Protein AF-A0A7X5BQL6-F1 (afdb_monomer_lite)

Radius of gyration: 29.77 Å; chains: 1; bounding box: 69×62×73 Å

Secondary structure (DSSP, 8-state):
-HHHHHHHHHHHHTTS--S-S----S--HHHHHHHHBPPP-S-EEEEEEEEEEEEE-SSSEEEEEEPTTSS-EEEEEESS---TT-EEEEEEEEEEETTEEEEEEEEE--S--EEHHHHHHHHB---TT-EEEEEEEEEEEEEETTEEEEEEE-SS-EEEEEEEHHHH-HHHHHHHHHH--TT-EEEEEEEEEE-TT--EEEEEEEEEEEE--SSPPPPTTT-S--HHHHHHTHHHHHHH-HHHHHHHHHHHHHHHHHHHHHHHTTPEE----SEESS--SSSSPPPEEEEGGGTEEEEE-S-SHHHHHHHHHTT--EEEEEEEEE------SS--SEEEEEEEEETT--HHHHHHHHHHHHHHHHHHHHSSSEEEETTEEEE-PSSPP---HHHHHHHHHS--HHHHHH-HHHHHHHHHHTT-TTTTTS-HHHHHHHHH-

Structure (mmCIF, N/CA/C/O backbone):
data_AF-A0A7X5BQL6-F1
#
_entry.id   AF-A0A7X5BQL6-F1
#
loop_
_atom_site.group_PDB
_atom_site.id
_atom_site.type_symbol
_atom_site.label_atom_id
_atom_site.label_alt_id
_atom_site.label_comp_id
_atom_site.label_asym_id
_atom_site.label_entity_id
_atom_site.label_seq_id
_atom_site.pdbx_PDB_ins_code
_atom_site.Cartn_x
_atom_site.Cartn_y
_atom_site.Cartn_z
_atom_site.occupancy
_atom_site.B_iso_or_equiv
_atom_site.auth_seq_id
_atom_site.auth_comp_id
_atom_site.auth_asym_id
_atom_site.auth_atom_id
_atom_site.pdbx_PDB_model_num
ATOM 1 N N . MET A 1 1 ? 9.206 -2.425 30.312 1.00 77.88 1 MET A N 1
ATOM 2 C CA . MET A 1 1 ? 7.896 -2.574 29.624 1.00 77.88 1 MET A CA 1
ATOM 3 C C . MET A 1 1 ? 7.766 -3.943 28.961 1.00 77.88 1 MET A C 1
ATOM 5 O O . MET A 1 1 ? 6.752 -4.597 29.158 1.00 77.88 1 MET A O 1
ATOM 9 N N . GLU A 1 2 ? 8.781 -4.398 28.223 1.00 85.50 2 GLU A N 1
ATOM 10 C CA . GLU A 1 2 ? 8.788 -5.720 27.570 1.00 85.50 2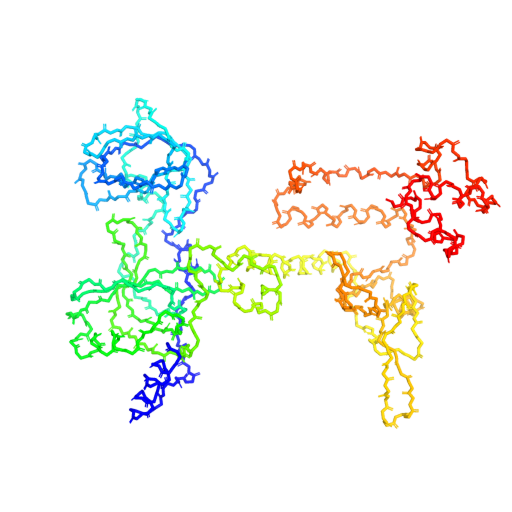 GLU A CA 1
ATOM 11 C C . GLU A 1 2 ? 8.704 -6.878 28.572 1.00 85.50 2 GLU A C 1
ATOM 13 O O . GLU A 1 2 ? 7.869 -7.760 28.408 1.00 85.50 2 GLU A O 1
ATOM 18 N N . GLU A 1 3 ? 9.459 -6.820 29.673 1.00 89.12 3 GLU A N 1
ATOM 19 C CA . GLU A 1 3 ? 9.383 -7.810 30.762 1.00 89.12 3 GLU A CA 1
ATOM 20 C C . GLU A 1 3 ? 7.968 -7.945 31.344 1.00 89.12 3 GLU A C 1
ATOM 22 O O . GLU A 1 3 ? 7.497 -9.049 31.599 1.00 89.12 3 GLU A O 1
ATOM 27 N N . SER A 1 4 ? 7.243 -6.828 31.480 1.00 92.88 4 SER A N 1
ATOM 28 C CA . SER A 1 4 ? 5.850 -6.835 31.940 1.00 92.88 4 SER A CA 1
ATOM 29 C C . SER A 1 4 ? 4.922 -7.515 30.926 1.00 92.88 4 SER A C 1
ATOM 31 O O . SER A 1 4 ? 4.090 -8.335 31.308 1.00 92.88 4 SER A O 1
ATOM 33 N N . ARG A 1 5 ? 5.090 -7.244 29.624 1.00 94.62 5 ARG A N 1
ATOM 34 C CA . ARG A 1 5 ? 4.313 -7.897 28.552 1.00 94.62 5 ARG A CA 1
ATOM 35 C C . ARG A 1 5 ? 4.619 -9.391 28.454 1.00 94.62 5 ARG A C 1
ATOM 37 O O . ARG A 1 5 ? 3.704 -10.183 28.232 1.00 94.62 5 ARG A O 1
ATOM 44 N N . LEU A 1 6 ? 5.876 -9.774 28.665 1.00 94.38 6 LEU A N 1
ATOM 45 C CA . LEU A 1 6 ? 6.299 -11.169 28.730 1.00 94.38 6 LEU A CA 1
ATOM 46 C C . LEU A 1 6 ? 5.702 -11.880 29.952 1.00 94.38 6 LEU A C 1
ATOM 48 O O . LEU A 1 6 ? 5.188 -12.986 29.816 1.00 94.38 6 LEU A O 1
ATOM 52 N N . ALA A 1 7 ? 5.685 -11.232 31.120 1.00 93.44 7 ALA A N 1
ATOM 53 C CA . ALA A 1 7 ? 5.033 -11.765 32.316 1.00 93.44 7 ALA A CA 1
ATOM 54 C C . ALA A 1 7 ? 3.525 -11.979 32.098 1.00 93.44 7 ALA A C 1
ATOM 56 O O . ALA A 1 7 ? 3.003 -13.045 32.427 1.00 93.44 7 ALA A O 1
ATOM 57 N N . LYS A 1 8 ? 2.834 -11.021 31.459 1.00 94.12 8 LYS A N 1
ATOM 58 C CA . LYS A 1 8 ? 1.425 -11.180 31.051 1.00 94.12 8 LYS A CA 1
ATOM 59 C C . LYS A 1 8 ? 1.236 -12.376 30.112 1.00 94.12 8 LYS A C 1
ATOM 61 O O . LYS A 1 8 ? 0.315 -13.161 30.312 1.00 94.12 8 LYS A O 1
ATOM 66 N N . LEU A 1 9 ? 2.115 -12.549 29.119 1.00 94.44 9 LEU A N 1
ATOM 67 C CA . LEU A 1 9 ? 2.068 -13.700 28.209 1.00 94.44 9 LEU A CA 1
ATOM 68 C C . LEU A 1 9 ? 2.262 -15.031 28.949 1.00 94.44 9 LEU A C 1
ATOM 70 O O . LEU A 1 9 ? 1.560 -15.995 28.655 1.00 94.44 9 LEU A O 1
ATOM 74 N N . ASN A 1 10 ? 3.181 -15.094 29.911 1.00 92.88 10 ASN A N 1
ATOM 75 C CA . ASN A 1 10 ? 3.405 -16.304 30.702 1.00 92.88 10 ASN A CA 1
ATOM 76 C C . ASN A 1 10 ? 2.174 -16.656 31.554 1.00 92.88 10 ASN A C 1
ATOM 78 O O . ASN A 1 10 ? 1.721 -17.796 31.495 1.00 92.88 10 ASN A O 1
ATOM 82 N N . LYS A 1 11 ? 1.551 -15.668 32.214 1.00 90.62 11 LYS A N 1
ATOM 83 C CA . LYS A 1 11 ? 0.280 -15.850 32.944 1.00 90.62 11 LYS A CA 1
ATOM 84 C C . LYS A 1 11 ? -0.845 -16.360 32.033 1.00 90.62 11 LYS A C 1
ATOM 86 O O . LYS A 1 11 ? -1.657 -17.180 32.445 1.00 90.62 11 LYS A O 1
ATOM 91 N N . LEU A 1 12 ? -0.902 -15.894 30.783 1.00 91.38 12 LEU A N 1
ATOM 92 C CA . LEU A 1 12 ? -1.874 -16.386 29.801 1.00 91.38 12 LEU A CA 1
ATOM 93 C C . LEU A 1 12 ? -1.603 -17.846 29.404 1.00 91.38 12 LEU A C 1
ATOM 95 O O . LEU A 1 12 ? -2.547 -18.619 29.276 1.00 91.38 12 LEU A O 1
ATOM 99 N N . ARG A 1 13 ? -0.332 -18.241 29.247 1.00 92.06 13 ARG A N 1
ATOM 100 C CA . ARG A 1 13 ? 0.060 -19.620 28.889 1.00 92.06 13 ARG A CA 1
ATOM 101 C C . ARG A 1 13 ? -0.316 -20.643 29.953 1.00 92.06 13 ARG A C 1
ATOM 103 O O . ARG A 1 13 ? -0.667 -21.765 29.606 1.00 92.06 13 ARG A O 1
ATOM 110 N N . GLU A 1 14 ? -0.297 -20.256 31.224 1.00 90.44 14 GLU A N 1
ATOM 111 C CA . GLU A 1 14 ? -0.742 -21.113 32.333 1.00 90.44 14 GLU A CA 1
ATOM 112 C C . GLU A 1 14 ? -2.222 -21.515 32.213 1.00 90.44 14 GLU A C 1
ATOM 114 O O . GLU A 1 14 ? -2.632 -22.536 32.759 1.00 90.44 14 GLU A O 1
ATOM 119 N N . ARG A 1 15 ? -3.024 -20.750 31.461 1.00 86.56 15 ARG A N 1
ATOM 120 C CA . ARG A 1 15 ? -4.457 -20.996 31.249 1.00 86.56 15 ARG A CA 1
ATOM 121 C C . ARG A 1 15 ? -4.760 -21.833 30.001 1.00 86.56 15 ARG A C 1
ATOM 123 O O . ARG A 1 15 ? -5.926 -22.108 29.732 1.00 86.56 15 ARG A O 1
ATOM 130 N N . GLY A 1 16 ? -3.738 -22.231 29.237 1.00 87.75 16 GLY A N 1
ATOM 131 C CA . GLY A 1 16 ? -3.869 -23.052 28.032 1.00 87.75 16 GLY A CA 1
ATOM 132 C C . GLY A 1 16 ? -3.412 -22.351 26.750 1.00 87.75 16 GLY A C 1
ATOM 133 O O . GLY A 1 16 ? -2.427 -21.610 26.730 1.00 87.75 16 GLY A O 1
ATOM 134 N N . LEU A 1 17 ? -4.101 -22.635 25.639 1.00 77.56 17 LEU A N 1
ATOM 135 C CA . LEU A 1 17 ? -3.742 -22.107 24.322 1.00 77.56 17 LEU A CA 1
ATOM 136 C C . LEU A 1 17 ? -4.001 -20.594 24.251 1.00 77.56 17 LEU A C 1
ATOM 138 O O . LEU A 1 17 ? -5.146 -20.157 24.201 1.00 77.56 17 LEU A O 1
ATOM 142 N N . VAL A 1 18 ? -2.925 -19.805 24.200 1.00 87.50 18 VAL A N 1
ATOM 143 C CA . VAL A 1 18 ? -3.008 -18.332 24.156 1.00 87.50 18 VAL A CA 1
ATOM 144 C C . VAL A 1 18 ? -3.363 -17.803 22.771 1.00 87.50 18 VAL A C 1
ATOM 146 O O . VAL A 1 18 ? -4.065 -16.804 22.658 1.00 87.50 18 VAL A O 1
ATOM 149 N N . TYR A 1 19 ? -2.844 -18.440 21.721 1.00 93.69 19 TYR A N 1
ATOM 150 C CA . TYR A 1 19 ? -3.034 -17.988 20.346 1.00 93.69 19 TYR A CA 1
ATOM 151 C C . TYR A 1 19 ? -3.967 -18.951 19.620 1.00 93.69 19 TYR A C 1
ATOM 153 O O . TYR A 1 19 ? -3.554 -20.076 19.320 1.00 93.69 19 TYR A O 1
ATOM 161 N N . PRO A 1 20 ? -5.221 -18.552 19.354 1.00 93.50 20 PRO A N 1
ATOM 162 C CA . PRO A 1 20 ? -6.133 -19.388 18.596 1.00 93.50 20 PRO A CA 1
ATOM 163 C C . PRO A 1 20 ? -5.615 -19.558 17.164 1.00 93.50 20 PRO A C 1
ATOM 165 O O . PRO A 1 20 ? -5.089 -18.625 16.559 1.00 93.50 20 PRO A O 1
ATOM 168 N N . TYR A 1 21 ? -5.813 -20.745 16.590 1.00 94.31 21 TYR A N 1
ATOM 169 C CA . TYR A 1 21 ? -5.430 -21.023 15.200 1.00 94.31 21 TYR A CA 1
ATOM 170 C C . TYR A 1 21 ? -6.279 -20.260 14.177 1.00 94.31 21 TYR A C 1
ATOM 172 O O . TYR A 1 21 ? -5.834 -20.014 13.058 1.00 94.31 21 TYR A O 1
ATOM 180 N N . LYS A 1 22 ? -7.516 -19.911 14.548 1.00 95.88 22 LYS A N 1
ATOM 181 C CA . LYS A 1 22 ? -8.486 -19.236 13.687 1.00 95.88 22 LYS A CA 1
ATOM 182 C C . LYS A 1 22 ? -9.373 -18.326 14.526 1.00 95.88 22 LYS A C 1
ATOM 184 O O . LYS A 1 22 ? -9.788 -18.695 15.621 1.00 95.88 22 LYS A O 1
ATOM 189 N N . TYR A 1 23 ? -9.707 -17.173 13.965 1.00 97.31 23 TYR A N 1
ATOM 190 C CA . TYR A 1 23 ? -10.789 -16.319 14.431 1.00 97.31 23 TYR A CA 1
ATOM 191 C C . TYR A 1 23 ? -11.603 -15.890 13.213 1.00 97.31 23 TYR A C 1
ATOM 193 O O . TYR A 1 23 ? -11.037 -15.407 12.232 1.00 97.31 23 TYR A O 1
ATOM 201 N N . GLU A 1 24 ? -12.909 -16.129 13.237 1.00 97.56 24 GLU A N 1
ATOM 202 C CA . GLU A 1 24 ? -13.791 -15.795 12.120 1.00 97.56 24 GLU A CA 1
ATOM 203 C C . GLU A 1 24 ? -14.252 -14.352 12.244 1.00 97.56 24 GLU A C 1
ATOM 205 O O . GLU A 1 24 ? -14.862 -13.984 13.241 1.00 97.56 24 GLU A O 1
ATOM 210 N N . ILE A 1 25 ? -13.953 -13.546 11.227 1.00 97.38 25 ILE A N 1
ATOM 211 C CA . ILE A 1 25 ? -14.444 -12.175 11.125 1.00 97.38 25 ILE A CA 1
ATOM 212 C C . ILE A 1 25 ? -15.602 -12.116 10.134 1.00 97.38 25 ILE A C 1
ATOM 214 O O . ILE A 1 25 ? -15.608 -12.804 9.117 1.00 97.38 25 ILE A O 1
ATOM 218 N N . SER A 1 26 ? -16.566 -11.258 10.438 1.00 96.25 26 SER A N 1
ATOM 219 C CA . SER A 1 26 ? -17.685 -10.925 9.556 1.00 96.25 26 SER A CA 1
ATOM 220 C C . SER A 1 26 ? -17.315 -9.850 8.529 1.00 96.25 26 SER A C 1
ATOM 222 O O . SER A 1 26 ? -17.803 -9.890 7.408 1.00 96.25 26 SER A O 1
ATOM 224 N N . HIS A 1 27 ? -16.450 -8.899 8.907 1.00 94.00 27 HIS A N 1
ATOM 225 C CA . HIS A 1 27 ? -16.100 -7.728 8.100 1.00 94.00 27 HIS A CA 1
ATOM 226 C C . HIS A 1 27 ? -14.682 -7.244 8.424 1.00 94.00 27 HIS A C 1
ATOM 228 O O . HIS A 1 27 ? -14.230 -7.367 9.569 1.00 94.00 27 HIS A O 1
ATOM 234 N N . ASN A 1 28 ? -14.013 -6.612 7.455 1.00 95.88 28 ASN A N 1
ATOM 235 C CA . ASN A 1 28 ? -12.874 -5.741 7.750 1.00 95.88 28 ASN A CA 1
ATOM 236 C C . ASN A 1 28 ? -13.370 -4.404 8.326 1.00 95.88 28 ASN A C 1
ATOM 238 O O . ASN A 1 28 ? -14.461 -3.929 7.997 1.00 95.88 28 ASN A O 1
ATOM 242 N N . LEU A 1 29 ? -12.561 -3.753 9.160 1.00 95.75 29 LEU A N 1
ATOM 243 C CA . LEU A 1 29 ? -12.964 -2.563 9.917 1.00 95.75 29 LEU A CA 1
ATOM 244 C C . LEU A 1 29 ? -13.366 -1.395 9.008 1.00 95.75 29 LEU A C 1
ATOM 246 O O . LEU A 1 29 ? -14.374 -0.735 9.242 1.00 95.75 29 LEU A O 1
ATOM 250 N N . GLY A 1 30 ? -12.588 -1.128 7.963 1.00 92.06 30 GLY A N 1
ATOM 251 C CA . GLY A 1 30 ? -12.847 -0.051 7.010 1.00 92.06 30 GLY A CA 1
ATOM 252 C C . GLY A 1 30 ? -14.012 -0.341 6.063 1.00 92.06 30 GLY A C 1
ATOM 253 O O . GLY A 1 30 ? -14.694 0.591 5.648 1.00 92.06 30 GLY A O 1
ATOM 254 N N . GLU A 1 31 ? -14.265 -1.607 5.727 1.00 92.31 31 GLU A N 1
ATOM 255 C CA . GLU A 1 31 ? -15.447 -2.006 4.945 1.00 92.31 31 GLU A CA 1
ATOM 256 C C . GLU A 1 31 ? -16.720 -1.782 5.745 1.00 92.31 31 GLU A C 1
ATOM 258 O O . GLU A 1 31 ? -17.643 -1.128 5.262 1.00 92.31 31 GLU A O 1
ATOM 263 N N . LEU A 1 32 ? -16.712 -2.236 6.999 1.00 93.56 32 LEU A N 1
ATOM 264 C CA . LEU A 1 32 ? -17.823 -2.046 7.914 1.00 93.56 32 LEU A CA 1
ATOM 265 C C . LEU A 1 32 ? -18.137 -0.563 8.107 1.00 93.56 32 LEU A C 1
ATOM 267 O O . LEU A 1 32 ? -19.292 -0.156 8.087 1.00 93.56 32 LEU A O 1
ATOM 271 N N . ARG A 1 33 ? -17.105 0.275 8.226 1.00 93.25 33 ARG A N 1
ATOM 272 C CA . ARG A 1 33 ? -17.294 1.724 8.291 1.00 93.25 33 ARG A CA 1
ATOM 273 C C . ARG A 1 33 ? -17.933 2.284 7.032 1.00 93.25 33 ARG A C 1
ATOM 275 O O . ARG A 1 33 ? -18.937 2.967 7.153 1.00 93.25 33 ARG A O 1
ATOM 282 N N . ARG A 1 34 ? -17.433 1.949 5.839 1.00 92.25 34 ARG A N 1
ATOM 283 C CA . ARG A 1 34 ? -18.015 2.422 4.566 1.00 92.25 34 ARG A CA 1
ATOM 284 C C . ARG A 1 34 ? -19.484 2.037 4.381 1.00 92.25 34 ARG A C 1
ATOM 286 O O . ARG A 1 34 ? -20.197 2.740 3.675 1.00 92.25 34 ARG A O 1
ATOM 293 N N . GLN A 1 35 ? -19.942 0.954 5.009 1.00 93.31 35 GLN A N 1
ATOM 294 C CA . GLN A 1 35 ? -21.353 0.569 4.988 1.00 93.31 35 GLN A CA 1
ATOM 295 C C . GLN A 1 35 ? -22.247 1.557 5.748 1.00 93.31 35 GLN A C 1
ATOM 297 O O . GLN A 1 35 ? -23.385 1.757 5.339 1.00 93.31 35 GLN A O 1
ATOM 302 N N . TYR A 1 36 ? -21.749 2.179 6.820 1.00 93.38 36 TYR A N 1
ATOM 303 C CA . TYR A 1 36 ? -22.535 3.059 7.697 1.00 93.38 36 TYR A CA 1
ATOM 304 C C . TYR A 1 36 ? -22.092 4.5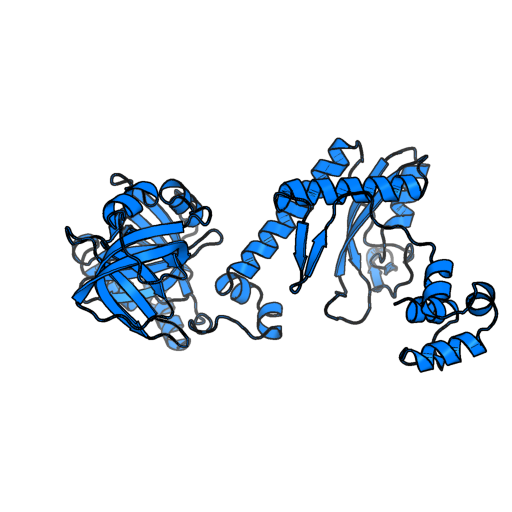23 7.663 1.00 93.38 36 TYR A C 1
ATOM 306 O O . TYR A 1 36 ? -22.769 5.387 8.211 1.00 93.38 36 TYR A O 1
ATOM 314 N N . GLU A 1 37 ? -20.957 4.824 7.046 1.00 93.69 37 GLU A N 1
ATOM 315 C CA . GLU A 1 37 ? -20.334 6.140 7.030 1.00 93.69 37 GLU A CA 1
ATOM 316 C C . GLU A 1 37 ? -20.104 6.578 5.589 1.00 93.69 37 GLU A C 1
ATOM 318 O O . GLU A 1 37 ? -19.267 6.025 4.874 1.00 93.69 37 GLU A O 1
ATOM 323 N N . ARG A 1 38 ? -20.845 7.601 5.162 1.00 91.81 38 ARG A N 1
ATOM 324 C CA . ARG A 1 38 ? -20.633 8.246 3.867 1.00 91.81 38 ARG A CA 1
ATOM 325 C C . ARG A 1 38 ? -19.457 9.204 3.974 1.00 91.81 38 ARG A C 1
ATOM 327 O O . ARG A 1 38 ? -19.328 9.935 4.961 1.00 91.81 38 ARG A O 1
ATOM 334 N N . GLU A 1 39 ? -18.600 9.183 2.961 1.00 89.69 39 GLU A N 1
ATOM 335 C CA . GLU A 1 39 ? -17.471 10.102 2.856 1.00 89.69 39 GLU A CA 1
ATOM 336 C C . GLU A 1 39 ? -17.927 11.436 2.249 1.00 89.69 39 GLU A C 1
ATOM 338 O O . GLU A 1 39 ? -18.467 11.434 1.134 1.00 89.69 39 GLU A O 1
ATOM 343 N N . PRO A 1 40 ? -17.709 12.564 2.951 1.00 90.44 40 PRO A N 1
ATOM 344 C CA . PRO A 1 40 ? -17.894 13.895 2.385 1.00 90.44 40 PRO A CA 1
ATOM 345 C C . PRO A 1 40 ? -17.073 14.085 1.108 1.00 90.44 40 PRO A C 1
ATOM 347 O O . PRO A 1 40 ? -15.947 13.598 1.006 1.00 90.44 40 PRO A O 1
ATOM 350 N N . GLN A 1 41 ? -17.613 14.828 0.148 1.00 86.75 41 GLN A N 1
ATOM 351 C CA . GLN A 1 41 ? -16.953 15.156 -1.121 1.00 86.75 41 GLN A CA 1
ATOM 352 C C . GLN A 1 41 ? -16.351 16.571 -1.100 1.00 86.75 41 GLN A C 1
ATOM 354 O O . GLN A 1 41 ? -16.139 17.185 -2.145 1.00 86.75 41 GLN A O 1
ATOM 359 N N . GLY A 1 42 ? -16.062 17.096 0.096 1.00 83.50 42 GLY A N 1
ATOM 360 C CA . GLY A 1 42 ? -15.517 18.440 0.284 1.00 83.50 42 GLY A CA 1
ATOM 361 C C . GLY A 1 42 ? -16.562 19.552 0.163 1.00 83.50 42 GLY A C 1
ATOM 362 O O . GLY A 1 42 ? -16.206 20.706 -0.075 1.00 83.50 42 GLY A O 1
ATOM 363 N N . GLU A 1 43 ? -17.846 19.232 0.316 1.00 89.62 43 GLU A N 1
ATOM 364 C CA . GLU A 1 43 ? -18.906 20.232 0.381 1.00 89.62 43 GLU A CA 1
ATOM 365 C C . GLU A 1 43 ? -18.718 21.214 1.548 1.00 89.62 43 GLU A C 1
ATOM 367 O O . GLU A 1 43 ? -18.335 20.846 2.664 1.00 89.62 43 GLU A O 1
ATOM 372 N N . LYS A 1 44 ? -19.028 22.486 1.279 1.00 94.06 44 LYS A N 1
ATOM 373 C CA . LYS A 1 44 ? -19.133 23.525 2.303 1.00 94.06 44 LYS A CA 1
ATOM 374 C C . LYS A 1 44 ? -20.520 23.494 2.928 1.00 94.06 44 LYS A C 1
ATOM 376 O O . LYS A 1 44 ? -21.513 23.425 2.206 1.00 94.06 44 LYS A O 1
ATOM 381 N N . VAL A 1 45 ? -20.588 23.578 4.251 1.00 95.44 45 VAL A N 1
ATOM 382 C CA . VAL A 1 45 ? -21.851 23.590 4.999 1.00 95.44 45 VAL A CA 1
ATOM 383 C C . VAL A 1 45 ? -21.795 24.594 6.144 1.00 95.44 45 VAL A C 1
ATOM 385 O O . VAL A 1 45 ? -20.722 24.875 6.681 1.00 95.44 45 VAL A O 1
ATOM 388 N N . LYS A 1 46 ? -22.971 25.090 6.537 1.00 97.19 46 LYS A N 1
ATOM 389 C CA . LYS A 1 46 ? -23.184 25.864 7.762 1.00 97.19 46 LYS A CA 1
ATOM 390 C C . LYS A 1 46 ? -23.875 24.985 8.792 1.00 97.19 46 LYS A C 1
ATOM 392 O O . LYS A 1 46 ? -24.913 24.402 8.480 1.00 97.19 46 LYS A O 1
ATOM 397 N N . ILE A 1 47 ? -23.312 24.897 9.992 1.00 96.06 47 ILE A N 1
ATOM 398 C CA . ILE A 1 47 ? -23.844 24.089 11.094 1.00 96.06 47 ILE A CA 1
ATOM 399 C C . ILE A 1 47 ? -24.074 24.990 12.300 1.00 96.06 47 ILE A C 1
ATOM 401 O O . ILE A 1 47 ? -23.186 25.763 12.670 1.00 96.06 47 ILE A O 1
ATOM 405 N N . ARG A 1 48 ? -25.252 24.884 12.915 1.00 96.50 48 ARG A N 1
ATOM 406 C CA . ARG A 1 48 ? -25.567 25.546 14.184 1.00 96.50 48 ARG A CA 1
ATOM 407 C C . ARG A 1 48 ? -25.442 24.577 15.350 1.00 96.50 48 ARG A C 1
ATOM 409 O O . ARG A 1 48 ? -25.770 23.402 15.222 1.00 96.50 48 ARG A O 1
ATOM 416 N N . GLY A 1 49 ? -24.982 25.072 16.489 1.00 95.44 49 GLY A N 1
ATOM 417 C CA . GLY A 1 49 ? -24.918 24.284 17.713 1.00 95.44 49 GLY A CA 1
ATOM 418 C C . GLY A 1 49 ? -24.263 25.034 18.860 1.00 95.44 49 GLY A C 1
ATOM 419 O O . GLY A 1 49 ? -23.842 26.184 18.720 1.00 95.44 49 GLY A O 1
ATOM 420 N N . LYS A 1 50 ? -24.145 24.354 19.996 1.00 95.75 50 LYS A N 1
ATOM 421 C CA . LYS A 1 50 ? -23.570 24.894 21.224 1.00 95.75 50 LYS A CA 1
ATOM 422 C C . LYS A 1 50 ? -22.151 24.392 21.439 1.00 95.75 50 LYS A C 1
ATOM 424 O O . LYS A 1 50 ? -21.874 23.193 21.360 1.00 95.75 50 LYS A O 1
ATOM 429 N N . ILE A 1 51 ? -21.223 25.286 21.762 1.00 95.50 51 ILE A N 1
ATOM 430 C CA . ILE A 1 51 ? -19.826 24.922 22.020 1.00 95.50 51 ILE A CA 1
ATOM 431 C C . ILE A 1 51 ? -19.729 24.198 23.365 1.00 95.50 51 ILE A C 1
ATOM 433 O O . ILE A 1 51 ? -19.670 24.812 24.430 1.00 95.50 51 ILE A O 1
ATOM 437 N N . LYS A 1 52 ? -19.656 22.870 23.336 1.00 94.31 52 LYS A N 1
ATOM 438 C CA . LYS A 1 52 ? -19.587 22.050 24.551 1.00 94.31 52 LYS A CA 1
ATOM 439 C C . LYS A 1 52 ? -18.190 22.001 25.150 1.00 94.31 52 LYS A C 1
ATOM 441 O O . LYS A 1 52 ? -18.038 21.959 26.369 1.00 94.31 52 LYS A O 1
ATOM 446 N N . ARG A 1 53 ? -17.160 21.975 24.303 1.00 93.75 53 ARG A N 1
ATOM 447 C CA . ARG A 1 53 ? -15.756 21.930 24.727 1.00 93.75 53 ARG A CA 1
ATOM 448 C C . ARG A 1 53 ? -14.851 22.529 23.665 1.00 93.75 53 ARG A C 1
ATOM 450 O O . ARG A 1 53 ? -15.019 22.241 22.484 1.00 93.75 53 ARG A O 1
ATOM 457 N N . VAL A 1 54 ? -13.836 23.256 24.115 1.00 94.12 54 VAL A N 1
ATOM 458 C CA . VAL A 1 54 ? -12.750 23.786 23.285 1.00 94.12 54 VAL A CA 1
ATOM 459 C C . VAL A 1 54 ? -11.442 23.156 23.749 1.00 94.12 54 VAL A C 1
ATOM 461 O O . VAL A 1 54 ? -11.222 22.959 24.944 1.00 94.12 54 VAL A O 1
ATOM 464 N N . SER A 1 55 ? -10.589 22.742 22.820 1.00 93.75 55 SER A N 1
ATOM 465 C CA . SER A 1 55 ? -9.270 22.175 23.110 1.00 93.75 55 SER A CA 1
ATOM 466 C C . SER A 1 55 ? -8.234 22.829 22.206 1.00 93.75 55 SER A C 1
ATOM 468 O O . SER A 1 55 ? -8.316 22.710 20.986 1.00 93.75 55 SER A O 1
ATOM 470 N N . LYS A 1 56 ? -7.271 23.528 22.811 1.00 91.56 56 LYS A N 1
ATOM 471 C CA . LYS A 1 56 ? -6.178 24.183 22.089 1.00 91.56 56 LYS A CA 1
ATOM 472 C C . LYS A 1 56 ? -5.226 23.135 21.504 1.00 91.56 56 LYS A C 1
ATOM 474 O O . LYS A 1 56 ? -4.818 22.212 22.209 1.00 91.56 56 LYS A O 1
ATOM 479 N N . GLN A 1 57 ? -4.893 23.288 20.229 1.00 87.38 57 GLN A N 1
ATOM 480 C CA . GLN A 1 57 ? -3.821 22.580 19.531 1.00 87.38 57 GLN A CA 1
ATOM 481 C C . GLN A 1 57 ? -2.698 23.571 19.185 1.00 87.38 57 GLN A C 1
ATOM 483 O O . GLN A 1 57 ? -2.789 24.747 19.529 1.00 87.38 57 GLN A O 1
ATOM 488 N N . GLU A 1 58 ? -1.632 23.085 18.549 1.00 83.06 58 GLU A N 1
ATOM 489 C CA . GLU A 1 58 ? -0.423 23.867 18.243 1.00 83.06 58 GLU A CA 1
ATOM 490 C C . GLU A 1 58 ? -0.758 25.154 17.462 1.00 83.06 58 GLU A C 1
ATOM 492 O O . GLU A 1 58 ? -0.474 26.243 17.953 1.00 83.06 58 GLU A O 1
ATOM 497 N N . ASP A 1 59 ? -1.504 25.025 16.354 1.00 87.19 59 ASP A N 1
ATOM 498 C CA . ASP A 1 59 ? -1.895 26.142 15.470 1.00 87.19 59 ASP A CA 1
ATOM 499 C C . ASP A 1 59 ? -3.418 26.253 15.240 1.00 87.19 59 ASP A C 1
ATOM 501 O O . ASP A 1 59 ? -3.884 26.897 14.299 1.00 87.19 59 ASP A O 1
ATOM 505 N N . SER A 1 60 ? -4.233 25.568 16.047 1.00 91.75 60 SER A N 1
ATOM 506 C CA . SER A 1 60 ? -5.692 25.540 15.862 1.00 91.75 60 SER A CA 1
ATOM 507 C C . SER A 1 60 ? -6.445 25.199 17.147 1.00 91.75 60 SER A C 1
ATOM 509 O O . SER A 1 60 ? -5.855 24.894 18.183 1.00 91.75 60 SER A O 1
ATOM 511 N N . PHE A 1 61 ? -7.770 25.225 17.077 1.00 93.38 61 PHE A N 1
ATOM 512 C CA . PHE A 1 61 ? -8.677 24.781 18.122 1.00 93.38 61 PHE A CA 1
ATOM 513 C C . PHE A 1 61 ? -9.521 23.618 17.610 1.00 93.38 61 PHE A C 1
ATOM 515 O O . PHE A 1 61 ? -10.088 23.663 16.515 1.00 93.38 61 PHE A O 1
ATOM 522 N N . LEU A 1 62 ? -9.626 22.578 18.436 1.00 94.12 62 LEU A N 1
ATOM 523 C CA . LEU A 1 62 ? -10.569 21.487 18.247 1.00 94.12 62 LEU A CA 1
ATOM 524 C C . LEU A 1 62 ? -11.772 21.714 19.157 1.00 94.12 62 LEU A C 1
ATOM 526 O O . LEU A 1 62 ? -11.650 21.729 20.386 1.00 94.12 62 LEU A O 1
ATOM 530 N N . ILE A 1 63 ? -12.934 21.869 18.543 1.00 95.00 63 ILE A N 1
ATOM 531 C CA . ILE A 1 63 ? -14.195 22.157 19.212 1.00 95.00 63 ILE A CA 1
ATOM 532 C C . ILE A 1 63 ? -15.110 20.939 19.118 1.00 95.00 63 ILE A C 1
ATOM 534 O O . ILE A 1 63 ? -15.171 20.255 18.094 1.00 95.00 63 ILE A O 1
ATOM 538 N N . ARG A 1 64 ? -15.823 20.666 20.210 1.00 94.00 64 ARG A N 1
ATOM 539 C CA . ARG A 1 64 ? -16.989 19.781 20.219 1.00 94.00 64 ARG A CA 1
ATOM 540 C C . ARG A 1 64 ? -18.235 20.646 20.184 1.00 94.00 64 ARG A C 1
ATOM 542 O O . ARG A 1 64 ? -18.540 21.305 21.181 1.00 94.00 64 ARG A O 1
ATOM 549 N N . LEU A 1 65 ? -18.897 20.658 19.036 1.00 94.88 65 LEU A N 1
ATOM 550 C CA . LEU A 1 65 ? -20.143 21.375 18.818 1.00 94.88 65 LEU A CA 1
ATOM 551 C C . LEU A 1 65 ? -21.295 20.400 19.068 1.00 94.88 65 LEU A C 1
ATOM 553 O O . LEU A 1 65 ? -21.379 19.367 18.406 1.00 94.88 65 LEU A O 1
ATOM 557 N N . GLU A 1 66 ? -22.116 20.689 20.069 1.00 95.62 66 GLU A N 1
ATOM 558 C CA . GLU A 1 66 ? -23.287 19.898 20.441 1.00 95.62 66 GLU A CA 1
ATOM 559 C C . GLU A 1 66 ? -24.530 20.430 19.727 1.00 95.62 66 GLU A C 1
ATOM 561 O O . GLU A 1 66 ? -24.673 21.636 19.521 1.00 95.62 66 GLU A O 1
ATOM 566 N N . ASP A 1 67 ? -25.414 19.520 19.343 1.00 94.06 67 ASP A N 1
ATOM 567 C CA . ASP A 1 67 ? -26.720 19.838 18.782 1.00 94.06 67 ASP A CA 1
ATOM 568 C C . ASP A 1 67 ? -27.579 20.679 19.745 1.00 94.06 67 ASP A C 1
ATOM 570 O O . ASP A 1 67 ? -27.454 20.552 20.966 1.00 94.06 67 ASP A O 1
ATOM 574 N N . GLN A 1 68 ? -28.489 21.507 19.222 1.00 86.56 68 GLN A N 1
ATOM 575 C CA . GLN A 1 68 ? -29.387 22.317 20.057 1.00 86.56 68 GLN A CA 1
ATOM 576 C C . GLN A 1 68 ? -30.326 21.458 20.922 1.00 86.56 68 GLN A C 1
ATOM 578 O O . GLN A 1 68 ? -30.654 21.848 22.044 1.00 86.56 68 GLN A O 1
ATOM 583 N N . GLY A 1 69 ? -30.713 20.271 20.439 1.00 81.31 69 GLY A N 1
ATOM 584 C CA . GLY A 1 69 ? -31.478 19.275 21.194 1.00 81.31 69 GLY A CA 1
ATOM 585 C C . GLY A 1 69 ? -30.647 18.480 22.211 1.00 81.31 69 GLY A C 1
ATOM 586 O O . GLY A 1 69 ? -31.210 17.750 23.028 1.00 81.31 69 GLY A O 1
ATOM 587 N N . GLY A 1 70 ? -29.320 18.644 22.201 1.00 83.00 70 GLY A N 1
ATOM 588 C CA . GLY A 1 70 ? -28.379 17.946 23.071 1.00 83.00 70 GLY A CA 1
ATOM 589 C C . GLY A 1 70 ? -28.077 16.506 22.642 1.00 83.00 70 GLY A C 1
ATOM 590 O O . GLY A 1 70 ? -28.781 15.884 21.852 1.00 83.00 70 GLY A O 1
ATOM 591 N N . GLY A 1 71 ? -26.993 15.943 23.182 1.00 81.44 71 GLY A N 1
ATOM 592 C CA . GLY A 1 71 ? -26.700 14.508 23.071 1.00 81.44 71 GLY A CA 1
ATOM 593 C C . GLY A 1 71 ? -25.979 14.057 21.796 1.00 81.44 71 GLY A C 1
ATOM 594 O O . GLY A 1 71 ? -25.323 13.017 21.844 1.00 81.44 71 GLY A O 1
ATOM 595 N N . VAL A 1 72 ? -26.007 14.835 20.710 1.00 89.69 72 VAL A N 1
ATOM 596 C CA . VAL A 1 72 ? -25.229 14.571 19.486 1.00 89.69 72 VAL A CA 1
ATOM 597 C C . VAL A 1 72 ? -24.167 15.648 19.287 1.00 89.69 72 VAL A C 1
ATOM 599 O O . VAL A 1 72 ? -24.447 16.837 19.392 1.00 89.69 72 VAL A O 1
ATOM 602 N N . GLU A 1 73 ? -22.930 15.232 19.015 1.00 93.44 73 GLU A N 1
ATOM 603 C CA . GLU A 1 73 ? -21.785 16.130 18.832 1.00 93.44 73 GLU A CA 1
ATOM 604 C C . GLU A 1 73 ? -21.119 15.939 17.459 1.00 93.44 73 GLU A C 1
ATOM 606 O O . GLU A 1 73 ? -20.967 14.812 16.970 1.00 93.44 73 GLU A O 1
ATOM 611 N N . ILE A 1 74 ? -20.618 17.031 16.878 1.00 93.19 74 ILE A N 1
ATOM 612 C CA . ILE A 1 74 ? -19.696 17.029 15.734 1.00 93.19 74 ILE A CA 1
ATOM 613 C C . ILE A 1 74 ? -18.373 17.701 16.114 1.00 93.19 74 ILE A C 1
ATOM 615 O O . ILE A 1 74 ? -18.319 18.604 16.954 1.00 93.19 74 ILE A O 1
ATOM 619 N N . LEU A 1 75 ? -17.277 17.227 15.517 1.00 94.50 75 LEU A N 1
ATOM 620 C CA . LEU A 1 75 ? -15.982 17.880 15.666 1.00 94.50 75 LEU A CA 1
ATOM 621 C C . LEU A 1 75 ? -15.890 19.084 14.739 1.00 94.50 75 LEU A C 1
ATOM 623 O O . LEU A 1 75 ? -16.339 19.044 13.596 1.00 94.50 75 LEU A O 1
ATOM 627 N N . VAL A 1 76 ? -15.240 20.130 15.219 1.00 95.31 76 VAL A N 1
ATOM 628 C CA . VAL A 1 76 ? -14.961 21.330 14.442 1.00 95.31 76 VAL A CA 1
ATOM 629 C C . VAL A 1 76 ? -13.489 21.683 14.612 1.00 95.31 76 VAL A C 1
ATOM 631 O O . VAL A 1 76 ? -12.989 21.722 15.738 1.00 95.31 76 VAL A O 1
ATOM 634 N N . ARG A 1 77 ? -12.788 21.932 13.506 1.00 95.62 77 ARG A N 1
ATOM 635 C CA . ARG A 1 77 ? -11.415 22.451 13.505 1.00 95.62 77 ARG A CA 1
ATOM 636 C C . ARG A 1 77 ? -11.417 23.870 12.960 1.00 95.62 77 ARG A C 1
ATOM 638 O O . ARG A 1 77 ? -11.886 24.111 11.850 1.00 95.62 77 ARG A O 1
ATOM 645 N N . THR A 1 78 ? -10.885 24.798 13.743 1.00 94.88 78 THR A N 1
ATOM 646 C CA . THR A 1 78 ? -10.856 26.227 13.412 1.00 94.88 78 THR A CA 1
ATOM 647 C C . THR A 1 78 ? -9.566 26.871 13.911 1.00 94.88 78 THR A C 1
ATOM 649 O O . THR A 1 78 ? -8.940 26.378 14.846 1.00 94.88 78 THR A O 1
ATOM 652 N N . THR A 1 79 ? -9.155 27.975 13.296 1.00 95.00 79 THR A N 1
ATOM 653 C CA . THR A 1 79 ? -8.090 28.849 13.811 1.00 95.00 79 THR A CA 1
ATOM 654 C C . THR A 1 79 ? -8.636 29.955 14.717 1.00 95.00 79 THR A C 1
ATOM 656 O O . THR A 1 79 ? -7.856 30.648 15.366 1.00 95.00 79 THR A O 1
ATOM 659 N N . GLN A 1 80 ? -9.961 30.121 14.788 1.00 91.81 80 GLN A N 1
ATOM 660 C CA . GLN A 1 80 ? -10.607 31.118 15.635 1.00 91.81 80 GLN A CA 1
ATOM 661 C C . GLN A 1 80 ? -10.724 30.616 17.074 1.00 91.81 80 GLN A C 1
ATOM 663 O O . GLN A 1 80 ? -11.134 29.484 17.332 1.00 91.81 80 GLN A O 1
ATOM 668 N N . GLU A 1 81 ? -10.390 31.482 18.023 1.00 91.50 81 GLU A N 1
ATOM 669 C CA . GLU A 1 81 ? -10.646 31.224 19.433 1.00 91.50 81 GLU A CA 1
ATOM 670 C C . GLU A 1 81 ? -12.126 31.490 19.731 1.00 91.50 81 GLU A C 1
ATOM 672 O O . GLU A 1 81 ? -12.605 32.613 19.588 1.00 91.50 81 GLU A O 1
ATOM 677 N N . LEU A 1 82 ? -12.847 30.442 20.128 1.00 91.94 82 LEU A N 1
ATOM 678 C CA . LEU A 1 82 ? -14.269 30.494 20.474 1.00 91.94 82 LEU A CA 1
ATOM 679 C C . LEU A 1 82 ? -14.462 30.087 21.936 1.00 91.94 82 LEU A C 1
ATOM 681 O O . LEU A 1 82 ? -13.643 29.337 22.480 1.00 91.94 82 LEU A O 1
ATOM 685 N N . LYS A 1 83 ? -15.526 30.563 22.594 1.00 91.25 83 LYS A N 1
ATOM 686 C CA . LYS A 1 83 ? -15.732 30.300 24.026 1.00 91.25 83 LYS A CA 1
ATOM 687 C C . LYS A 1 83 ? -16.701 29.148 24.253 1.00 91.25 83 LYS A C 1
ATOM 689 O O . LYS A 1 83 ? -17.703 28.980 23.568 1.00 91.25 83 LYS A O 1
ATOM 694 N N . GLN A 1 84 ? -16.404 28.345 25.271 1.00 94.75 84 GLN A N 1
ATOM 695 C CA . GLN A 1 84 ? -17.297 27.278 25.705 1.00 94.75 84 GLN A CA 1
ATOM 696 C C . GLN A 1 84 ? -18.631 27.852 26.202 1.00 94.75 84 GLN A C 1
ATOM 698 O O . GLN A 1 84 ? -18.655 28.816 26.963 1.00 94.75 84 GLN A O 1
ATOM 703 N N . GLY A 1 85 ? -19.729 27.207 25.818 1.00 91.88 85 GLY A N 1
ATOM 704 C CA . GLY A 1 85 ? -21.092 27.542 26.217 1.00 91.88 85 GLY A CA 1
ATOM 705 C C . GLY A 1 85 ? -21.847 28.434 25.234 1.00 91.88 85 GLY A C 1
ATOM 706 O O . GLY A 1 85 ? -23.056 28.562 25.401 1.00 91.88 85 GLY A O 1
ATOM 707 N N . GLU A 1 86 ? -21.178 29.005 24.229 1.00 92.50 86 GLU A N 1
ATOM 708 C CA . GLU A 1 86 ? -21.803 29.867 23.220 1.00 92.50 86 GLU A CA 1
ATOM 709 C C . GLU A 1 86 ? -22.575 29.053 22.173 1.00 92.50 86 GLU A C 1
ATOM 711 O O . GLU A 1 86 ? -22.111 28.001 21.722 1.00 92.50 86 GLU A O 1
ATOM 716 N N . ASP A 1 87 ? -23.743 29.560 21.781 1.00 94.00 87 ASP A N 1
ATOM 717 C CA . ASP A 1 87 ? -24.469 29.119 20.593 1.00 94.00 87 ASP A CA 1
ATOM 718 C C . ASP A 1 87 ? -23.893 29.833 19.371 1.00 94.00 87 ASP A C 1
ATOM 720 O O . ASP A 1 87 ? -23.794 31.061 19.341 1.00 94.00 87 ASP A O 1
ATOM 724 N N . VAL A 1 88 ? -23.481 29.061 18.369 1.00 95.56 88 VAL A N 1
ATOM 725 C CA . VAL A 1 88 ? -22.761 29.576 17.203 1.00 95.56 88 VAL A CA 1
ATOM 726 C C . VAL A 1 88 ? -23.260 28.938 15.915 1.00 95.56 88 VAL A C 1
ATOM 728 O O . VAL A 1 88 ? -23.722 27.795 15.899 1.00 95.56 88 VAL A O 1
ATOM 731 N N . VAL A 1 89 ? -23.109 29.676 14.816 1.00 97.06 89 VAL A N 1
ATOM 732 C CA . VAL A 1 89 ? -23.205 29.151 13.454 1.00 97.06 89 VAL A CA 1
ATOM 733 C C . VAL A 1 89 ? -21.804 29.153 12.860 1.00 97.06 89 VAL A C 1
ATOM 735 O O . VAL A 1 89 ? -21.139 30.188 12.813 1.00 97.06 89 VAL A O 1
ATOM 738 N N . LEU A 1 90 ? -21.340 27.984 12.428 1.00 96.69 90 LEU A N 1
ATOM 739 C CA . LEU A 1 90 ? -20.015 27.810 11.842 1.00 96.69 90 LEU A CA 1
ATOM 740 C C . LEU A 1 90 ? -20.144 27.328 10.405 1.00 96.69 90 LEU A C 1
ATOM 742 O O . LEU A 1 90 ? -20.882 26.387 10.120 1.00 96.69 90 LEU A O 1
ATOM 746 N N . GLU A 1 91 ? -19.400 27.959 9.507 1.00 97.44 91 GLU A N 1
ATOM 747 C CA . GLU A 1 91 ? -19.264 27.548 8.115 1.00 97.44 91 GLU A CA 1
ATOM 748 C C . GLU A 1 91 ? -17.899 26.906 7.899 1.00 97.44 91 GLU A C 1
ATOM 750 O O . GLU A 1 91 ? -16.889 27.424 8.367 1.00 97.44 91 GLU A O 1
ATOM 755 N N . GLY A 1 92 ? -17.849 25.785 7.188 1.00 95.88 92 GLY A N 1
ATOM 756 C CA . GLY A 1 92 ? -16.597 25.095 6.891 1.00 95.88 92 GLY A CA 1
ATOM 757 C C . GLY A 1 92 ? -16.779 23.972 5.881 1.00 95.88 92 GLY A C 1
ATOM 758 O O . GLY A 1 92 ? -17.853 23.806 5.302 1.00 95.88 92 GLY A O 1
ATOM 759 N N . VAL A 1 93 ? -15.719 23.198 5.665 1.00 96.12 93 VAL A N 1
ATOM 760 C CA . VAL A 1 93 ? -15.713 22.059 4.738 1.00 96.12 93 VAL A CA 1
ATOM 761 C C . VAL A 1 93 ? -15.947 20.771 5.518 1.00 96.12 93 VAL A C 1
ATOM 763 O O . VAL A 1 93 ? -15.212 20.479 6.465 1.00 96.12 93 VAL A O 1
ATOM 766 N N . LEU A 1 94 ? -16.941 19.972 5.128 1.00 95.19 94 LEU A N 1
ATOM 767 C CA . LEU A 1 94 ? -17.124 18.653 5.735 1.00 95.19 94 LEU A CA 1
ATOM 768 C C . LEU A 1 94 ? -16.018 17.699 5.300 1.00 95.19 94 LEU A C 1
ATOM 770 O O . LEU A 1 94 ? -15.733 17.526 4.116 1.00 95.19 94 LEU A O 1
ATOM 774 N N . THR A 1 95 ? -15.415 17.045 6.287 1.00 93.31 95 THR A N 1
ATOM 775 C CA . THR A 1 95 ? -14.360 16.044 6.111 1.00 93.31 95 THR A CA 1
ATOM 776 C C . THR A 1 95 ? -14.494 14.945 7.169 1.00 93.31 95 THR A C 1
ATOM 778 O O . THR A 1 95 ? -15.344 15.022 8.063 1.00 93.31 95 THR A O 1
ATOM 781 N N . ARG A 1 96 ? -13.634 13.920 7.113 1.00 89.50 96 ARG A N 1
ATOM 782 C CA . ARG A 1 96 ? -13.413 13.002 8.236 1.00 89.50 96 ARG A CA 1
ATOM 783 C C . ARG A 1 96 ? -12.010 13.167 8.799 1.00 89.50 96 ARG A C 1
ATOM 785 O O . ARG A 1 96 ? -11.026 12.838 8.142 1.00 89.50 96 ARG A O 1
ATOM 792 N N . TRP A 1 97 ? -11.917 13.620 10.044 1.00 86.06 97 TRP A N 1
ATOM 793 C CA . TRP A 1 97 ? -10.656 13.721 10.774 1.00 86.06 97 TRP A CA 1
ATOM 794 C C . TRP A 1 97 ? -10.592 12.623 11.836 1.00 86.06 97 TRP A C 1
ATOM 796 O O . TRP A 1 97 ? -11.527 12.448 12.615 1.00 86.06 97 TRP A O 1
ATOM 806 N N . GLU A 1 98 ? -9.533 11.809 11.803 1.00 79.38 98 GLU A N 1
ATOM 807 C CA . GLU A 1 98 ? -9.414 10.572 12.600 1.00 79.38 98 GLU A CA 1
ATOM 808 C C . GLU A 1 98 ? -10.643 9.646 12.492 1.00 79.38 98 GLU A C 1
ATOM 810 O O . GLU A 1 98 ? -10.990 8.910 13.413 1.00 79.38 98 GLU A O 1
ATOM 815 N N . GLY A 1 99 ? -11.318 9.676 11.339 1.00 79.81 99 GLY A N 1
ATOM 816 C CA . GLY A 1 99 ? -12.532 8.909 11.084 1.00 79.81 99 GLY A CA 1
ATOM 817 C C . GLY A 1 99 ? -13.829 9.545 11.593 1.00 79.81 99 GLY A C 1
ATOM 818 O O . GLY A 1 99 ? -14.896 8.981 11.368 1.00 79.81 99 GLY A O 1
ATOM 819 N N . LYS A 1 100 ? -13.792 10.704 12.238 1.00 88.62 100 LYS A N 1
ATOM 820 C CA . LYS A 1 100 ? -14.998 11.386 12.718 1.00 88.62 100 LYS A CA 1
ATOM 821 C C . LYS A 1 100 ? -15.420 12.452 11.732 1.00 88.62 100 LYS A C 1
ATOM 823 O O . LYS A 1 100 ? -14.579 13.230 11.285 1.00 88.62 100 LYS A O 1
ATOM 828 N N . LEU A 1 101 ? -16.716 12.522 11.437 1.00 92.19 101 LEU A N 1
ATOM 829 C CA . LEU A 1 101 ? -17.266 13.638 10.676 1.00 92.19 101 LEU A CA 1
ATOM 830 C C . LEU A 1 101 ? -16.900 14.953 11.376 1.00 92.19 101 LEU A C 1
ATOM 832 O O . LEU A 1 101 ? -17.129 15.104 12.580 1.00 92.19 101 LEU A O 1
ATOM 836 N N . THR A 1 102 ? -16.247 15.836 10.630 1.00 93.81 102 THR A N 1
ATOM 837 C CA . THR A 1 102 ? -15.604 17.045 11.140 1.00 93.81 102 THR A CA 1
ATOM 838 C C . THR A 1 102 ? -15.868 18.205 10.197 1.00 93.81 102 THR A C 1
ATOM 840 O O . THR A 1 102 ? -15.644 18.080 8.992 1.00 93.81 102 THR A O 1
ATOM 843 N N . LEU A 1 103 ? -16.287 19.340 10.752 1.00 95.75 103 LEU A N 1
ATOM 844 C CA . LEU A 1 103 ? -16.299 20.611 10.040 1.00 95.75 103 LEU A CA 1
ATOM 845 C C . LEU A 1 103 ? -14.893 21.212 10.108 1.00 95.75 103 LEU A C 1
ATOM 847 O O . LEU A 1 103 ? -14.444 21.653 11.168 1.00 95.75 103 LEU A O 1
ATOM 851 N N . ASP A 1 104 ? -14.165 21.145 9.004 1.00 95.06 104 ASP A N 1
ATOM 852 C CA . ASP A 1 104 ? -12.787 21.614 8.916 1.00 95.06 104 ASP A CA 1
ATOM 853 C C . ASP A 1 104 ? -12.700 23.031 8.356 1.00 95.06 104 ASP A C 1
ATOM 855 O O . ASP A 1 104 ? -13.596 23.481 7.638 1.00 95.06 104 ASP A O 1
ATOM 859 N N . GLN A 1 105 ? -11.601 23.718 8.675 1.00 93.94 105 GLN A N 1
ATOM 860 C CA . GLN A 1 105 ? -11.362 25.113 8.283 1.00 93.94 105 GLN A CA 1
ATOM 861 C C . GLN A 1 105 ? -12.546 26.022 8.646 1.00 93.94 105 GLN A C 1
ATOM 863 O O . GLN A 1 105 ? -12.900 26.935 7.900 1.00 93.94 105 GLN A O 1
ATOM 868 N N . ALA A 1 106 ? -13.189 25.727 9.776 1.00 95.50 106 ALA A N 1
ATOM 869 C CA . ALA A 1 106 ? -14.444 26.349 10.139 1.00 95.50 106 ALA A CA 1
ATOM 870 C C . ALA A 1 106 ? -14.239 27.793 10.603 1.00 95.50 106 ALA A C 1
ATOM 872 O O . ALA A 1 106 ? -13.249 28.098 11.275 1.00 95.50 106 ALA A O 1
ATOM 873 N N . PHE A 1 107 ? -15.199 28.661 10.305 1.00 95.62 107 PHE A N 1
ATOM 874 C CA . PHE A 1 107 ? -15.240 30.036 10.786 1.00 95.62 107 PHE A CA 1
ATOM 875 C C . PHE A 1 107 ? -16.662 30.451 11.177 1.00 95.62 107 PHE A C 1
ATOM 877 O O . PHE A 1 107 ? -17.641 29.897 10.676 1.00 95.62 107 PHE A O 1
ATOM 884 N N . VAL A 1 108 ? -16.777 31.419 12.087 1.00 95.81 108 VAL A N 1
ATOM 885 C CA . VAL A 1 108 ? -18.064 31.996 12.500 1.00 95.81 108 VAL A CA 1
ATOM 886 C C . VAL A 1 108 ? -18.745 32.643 11.302 1.00 95.81 108 VAL A C 1
ATOM 888 O O . VAL A 1 108 ? -18.153 33.466 10.606 1.00 95.81 108 VAL A O 1
ATOM 891 N N . SER A 1 109 ? -19.992 32.253 11.076 1.00 94.50 109 SER A N 1
ATOM 892 C CA . SER A 1 109 ? -20.840 32.727 9.988 1.00 94.50 109 SER A CA 1
ATOM 893 C C . SER A 1 109 ? -22.226 33.057 10.545 1.00 94.50 109 SER A C 1
ATOM 895 O O . SER A 1 109 ? -22.526 32.780 11.704 1.00 94.50 109 SER A O 1
ATOM 897 N N . GLU A 1 110 ? -23.081 33.656 9.725 1.00 91.56 110 GLU A N 1
ATOM 898 C CA . GLU A 1 110 ? -24.466 33.981 10.076 1.00 91.56 110 GLU A CA 1
ATOM 899 C C . GLU A 1 110 ? -25.433 33.424 9.016 1.00 91.56 110 GLU A C 1
ATOM 901 O O . GLU A 1 110 ? -25.036 33.077 7.892 1.00 91.56 110 GLU A O 1
ATOM 906 N N . GLY A 1 111 ? -26.717 33.344 9.375 1.00 89.88 111 GLY A N 1
ATOM 907 C CA . GLY A 1 111 ? -27.811 32.937 8.490 1.00 89.88 111 GLY A CA 1
ATOM 908 C C . GLY A 1 111 ? -28.270 31.487 8.662 1.00 89.88 111 GLY A C 1
ATOM 909 O O . GLY A 1 111 ? -28.075 30.866 9.711 1.00 89.88 111 GLY A O 1
ATOM 910 N N . ASP A 1 112 ? -28.920 30.964 7.622 1.00 90.81 112 ASP A N 1
ATOM 911 C CA . ASP A 1 112 ? -29.476 29.611 7.622 1.00 90.81 112 ASP A CA 1
ATOM 912 C C . ASP A 1 112 ? -28.371 28.558 7.739 1.00 90.81 112 ASP A C 1
ATOM 914 O O . ASP A 1 112 ? -27.333 28.624 7.074 1.00 90.81 112 ASP A O 1
ATOM 918 N N . ALA A 1 113 ? -28.596 27.592 8.624 1.00 94.44 113 ALA A N 1
ATOM 919 C CA . ALA A 1 113 ? -27.635 26.561 8.977 1.00 94.44 113 ALA A CA 1
ATOM 920 C C . ALA A 1 113 ? -28.377 25.292 9.382 1.00 94.44 113 ALA A C 1
ATOM 922 O O . ALA A 1 113 ? -29.450 25.378 9.979 1.00 94.44 113 ALA A O 1
ATOM 923 N N . PHE A 1 114 ? -27.775 24.148 9.078 1.00 95.06 114 PHE A N 1
ATOM 924 C CA . PHE A 1 114 ? -28.275 22.839 9.474 1.00 95.06 114 PHE A CA 1
ATOM 925 C C . PHE A 1 114 ? -27.985 22.580 10.953 1.00 95.06 114 PHE A C 1
ATOM 927 O O . PHE A 1 114 ? -26.967 23.044 11.480 1.00 95.06 114 PHE A O 1
ATOM 934 N N . ASP A 1 115 ? -28.840 21.800 11.603 1.00 94.81 115 ASP A N 1
ATOM 935 C CA . ASP A 1 115 ? -28.554 21.278 12.938 1.00 94.81 115 ASP A CA 1
ATOM 936 C C . ASP A 1 115 ? -27.473 20.187 12.872 1.00 94.81 115 ASP A C 1
ATOM 938 O O . ASP A 1 115 ? -27.272 19.524 11.845 1.00 94.81 115 ASP A O 1
ATOM 942 N N . VAL A 1 116 ? -26.744 19.988 13.974 1.00 93.88 116 VAL A N 1
ATOM 943 C CA . VAL A 1 116 ? -25.687 18.965 14.050 1.00 93.88 116 VAL A CA 1
ATOM 944 C C . VAL A 1 116 ? -26.269 17.579 13.769 1.00 93.88 116 VAL A C 1
ATOM 946 O O . VAL A 1 116 ? -25.649 16.791 13.047 1.00 93.88 116 VAL A O 1
ATOM 949 N N . LEU A 1 117 ? -27.451 17.288 14.315 1.00 92.50 117 LEU A N 1
ATOM 950 C CA . LEU A 1 117 ? -28.155 16.025 14.119 1.00 92.50 117 LEU A CA 1
ATOM 951 C C . LEU A 1 117 ? -28.488 15.778 12.643 1.00 92.50 117 LEU A C 1
ATOM 953 O O . LEU A 1 117 ? -28.178 14.706 12.128 1.00 92.50 117 LEU A O 1
ATOM 957 N N . GLU A 1 118 ? -29.036 16.776 11.948 1.00 92.69 118 GLU A N 1
ATOM 958 C CA . GLU A 1 118 ? -29.422 16.662 10.536 1.00 92.69 118 GLU A CA 1
ATOM 959 C C . GLU A 1 118 ? -28.214 16.319 9.653 1.00 92.69 118 GLU A C 1
ATOM 961 O O . GLU A 1 118 ? -28.256 15.416 8.809 1.00 92.69 118 GLU A O 1
ATOM 966 N N . VAL A 1 119 ? -27.085 16.995 9.890 1.00 92.88 119 VAL A N 1
ATOM 967 C CA . VAL A 1 119 ? -25.837 16.682 9.190 1.00 92.88 119 VAL A CA 1
ATOM 968 C C . VAL A 1 119 ? -25.369 15.273 9.546 1.00 92.88 119 VAL A C 1
ATOM 970 O O . VAL A 1 119 ? -24.980 14.513 8.663 1.00 92.88 119 VAL A O 1
ATOM 973 N N . LYS A 1 120 ? -25.418 14.875 10.818 1.00 91.62 120 LYS A N 1
ATOM 974 C CA . LYS A 1 120 ? -24.992 13.537 11.243 1.00 91.62 120 LYS A CA 1
ATOM 975 C C . LYS A 1 120 ? -25.819 12.431 10.594 1.00 91.62 120 LYS A C 1
ATOM 977 O O . LYS A 1 120 ? -25.221 11.510 10.049 1.00 91.62 120 LYS A O 1
ATOM 982 N N . GLU A 1 121 ? -27.141 12.528 10.561 1.00 91.25 121 GLU A N 1
ATOM 983 C CA . GLU A 1 121 ? -28.012 11.497 9.974 1.00 91.25 121 GLU A CA 1
ATOM 984 C C . GLU A 1 121 ? -27.753 11.275 8.477 1.00 91.25 121 GLU A C 1
ATOM 986 O O . GLU A 1 121 ? -27.837 10.148 7.982 1.00 91.25 121 GLU A O 1
ATOM 991 N N . LYS A 1 122 ? -27.349 12.325 7.753 1.00 92.00 122 LYS A N 1
ATOM 992 C CA . LYS A 1 122 ? -27.018 12.231 6.326 1.00 92.00 122 LYS A CA 1
ATOM 993 C C . LYS A 1 122 ? -25.730 11.445 6.045 1.00 92.00 122 LYS A C 1
ATOM 995 O O . LYS A 1 122 ? -25.632 10.812 4.988 1.00 92.00 122 LYS A O 1
ATOM 1000 N N . TYR A 1 123 ? -24.742 11.497 6.943 1.00 92.62 123 TYR A N 1
ATOM 1001 C CA . TYR A 1 123 ? -23.403 10.926 6.714 1.00 92.62 123 TYR A CA 1
ATOM 1002 C C . TYR A 1 123 ? -23.051 9.743 7.619 1.00 92.62 123 TYR A C 1
ATOM 1004 O O . TYR A 1 123 ? -22.226 8.919 7.231 1.00 92.62 123 TYR A O 1
ATOM 1012 N N . ASP A 1 124 ? -23.648 9.645 8.800 1.00 92.75 124 ASP A N 1
ATOM 1013 C CA . ASP A 1 124 ? -23.365 8.658 9.839 1.00 92.75 124 ASP A CA 1
ATOM 1014 C C . ASP A 1 124 ? -24.638 7.821 10.096 1.00 92.75 124 ASP A C 1
ATOM 1016 O O . ASP A 1 124 ? -25.326 7.983 11.101 1.00 92.75 124 ASP A O 1
ATOM 1020 N N . MET A 1 125 ? -24.942 6.886 9.189 1.00 91.12 125 MET A N 1
ATOM 1021 C CA . MET A 1 125 ? -26.130 6.021 9.260 1.00 91.12 125 MET A CA 1
ATOM 1022 C C . MET A 1 125 ? -26.102 5.136 10.516 1.00 91.12 125 MET A C 1
ATOM 1024 O O . MET A 1 125 ? -25.030 4.687 10.944 1.00 91.12 125 MET A O 1
ATOM 1028 N N . ASN A 1 126 ? -27.271 4.893 11.112 1.00 88.81 126 ASN A N 1
ATOM 1029 C CA . ASN A 1 126 ? -27.409 4.098 12.332 1.00 88.81 126 ASN A CA 1
ATOM 1030 C C . ASN A 1 126 ? -27.428 2.592 11.997 1.00 88.81 126 ASN A C 1
ATOM 1032 O O . ASN A 1 126 ? -28.228 2.183 11.160 1.00 88.81 126 ASN A O 1
ATOM 1036 N N . PRO A 1 127 ? -26.574 1.757 12.613 1.00 87.94 127 PRO A N 1
ATOM 1037 C CA . PRO A 1 127 ? -26.437 0.345 12.249 1.00 87.94 127 PRO A CA 1
ATOM 1038 C C . PRO A 1 127 ? -27.546 -0.606 12.740 1.00 87.94 127 PRO A C 1
ATOM 1040 O O . PRO A 1 127 ? -27.293 -1.803 12.755 1.00 87.94 127 PRO A O 1
ATOM 1043 N N . GLU A 1 128 ? -28.726 -0.119 13.152 1.00 84.81 128 GLU A N 1
ATOM 1044 C CA . GLU A 1 128 ? -29.899 -0.927 13.575 1.00 84.81 128 GLU A CA 1
ATOM 1045 C C . GLU A 1 128 ? -29.550 -2.218 14.347 1.00 84.81 128 GLU A C 1
ATOM 1047 O O . GLU A 1 128 ? -30.027 -3.307 14.041 1.00 84.81 128 GLU A O 1
ATOM 1052 N N . ASP A 1 129 ? -28.689 -2.106 15.359 1.00 79.38 129 ASP A N 1
ATOM 1053 C CA . ASP A 1 129 ? -28.360 -3.201 16.278 1.00 79.38 129 ASP A CA 1
ATOM 1054 C C . ASP A 1 129 ? -27.654 -4.419 15.654 1.00 79.38 129 ASP A C 1
ATOM 1056 O O . ASP A 1 129 ? -27.649 -5.503 16.244 1.00 79.38 129 ASP A O 1
ATOM 1060 N N . VAL A 1 130 ? -27.012 -4.257 14.498 1.00 94.31 130 VAL A N 1
ATOM 1061 C CA . VAL A 1 130 ? -26.329 -5.352 13.796 1.00 94.31 130 VAL A CA 1
ATOM 1062 C C . VAL A 1 130 ? -25.207 -5.963 14.644 1.00 94.31 130 VAL A C 1
ATOM 1064 O O . VAL A 1 130 ? -24.311 -5.267 15.135 1.00 94.31 130 VAL A O 1
ATOM 1067 N N . GLU A 1 131 ? -25.226 -7.291 14.786 1.00 96.31 131 GLU A N 1
ATOM 1068 C CA . GLU A 1 131 ? -24.126 -8.039 15.392 1.00 96.31 131 GLU A CA 1
ATOM 1069 C C . GLU A 1 131 ? -22.971 -8.221 14.410 1.00 96.31 131 GLU A C 1
ATOM 1071 O O . GLU A 1 131 ? -23.154 -8.567 13.242 1.00 96.31 131 GLU A O 1
ATOM 1076 N N . VAL A 1 132 ? -21.755 -8.020 14.908 1.00 97.62 132 VAL A N 1
ATOM 1077 C CA . VAL A 1 132 ? -20.529 -8.165 14.129 1.00 97.62 132 VAL A CA 1
ATOM 1078 C C . VAL A 1 132 ? -19.474 -8.934 14.905 1.00 97.62 132 VAL A C 1
ATOM 1080 O O . VAL A 1 132 ? -19.384 -8.872 16.132 1.00 97.62 132 VAL A O 1
ATOM 1083 N N . SER A 1 133 ? -18.620 -9.622 14.154 1.00 98.19 133 SER A N 1
ATOM 1084 C CA . SER A 1 133 ? -17.335 -10.126 14.629 1.00 98.19 133 SER A CA 1
ATOM 1085 C C . SER A 1 133 ? -16.222 -9.472 13.826 1.00 98.19 133 SER A C 1
ATOM 1087 O O . SER A 1 133 ? -16.226 -9.539 12.594 1.00 98.19 133 SER A O 1
ATOM 1089 N N . VAL A 1 134 ? -15.299 -8.802 14.505 1.00 98.25 134 VAL A N 1
ATOM 1090 C CA . VAL A 1 134 ? -14.209 -8.052 13.876 1.00 98.25 134 VAL A CA 1
ATOM 1091 C C . VAL A 1 134 ? -12.898 -8.308 14.604 1.00 98.25 134 VAL A C 1
ATOM 1093 O O . VAL A 1 134 ? -12.890 -8.689 15.772 1.00 98.25 134 VAL A O 1
ATOM 1096 N N . ALA A 1 135 ? -11.777 -8.084 13.926 1.00 98.38 135 ALA A N 1
ATOM 1097 C CA . ALA A 1 135 ? -10.459 -8.214 14.528 1.00 98.38 135 ALA A CA 1
ATOM 1098 C C . ALA A 1 135 ? -9.542 -7.071 14.105 1.00 98.38 135 ALA A C 1
ATOM 1100 O O . ALA A 1 135 ? -9.682 -6.494 13.028 1.00 98.38 135 ALA A O 1
ATOM 1101 N N . GLY A 1 136 ? -8.576 -6.750 14.955 1.00 97.88 136 GLY A N 1
ATOM 1102 C CA . GLY A 1 136 ? -7.578 -5.744 14.639 1.00 97.88 136 GLY A CA 1
ATOM 1103 C C . GLY A 1 136 ? -6.572 -5.535 15.755 1.00 97.88 136 GLY A C 1
ATOM 1104 O O . GLY A 1 136 ? -6.639 -6.128 16.830 1.00 97.88 136 GLY A O 1
ATOM 1105 N N . ARG A 1 137 ? -5.611 -4.662 15.484 1.00 97.62 137 ARG A N 1
ATOM 1106 C CA . ARG A 1 137 ? -4.596 -4.243 16.441 1.00 97.62 137 ARG A CA 1
ATOM 1107 C C . ARG A 1 137 ? -5.139 -3.182 17.381 1.00 97.62 137 ARG A C 1
ATOM 1109 O O . ARG A 1 137 ? -5.642 -2.164 16.915 1.00 97.62 137 ARG A O 1
ATOM 1116 N N . VAL A 1 138 ? -4.954 -3.362 18.681 1.00 97.19 138 VAL A N 1
ATOM 1117 C CA . VAL A 1 138 ? -5.294 -2.363 19.696 1.00 97.19 138 VAL A CA 1
ATOM 1118 C C . VAL A 1 138 ? -4.353 -1.163 19.561 1.00 97.19 138 VAL A C 1
ATOM 1120 O O . VAL A 1 138 ? -3.157 -1.267 19.821 1.00 97.19 138 VAL A O 1
ATOM 1123 N N . ILE A 1 139 ? -4.868 -0.004 19.158 1.00 94.12 139 ILE A N 1
ATOM 1124 C CA . ILE A 1 139 ? -4.079 1.233 19.007 1.00 94.12 139 ILE A CA 1
ATOM 1125 C C . ILE A 1 139 ? -4.171 2.102 20.261 1.00 94.12 139 ILE A C 1
ATOM 1127 O O . ILE A 1 139 ? -3.181 2.664 20.737 1.00 94.12 139 ILE A O 1
ATOM 1131 N N . THR A 1 140 ? -5.371 2.221 20.823 1.00 93.19 140 THR A N 1
ATOM 1132 C CA . THR A 1 140 ? -5.626 3.007 22.032 1.00 93.19 140 THR A CA 1
ATOM 1133 C C . THR A 1 140 ? -6.460 2.210 23.019 1.00 93.19 140 THR A C 1
ATOM 1135 O O . THR A 1 140 ? -7.267 1.386 22.609 1.00 93.19 140 THR A O 1
ATOM 1138 N N . LEU A 1 141 ? -6.240 2.476 24.307 1.00 93.75 141 LEU A N 1
ATOM 1139 C CA . LEU A 1 141 ? -7.031 1.994 25.435 1.00 93.75 141 LEU A CA 1
ATOM 1140 C C . LEU A 1 141 ? -7.278 3.197 26.345 1.00 93.75 141 LEU A C 1
ATOM 1142 O O . LEU A 1 141 ? -6.347 3.963 26.610 1.00 93.75 141 LEU A O 1
ATOM 1146 N N . ARG A 1 142 ? -8.526 3.393 26.765 1.00 94.50 142 ARG A N 1
ATOM 1147 C CA . ARG A 1 142 ? -8.969 4.494 27.627 1.00 94.50 142 ARG A CA 1
ATOM 1148 C C . ARG A 1 142 ? -9.926 3.936 28.688 1.00 94.50 142 ARG A C 1
ATOM 1150 O O . ARG A 1 142 ? -11.119 3.818 28.397 1.00 94.50 142 ARG A O 1
ATOM 1157 N N . PRO A 1 143 ? -9.418 3.551 29.871 1.00 93.56 143 PRO A N 1
ATOM 1158 C CA . PRO A 1 143 ? -10.251 3.067 30.967 1.00 93.56 143 PRO A CA 1
ATOM 1159 C C . PRO A 1 143 ? -11.078 4.208 31.574 1.00 93.56 143 PRO A C 1
ATOM 1161 O O . PRO A 1 143 ? -10.622 5.350 31.652 1.00 93.56 143 PRO A O 1
ATOM 1164 N N . MET A 1 144 ? -12.302 3.895 31.993 1.00 92.38 144 MET A N 1
ATOM 1165 C CA . MET A 1 144 ? -13.289 4.816 32.570 1.00 92.38 144 MET A CA 1
ATOM 1166 C C . MET A 1 144 ? -14.073 4.115 33.694 1.00 92.38 144 MET A C 1
ATOM 1168 O O . MET A 1 144 ? -15.295 3.972 33.638 1.00 92.38 144 MET A O 1
ATOM 1172 N N . GLY A 1 145 ? -13.366 3.641 34.722 1.00 92.25 145 GLY A N 1
ATOM 1173 C CA . GLY A 1 145 ? -13.979 2.889 35.819 1.00 92.25 145 GLY A CA 1
ATOM 1174 C C . GLY A 1 145 ? -14.531 1.550 35.326 1.00 92.25 145 GLY A C 1
ATOM 1175 O O . GLY A 1 145 ? -13.764 0.688 34.928 1.00 92.25 145 GLY A O 1
ATOM 1176 N N . LYS A 1 146 ? -15.860 1.383 35.315 1.00 94.50 146 LYS A N 1
ATOM 1177 C CA . LYS A 1 146 ? -16.537 0.135 34.893 1.00 94.50 146 LYS A CA 1
ATOM 1178 C C . LYS A 1 146 ? -16.726 -0.006 33.375 1.00 94.50 146 LYS A C 1
ATOM 1180 O O . LYS A 1 146 ? -17.475 -0.872 32.918 1.00 94.50 146 LYS A O 1
ATOM 1185 N N . ALA A 1 147 ? -16.107 0.875 32.598 1.00 95.88 147 ALA A N 1
ATOM 1186 C CA . ALA A 1 147 ? -16.162 0.851 31.148 1.00 95.88 147 ALA A CA 1
ATOM 1187 C C . ALA A 1 147 ? -14.810 1.232 30.543 1.00 95.88 147 ALA A C 1
ATOM 1189 O O . ALA A 1 147 ? -14.010 1.921 31.173 1.00 95.88 147 ALA A O 1
ATOM 1190 N N . LEU A 1 148 ? -14.557 0.809 29.310 1.00 96.12 148 LEU A N 1
ATOM 1191 C CA . LEU A 1 148 ? -13.315 1.080 28.597 1.00 96.12 148 LEU A CA 1
ATOM 1192 C C . LEU A 1 148 ? -13.604 1.315 27.116 1.00 96.12 148 LEU A C 1
ATOM 1194 O O . LEU A 1 148 ? -14.342 0.561 26.486 1.00 96.12 148 LEU A O 1
ATOM 1198 N N . PHE A 1 149 ? -12.974 2.339 26.544 1.00 96.38 149 PHE A N 1
ATOM 1199 C CA . PHE A 1 149 ? -12.950 2.542 25.096 1.00 96.38 149 PHE A CA 1
ATOM 1200 C C . PHE A 1 149 ? -11.596 2.150 24.522 1.00 96.38 149 PHE A C 1
ATOM 1202 O O . PHE A 1 149 ? -10.550 2.528 25.058 1.00 96.38 149 PHE A O 1
ATOM 1209 N N . ALA A 1 150 ? -11.607 1.465 23.387 1.00 96.62 150 ALA A N 1
ATOM 1210 C CA . ALA A 1 150 ? -10.402 1.138 22.642 1.00 96.62 150 ALA A CA 1
ATOM 1211 C C . ALA A 1 150 ? -10.601 1.362 21.145 1.00 96.62 150 ALA A C 1
ATOM 1213 O O . ALA A 1 150 ? -11.725 1.481 20.672 1.00 96.62 150 ALA A O 1
ATOM 1214 N N . HIS A 1 151 ? -9.504 1.417 20.396 1.00 96.69 151 HIS A N 1
ATOM 1215 C CA . HIS A 1 151 ? -9.556 1.403 18.933 1.00 96.69 151 HIS A CA 1
ATOM 1216 C C . HIS A 1 151 ? -8.835 0.181 18.404 1.00 96.69 151 HIS A C 1
ATOM 1218 O O . HIS A 1 151 ? -7.665 -0.027 18.738 1.00 96.69 151 HIS A O 1
ATOM 1224 N N . LEU A 1 152 ? -9.512 -0.565 17.540 1.00 97.44 152 LEU A N 1
ATOM 1225 C CA . LEU A 1 152 ? -8.901 -1.597 16.718 1.00 97.44 152 LEU A CA 1
ATOM 1226 C C . LEU A 1 152 ? -8.504 -1.007 15.367 1.00 97.44 152 LEU A C 1
ATOM 1228 O O . LEU A 1 152 ? -9.178 -0.118 14.851 1.00 97.44 152 LEU A O 1
ATOM 1232 N N . GLN A 1 153 ? -7.402 -1.494 14.804 1.00 95.94 153 GLN A N 1
ATOM 1233 C CA . GLN A 1 153 ? -6.923 -1.128 13.476 1.00 95.94 153 GLN A CA 1
ATOM 1234 C C . GLN A 1 153 ? -6.570 -2.370 12.665 1.00 95.94 153 GLN A C 1
ATOM 1236 O O . GLN A 1 153 ? -5.811 -3.221 13.128 1.00 95.94 153 GLN A O 1
ATOM 1241 N N . ASP A 1 154 ? -7.030 -2.417 11.424 1.00 94.56 154 ASP A N 1
ATOM 1242 C CA . ASP A 1 154 ? -6.594 -3.384 10.424 1.00 94.56 154 ASP A CA 1
ATOM 1243 C C . ASP A 1 154 ? -5.974 -2.656 9.216 1.00 94.56 154 ASP A C 1
ATOM 1245 O O . ASP A 1 154 ? -5.614 -1.475 9.286 1.00 94.56 154 ASP A O 1
ATOM 1249 N N . ALA A 1 155 ? -5.789 -3.365 8.103 1.00 89.75 155 ALA A N 1
ATOM 1250 C CA . ALA A 1 155 ? -5.227 -2.778 6.889 1.00 89.75 155 ALA A CA 1
ATOM 1251 C C . ALA A 1 155 ? -6.158 -1.741 6.227 1.00 89.75 155 ALA A C 1
ATOM 1253 O O . ALA A 1 155 ? -5.685 -0.882 5.480 1.00 89.75 155 ALA A O 1
ATOM 1254 N N . THR A 1 156 ? -7.460 -1.812 6.505 1.00 90.25 156 THR A N 1
ATOM 1255 C CA . THR A 1 156 ? -8.526 -1.056 5.839 1.00 90.25 156 THR A CA 1
ATOM 1256 C C . THR A 1 156 ? -9.000 0.159 6.634 1.00 90.25 156 THR A C 1
ATOM 1258 O O . THR A 1 156 ? -9.521 1.096 6.030 1.00 90.25 156 THR A O 1
ATOM 1261 N N . GLY A 1 157 ? -8.817 0.186 7.958 1.00 90.62 157 GLY A N 1
ATOM 1262 C CA . GLY A 1 157 ? -9.235 1.315 8.786 1.00 90.62 157 GLY A CA 1
ATOM 1263 C C . GLY A 1 157 ? -9.094 1.100 10.292 1.00 90.62 157 GLY A C 1
ATOM 1264 O O . GLY A 1 157 ? -8.431 0.175 10.762 1.00 90.62 157 GLY A O 1
ATOM 1265 N N . ARG A 1 158 ? -9.720 2.004 11.055 1.00 94.00 158 ARG A N 1
ATOM 1266 C CA . ARG A 1 158 ? -9.852 1.939 12.518 1.00 94.00 158 ARG A CA 1
ATOM 1267 C C . ARG A 1 158 ? -11.316 1.920 12.916 1.00 94.00 158 ARG A C 1
ATOM 1269 O O . ARG A 1 158 ? -12.084 2.672 12.321 1.00 94.00 158 ARG A O 1
ATOM 1276 N N . LEU A 1 159 ? -11.662 1.159 13.947 1.00 95.88 159 LEU A N 1
ATOM 1277 C CA . LEU A 1 159 ? -13.004 1.108 14.528 1.00 95.88 159 LEU A CA 1
ATOM 1278 C C . LEU A 1 159 ? -12.914 1.183 16.053 1.00 95.88 159 LEU A C 1
ATOM 1280 O O . LEU A 1 159 ? -12.019 0.577 16.654 1.00 95.88 159 LEU A O 1
ATOM 1284 N N . GLN A 1 160 ? -13.825 1.928 16.674 1.00 96.94 160 GLN A N 1
ATOM 1285 C CA . GLN A 1 160 ? -13.905 1.997 18.126 1.00 96.94 160 GLN A CA 1
ATOM 1286 C C . GLN A 1 160 ? -14.592 0.742 18.675 1.00 96.94 160 GLN A C 1
ATOM 1288 O O . GLN A 1 160 ? -15.536 0.211 18.090 1.00 96.94 160 GLN A O 1
ATOM 1293 N N . ILE A 1 161 ? -14.130 0.278 19.827 1.00 97.81 161 ILE A N 1
ATOM 1294 C CA . ILE A 1 161 ? -14.792 -0.758 20.613 1.00 97.81 161 ILE A CA 1
ATOM 1295 C C . ILE A 1 161 ? -15.063 -0.214 22.013 1.00 97.81 161 ILE A C 1
ATOM 1297 O O . ILE A 1 161 ? -14.283 0.583 22.549 1.00 97.81 161 ILE A O 1
ATOM 1301 N N . TYR A 1 162 ? -16.180 -0.634 22.584 1.00 97.69 162 TYR A N 1
ATOM 1302 C CA . TYR A 1 162 ? -16.647 -0.226 23.895 1.00 97.69 162 TYR A CA 1
ATOM 1303 C C . TYR A 1 162 ? -16.905 -1.459 24.747 1.00 97.69 162 TYR A C 1
ATOM 1305 O O . TYR A 1 162 ? -17.686 -2.330 24.374 1.00 97.69 162 TYR A O 1
ATOM 1313 N N . LEU A 1 163 ? -16.208 -1.538 25.873 1.00 97.62 163 LEU A N 1
ATOM 1314 C CA . LEU A 1 163 ? -16.258 -2.653 26.804 1.00 97.62 163 LEU A CA 1
ATOM 1315 C C . LEU A 1 163 ? -16.909 -2.163 28.092 1.00 97.62 163 LEU A C 1
ATOM 1317 O O . LEU A 1 163 ? -16.520 -1.116 28.616 1.00 97.62 163 LEU A O 1
ATOM 1321 N N . ARG A 1 164 ? -17.871 -2.919 28.620 1.00 96.69 164 ARG A N 1
ATOM 1322 C CA . ARG A 1 164 ? -18.523 -2.627 29.901 1.00 96.69 164 ARG A CA 1
ATOM 1323 C C . ARG A 1 164 ? -18.519 -3.846 30.803 1.00 96.69 164 ARG A C 1
ATOM 1325 O O . ARG A 1 164 ? -18.781 -4.961 30.354 1.00 96.69 164 ARG A O 1
ATOM 1332 N N . GLN A 1 165 ? -18.282 -3.611 32.089 1.00 96.19 165 GLN A N 1
ATOM 1333 C CA . GLN A 1 165 ? -18.228 -4.670 33.091 1.00 96.19 165 GLN A CA 1
ATOM 1334 C C . GLN A 1 165 ? -19.561 -5.419 33.240 1.00 96.19 165 GLN A C 1
ATOM 1336 O O . GLN A 1 165 ? -19.559 -6.626 33.459 1.00 96.19 165 GLN A O 1
ATOM 1341 N N . ASP A 1 166 ? -20.696 -4.731 33.125 1.00 95.44 166 ASP A N 1
ATOM 1342 C CA . ASP A 1 166 ? -22.023 -5.339 33.279 1.00 95.44 166 ASP A CA 1
ATOM 1343 C C . ASP A 1 166 ? -22.445 -6.205 32.084 1.00 95.44 166 ASP A C 1
ATOM 1345 O O . ASP A 1 166 ? -23.244 -7.119 32.258 1.00 95.44 166 ASP A O 1
ATOM 1349 N N . ILE A 1 167 ? -21.871 -5.967 30.901 1.00 94.06 167 ILE A N 1
ATOM 1350 C CA . ILE A 1 167 ? -22.104 -6.777 29.696 1.00 94.06 167 ILE A CA 1
ATOM 1351 C C . ILE A 1 167 ? -21.157 -7.978 29.651 1.00 94.06 167 ILE A C 1
ATOM 1353 O O . ILE A 1 167 ? -21.580 -9.098 29.383 1.00 94.06 167 ILE A O 1
ATOM 1357 N N . MET A 1 168 ? -19.871 -7.754 29.922 1.00 93.44 168 MET A N 1
ATOM 1358 C CA . MET A 1 168 ? -18.841 -8.793 29.818 1.00 93.44 168 MET A CA 1
ATOM 1359 C C . MET A 1 168 ? -18.734 -9.682 31.063 1.00 93.44 168 MET A C 1
ATOM 1361 O O . MET A 1 168 ? -18.120 -10.749 31.017 1.00 93.44 168 MET A O 1
ATOM 1365 N N . GLY A 1 169 ? -19.280 -9.224 32.189 1.00 95.12 169 GLY A N 1
ATOM 1366 C CA . GLY A 1 169 ? -19.031 -9.787 33.510 1.00 95.12 169 GLY A CA 1
ATOM 1367 C C . GLY A 1 169 ? -17.711 -9.299 34.118 1.00 95.12 169 GLY A C 1
ATOM 1368 O O . GLY A 1 169 ? -16.722 -9.038 33.429 1.00 95.12 169 GLY A O 1
ATOM 1369 N N . GLU A 1 170 ? -17.683 -9.207 35.449 1.00 95.31 170 GLU A N 1
ATOM 1370 C CA . GLU A 1 170 ? -16.551 -8.666 36.214 1.00 95.31 170 GLU A CA 1
ATOM 1371 C C . GLU A 1 170 ? -15.232 -9.401 35.960 1.00 95.31 170 GLU A C 1
ATOM 1373 O O . GLU A 1 170 ? -14.201 -8.762 35.759 1.00 95.31 170 GLU A O 1
ATOM 1378 N N . ALA A 1 171 ? -15.265 -10.735 35.907 1.00 94.50 171 ALA A N 1
ATOM 1379 C CA . ALA A 1 171 ? -14.068 -11.541 35.687 1.00 94.50 171 ALA A CA 1
ATOM 1380 C C . ALA A 1 171 ? -13.440 -11.290 34.304 1.00 94.50 171 ALA A C 1
ATOM 1382 O O . ALA A 1 171 ? -12.234 -11.078 34.216 1.00 94.50 171 ALA A O 1
ATOM 1383 N N . SER A 1 172 ? -14.251 -11.273 33.239 1.00 94.69 172 SER A N 1
ATOM 1384 C CA . SER A 1 172 ? -13.775 -11.054 31.865 1.00 94.69 172 SER A CA 1
ATOM 1385 C C . SER A 1 172 ? -13.287 -9.621 31.652 1.00 94.69 172 SER A C 1
ATOM 1387 O O . SER A 1 172 ? -12.257 -9.405 31.016 1.00 94.69 172 SER A O 1
ATOM 1389 N N . PHE A 1 173 ? -13.990 -8.637 32.225 1.00 96.06 173 PHE A N 1
ATOM 1390 C CA . PHE A 1 173 ? -13.587 -7.233 32.156 1.00 96.06 173 PHE A CA 1
ATOM 1391 C C . PHE A 1 173 ? -12.249 -6.993 32.866 1.00 96.06 173 PHE A C 1
ATOM 1393 O O . PHE A 1 173 ? -11.337 -6.412 32.282 1.00 96.06 173 PHE A O 1
ATOM 1400 N N . LYS A 1 174 ? -12.091 -7.514 34.088 1.00 94.62 174 LYS A N 1
ATOM 1401 C CA . LYS A 1 174 ? -10.829 -7.419 34.830 1.00 94.62 174 LYS A CA 1
ATOM 1402 C C . LYS A 1 174 ? -9.690 -8.139 34.109 1.00 94.62 174 LYS A C 1
ATOM 1404 O O . LYS A 1 174 ? -8.574 -7.629 34.056 1.00 94.62 174 LYS A O 1
ATOM 1409 N N . ASP A 1 175 ? -9.965 -9.305 33.526 1.00 93.75 175 ASP A N 1
ATOM 1410 C CA . ASP A 1 175 ? -8.956 -10.035 32.762 1.00 93.75 175 ASP A CA 1
ATOM 1411 C C . ASP A 1 175 ? -8.496 -9.256 31.527 1.00 93.75 175 ASP A C 1
ATOM 1413 O O . ASP A 1 175 ? -7.298 -9.191 31.249 1.00 93.75 175 ASP A O 1
ATOM 1417 N N . PHE A 1 176 ? -9.421 -8.594 30.831 1.00 95.19 176 PHE A N 1
ATOM 1418 C CA . PHE A 1 176 ? -9.088 -7.697 29.731 1.00 95.19 176 PHE A CA 1
ATOM 1419 C C . PHE A 1 176 ? -8.150 -6.569 30.192 1.00 95.19 176 PHE A C 1
ATOM 1421 O O . PHE A 1 176 ? -7.103 -6.355 29.579 1.00 95.19 176 PHE A O 1
ATOM 1428 N N . GLU A 1 177 ? -8.486 -5.874 31.284 1.00 94.31 177 GLU A N 1
ATOM 1429 C CA . GLU A 1 177 ? -7.681 -4.760 31.811 1.00 94.31 177 GLU A CA 1
ATOM 1430 C C . GLU A 1 177 ? -6.271 -5.190 32.241 1.00 94.31 177 GLU A C 1
ATOM 1432 O O . GLU A 1 177 ? -5.298 -4.464 32.020 1.00 94.31 177 GLU A O 1
ATOM 1437 N N . GLU A 1 178 ? -6.132 -6.378 32.832 1.00 92.75 178 GLU A N 1
ATOM 1438 C CA . GLU A 1 178 ? -4.837 -6.890 33.283 1.00 92.75 178 GLU A CA 1
ATOM 1439 C C . GLU A 1 178 ? -3.962 -7.396 32.125 1.00 92.75 178 GLU A C 1
ATOM 1441 O O . GLU A 1 178 ? -2.731 -7.269 32.170 1.00 92.75 178 GLU A O 1
ATOM 1446 N N . THR A 1 179 ? -4.565 -7.991 31.093 1.00 92.75 179 THR A N 1
ATOM 1447 C CA . THR A 1 179 ? -3.829 -8.779 30.090 1.00 92.75 179 THR A CA 1
ATOM 1448 C C . THR A 1 179 ? -3.602 -8.058 28.768 1.00 92.75 179 THR A C 1
ATOM 1450 O O . THR A 1 179 ? -2.577 -8.313 28.125 1.00 92.75 179 THR A O 1
ATOM 1453 N N . ILE A 1 180 ? -4.488 -7.145 28.368 1.00 96.00 180 ILE A N 1
ATOM 1454 C CA . ILE A 1 180 ? -4.442 -6.490 27.057 1.00 96.00 180 ILE A CA 1
ATOM 1455 C C . ILE A 1 180 ? -3.637 -5.193 27.119 1.00 96.00 180 ILE A C 1
ATOM 1457 O O . ILE A 1 180 ? -3.772 -4.380 28.029 1.00 96.00 180 ILE A O 1
ATOM 1461 N N . ASP A 1 181 ? -2.783 -4.988 26.119 1.00 95.44 181 ASP A N 1
ATOM 1462 C CA . ASP A 1 181 ? -1.978 -3.783 25.954 1.00 95.44 181 ASP A CA 1
ATOM 1463 C C . ASP A 1 181 ? -2.135 -3.203 24.538 1.00 95.44 181 ASP A C 1
ATOM 1465 O O . ASP A 1 181 ? -2.406 -3.933 23.578 1.00 95.44 181 ASP A O 1
ATOM 1469 N N . PRO A 1 182 ? -1.865 -1.898 24.337 1.00 95.12 182 PRO A N 1
ATOM 1470 C CA . PRO A 1 182 ? -1.735 -1.352 22.993 1.00 95.12 182 PRO A CA 1
ATOM 1471 C C . PRO A 1 182 ? -0.649 -2.109 22.216 1.00 95.12 182 PRO A C 1
ATOM 1473 O O . PRO A 1 182 ? 0.436 -2.375 22.743 1.00 95.12 182 PRO A O 1
ATOM 1476 N N . GLY A 1 183 ? -0.941 -2.449 20.967 1.00 95.12 183 GLY A N 1
ATOM 1477 C CA . GLY A 1 183 ? -0.116 -3.275 20.092 1.00 95.12 183 GLY A CA 1
ATOM 1478 C C . GLY A 1 183 ? -0.638 -4.698 19.914 1.00 95.12 183 GLY A C 1
ATOM 1479 O O . GLY A 1 183 ? -0.360 -5.284 18.868 1.00 95.12 183 GLY A O 1
ATOM 1480 N N . ASP A 1 184 ? -1.406 -5.237 20.863 1.00 97.38 184 ASP A N 1
ATOM 1481 C CA . ASP A 1 184 ? -1.949 -6.598 20.772 1.00 97.38 184 ASP A CA 1
ATOM 1482 C C . ASP A 1 184 ? -2.943 -6.740 19.610 1.00 97.38 184 ASP A C 1
ATOM 1484 O O . ASP A 1 184 ? -3.594 -5.769 19.217 1.00 97.38 184 ASP A O 1
ATOM 1488 N N . LEU A 1 185 ? -3.060 -7.945 19.048 1.00 98.06 185 LEU A N 1
ATOM 1489 C CA . LEU A 1 185 ? -4.127 -8.295 18.108 1.00 98.06 185 LEU A CA 1
ATOM 1490 C C . LEU A 1 185 ? -5.294 -8.899 18.882 1.00 98.06 185 LEU A C 1
ATOM 1492 O O . LEU A 1 185 ? -5.112 -9.856 19.636 1.00 98.06 185 LEU A O 1
ATOM 1496 N N . LEU A 1 186 ? -6.483 -8.355 18.661 1.00 98.00 186 LEU A N 1
ATOM 1497 C CA . LEU A 1 186 ? -7.700 -8.701 19.375 1.00 98.00 186 LEU A CA 1
ATOM 1498 C C . LEU A 1 186 ? -8.820 -9.003 18.377 1.00 98.00 186 LEU A C 1
ATOM 1500 O O . LEU A 1 186 ? -8.998 -8.262 17.409 1.00 98.00 186 LEU A O 1
ATOM 1504 N N . GLY A 1 187 ? -9.572 -10.069 18.629 1.00 98.25 187 GLY A N 1
ATOM 1505 C CA . GLY A 1 187 ? -10.866 -10.337 18.012 1.00 98.25 187 GLY A CA 1
ATOM 1506 C C . GLY A 1 187 ? -11.978 -9.968 18.988 1.00 98.25 187 GLY A C 1
ATOM 1507 O O . GLY A 1 187 ? -11.863 -10.265 20.176 1.00 98.25 187 GLY A O 1
ATOM 1508 N N . VAL A 1 188 ? -13.039 -9.323 18.515 1.00 98.19 188 VAL A N 1
ATOM 1509 C CA . VAL A 1 188 ? -14.214 -8.983 19.326 1.00 98.19 188 VAL A CA 1
ATOM 1510 C C . VAL A 1 188 ? -15.509 -9.340 18.607 1.00 98.19 188 VAL A C 1
ATOM 1512 O O . VAL A 1 188 ? -15.618 -9.201 17.385 1.00 98.19 188 VAL A O 1
ATOM 1515 N N . LYS A 1 189 ? -16.504 -9.774 19.379 1.00 98.25 189 LYS A N 1
ATOM 1516 C CA . LYS A 1 189 ? -17.895 -9.909 18.943 1.00 98.25 189 LYS A CA 1
ATOM 1517 C C . LYS A 1 189 ? -18.768 -8.979 19.752 1.00 98.25 189 LYS A C 1
ATOM 1519 O O . LYS A 1 189 ? -18.572 -8.822 20.960 1.00 98.25 189 LYS A O 1
ATOM 1524 N N . GLY A 1 190 ? -19.738 -8.375 19.095 1.00 97.00 190 GLY A N 1
ATOM 1525 C CA . GLY A 1 190 ? -20.596 -7.410 19.747 1.00 97.00 190 GLY A CA 1
ATOM 1526 C C . GLY A 1 190 ? -21.614 -6.804 18.811 1.00 97.00 190 GLY A C 1
ATOM 1527 O O . GLY A 1 190 ? -21.705 -7.168 17.640 1.00 97.00 190 GLY A O 1
ATOM 1528 N N . ARG A 1 191 ? -22.371 -5.859 19.350 1.00 96.62 191 ARG A N 1
ATOM 1529 C CA . ARG A 1 191 ? -23.395 -5.132 18.611 1.00 96.62 191 ARG A CA 1
ATOM 1530 C C . ARG A 1 191 ? -22.865 -3.773 18.181 1.00 96.62 191 ARG A C 1
ATOM 1532 O O . ARG A 1 191 ? -22.198 -3.090 18.957 1.00 96.62 191 ARG A O 1
ATOM 1539 N N . LEU A 1 192 ? -23.174 -3.370 16.957 1.00 96.44 192 LEU A N 1
ATOM 1540 C CA . LEU A 1 192 ? -22.876 -2.026 16.495 1.00 96.44 192 LEU A CA 1
ATOM 1541 C C . LEU A 1 192 ? -23.844 -1.001 17.075 1.00 96.44 192 LEU A C 1
ATOM 1543 O O . LEU A 1 192 ? -25.051 -1.219 17.158 1.00 96.44 192 LEU A O 1
ATOM 1547 N N . PHE A 1 193 ? -23.288 0.147 17.434 1.00 94.69 193 PHE A N 1
ATOM 1548 C CA . PHE A 1 193 ? -24.028 1.335 17.826 1.00 94.69 193 PHE A CA 1
ATOM 1549 C C . PHE A 1 193 ? -23.190 2.583 17.527 1.00 94.69 193 PHE A C 1
ATOM 1551 O O . PHE A 1 193 ? -22.019 2.496 17.137 1.00 94.69 193 PHE A O 1
ATOM 1558 N N . ARG A 1 194 ? -23.777 3.763 17.720 1.00 90.81 194 ARG A N 1
ATOM 1559 C CA . ARG A 1 194 ? -23.045 5.032 17.689 1.00 90.81 194 ARG A CA 1
ATOM 1560 C C . ARG A 1 194 ? -23.023 5.662 19.068 1.00 90.81 194 ARG A C 1
ATOM 1562 O O . ARG A 1 194 ? -24.024 5.670 19.778 1.00 90.81 194 ARG A O 1
ATOM 1569 N N . THR A 1 195 ? -21.871 6.205 19.440 1.00 89.38 195 THR A N 1
ATOM 1570 C CA . THR A 1 195 ? -21.762 7.033 20.644 1.00 89.38 195 THR A CA 1
AT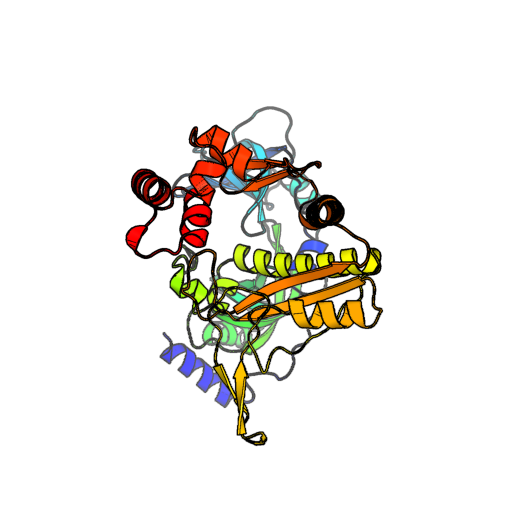OM 1571 C C . THR A 1 195 ? -22.376 8.412 20.405 1.00 89.38 195 THR A C 1
ATOM 1573 O O . THR A 1 195 ? -22.598 8.812 19.266 1.00 89.38 195 THR A O 1
ATOM 1576 N N . ASN A 1 196 ? -22.536 9.199 21.469 1.00 82.31 196 ASN A N 1
ATOM 1577 C CA . ASN A 1 196 ? -22.975 10.600 21.394 1.00 82.31 196 ASN A CA 1
ATOM 1578 C C . ASN A 1 196 ? -22.085 11.473 20.484 1.00 82.31 196 ASN A C 1
ATOM 1580 O O . ASN A 1 196 ? -22.542 12.448 19.901 1.00 82.31 196 ASN A O 1
ATOM 1584 N N . THR A 1 197 ? -20.808 11.108 20.298 1.00 80.44 197 THR A N 1
ATOM 1585 C CA . THR A 1 197 ? -19.912 11.792 19.344 1.00 80.44 197 THR A CA 1
ATOM 1586 C C . THR A 1 197 ? -20.116 11.346 17.886 1.00 80.44 197 THR A C 1
ATOM 1588 O O . THR A 1 197 ? -19.347 11.720 16.998 1.00 80.44 197 THR A O 1
ATOM 1591 N N . GLY A 1 198 ? -21.100 10.479 17.634 1.00 81.44 198 GLY A N 1
ATOM 1592 C CA . GLY A 1 198 ? -21.429 9.889 16.337 1.00 81.44 198 GLY A CA 1
ATOM 1593 C C . GLY A 1 198 ? -20.447 8.822 15.846 1.00 81.44 198 GLY A C 1
ATOM 1594 O O . GLY A 1 198 ? -20.517 8.422 14.690 1.00 81.44 198 GLY A O 1
ATOM 1595 N N . GLU A 1 199 ? -19.514 8.357 16.680 1.00 90.44 199 GLU A N 1
ATOM 1596 C CA . GLU A 1 199 ? -18.482 7.400 16.265 1.00 90.44 199 GLU A CA 1
ATOM 1597 C C . GLU A 1 199 ? -19.039 5.972 16.241 1.00 90.44 199 GLU A C 1
ATOM 1599 O O . GLU A 1 199 ? -19.551 5.489 17.258 1.00 90.44 199 GLU A O 1
ATOM 1604 N N . LEU A 1 200 ? -18.922 5.293 15.093 1.00 94.25 200 LEU A N 1
ATOM 1605 C CA . LEU A 1 200 ? -19.326 3.895 14.950 1.00 94.25 200 LEU A CA 1
ATOM 1606 C C . LEU A 1 200 ? -18.499 3.013 15.886 1.00 94.25 200 LEU A C 1
ATOM 1608 O O . LEU A 1 200 ? -17.264 3.030 15.854 1.00 94.25 200 LEU A O 1
ATOM 1612 N N . THR A 1 201 ? -19.189 2.259 16.735 1.00 96.00 201 THR A N 1
ATOM 1613 C CA . THR A 1 201 ? -18.577 1.528 17.842 1.00 96.00 201 THR A CA 1
ATOM 1614 C C . THR A 1 201 ? -19.176 0.132 17.969 1.00 96.00 201 THR A C 1
ATOM 1616 O O . THR A 1 201 ? -20.377 -0.051 17.796 1.00 96.00 201 THR A O 1
ATOM 1619 N N . VAL A 1 202 ? -18.341 -0.857 18.295 1.00 97.56 202 VAL A N 1
ATOM 1620 C CA . VAL A 1 202 ? -18.797 -2.197 18.699 1.00 97.56 202 VAL A CA 1
ATOM 1621 C C . VAL A 1 202 ? -18.938 -2.232 20.219 1.00 97.56 202 VAL A C 1
ATOM 1623 O O . VAL A 1 202 ? -17.939 -2.082 20.923 1.00 97.56 202 VAL A O 1
ATOM 1626 N N . GLU A 1 203 ? -20.148 -2.439 20.735 1.00 97.44 203 GLU A N 1
ATOM 1627 C CA . GLU A 1 203 ? -20.378 -2.795 22.138 1.00 97.44 203 GLU A CA 1
ATOM 1628 C C . GLU A 1 203 ? -20.022 -4.270 22.325 1.00 97.44 203 GLU A C 1
ATOM 1630 O O . GLU A 1 203 ? -20.706 -5.166 21.825 1.00 97.44 203 GLU A O 1
ATOM 1635 N N . VAL A 1 204 ? -18.888 -4.513 22.975 1.00 97.94 204 VAL A N 1
ATOM 1636 C CA . VAL A 1 204 ? -18.248 -5.826 23.039 1.00 97.94 204 VAL A CA 1
ATOM 1637 C C . VAL A 1 204 ? -18.993 -6.732 24.012 1.00 97.94 204 VAL A C 1
ATOM 1639 O O . VAL A 1 204 ? -19.122 -6.418 25.194 1.00 97.94 204 VAL A O 1
ATOM 1642 N N . LYS A 1 205 ? -19.415 -7.893 23.510 1.00 97.19 205 LYS A N 1
ATOM 1643 C CA . LYS A 1 205 ? -19.948 -9.009 24.302 1.00 97.19 205 LYS A CA 1
ATOM 1644 C C . LYS A 1 205 ? -18.861 -10.040 24.601 1.00 97.19 205 LYS A C 1
ATOM 1646 O O . LYS A 1 205 ? -18.751 -10.520 25.722 1.00 97.19 205 LYS A O 1
ATOM 1651 N N . GLU A 1 206 ? -18.026 -10.337 23.607 1.00 96.81 206 GLU A N 1
ATOM 1652 C CA . GLU A 1 206 ? -16.944 -11.318 23.706 1.00 96.81 206 GLU A CA 1
ATOM 1653 C C . GLU A 1 206 ? -15.656 -10.760 23.105 1.00 96.81 206 GLU A C 1
ATOM 1655 O O . GLU A 1 206 ? -15.680 -10.052 22.095 1.00 96.81 206 GLU A O 1
ATOM 1660 N N . TRP A 1 207 ? -14.516 -11.132 23.679 1.00 97.00 207 TRP A N 1
ATOM 1661 C CA . TRP A 1 207 ? -13.198 -10.803 23.148 1.00 97.00 207 TRP A CA 1
ATOM 1662 C C . TRP A 1 207 ? -12.277 -12.016 23.207 1.00 97.00 207 TRP A C 1
ATOM 1664 O O . TRP A 1 207 ? -12.429 -12.895 24.053 1.00 97.00 207 TRP A O 1
ATOM 1674 N N . VAL A 1 208 ? -11.308 -12.049 22.297 1.00 96.50 208 VAL A N 1
ATOM 1675 C CA . VAL A 1 208 ? -10.276 -13.083 22.226 1.00 96.50 208 VAL A CA 1
ATOM 1676 C C . VAL A 1 208 ? -8.947 -12.420 21.886 1.00 96.50 208 VAL A C 1
ATOM 1678 O O . VAL A 1 208 ? -8.838 -11.701 20.889 1.00 96.50 208 VAL A O 1
ATOM 1681 N N . LEU A 1 209 ? -7.917 -12.669 22.697 1.00 97.25 209 LEU A N 1
ATOM 1682 C CA . LEU A 1 209 ? -6.547 -12.313 22.334 1.00 97.25 209 LEU A CA 1
ATOM 1683 C C . LEU A 1 209 ? -6.095 -13.199 21.166 1.00 97.25 209 LEU A C 1
ATOM 1685 O O . LEU A 1 209 ? -6.100 -14.421 21.271 1.00 97.25 209 LEU A O 1
ATOM 1689 N N . LEU A 1 210 ? -5.680 -12.584 20.060 1.00 97.31 210 LEU A N 1
ATOM 1690 C CA . LEU A 1 210 ? -5.201 -13.298 18.872 1.00 97.31 210 LEU A CA 1
ATOM 1691 C C . LEU A 1 210 ? -3.677 -13.392 18.851 1.00 97.31 210 LEU A C 1
ATOM 1693 O O . LEU A 1 210 ? -3.119 -14.428 18.506 1.00 97.31 210 LEU A O 1
ATOM 1697 N N . ALA A 1 211 ? -2.998 -12.309 19.235 1.00 96.88 211 ALA A N 1
ATOM 1698 C CA . ALA A 1 211 ? -1.547 -12.284 19.373 1.00 96.88 211 ALA A CA 1
ATOM 1699 C C . ALA A 1 211 ? -1.108 -11.211 20.370 1.00 96.88 211 ALA A C 1
ATOM 1701 O O . ALA A 1 211 ? -1.561 -10.065 20.301 1.00 96.88 211 ALA A O 1
ATOM 1702 N N . LYS A 1 212 ? -0.170 -11.559 21.256 1.00 96.38 212 LYS A N 1
ATOM 1703 C CA . LYS A 1 212 ? 0.429 -10.620 22.205 1.00 96.38 212 LYS A CA 1
ATOM 1704 C C . LYS A 1 212 ? 1.571 -9.862 21.536 1.00 96.38 212 LYS A C 1
ATOM 1706 O O . LYS A 1 212 ? 2.482 -10.470 20.975 1.00 96.38 212 LYS A O 1
ATOM 1711 N N . SER A 1 213 ? 1.563 -8.539 21.637 1.00 95.44 213 SER A N 1
ATOM 1712 C CA . SER A 1 213 ? 2.687 -7.701 21.229 1.00 95.44 213 SER A CA 1
ATOM 1713 C C . SER A 1 213 ? 3.672 -7.584 22.382 1.00 95.44 213 SER A C 1
ATOM 1715 O O . SER A 1 213 ? 3.366 -6.965 23.403 1.00 95.44 213 SER A O 1
ATOM 1717 N N . LEU A 1 214 ? 4.857 -8.176 22.222 1.00 95.00 214 LEU A N 1
ATOM 1718 C CA . LEU A 1 214 ? 5.928 -8.115 23.225 1.00 95.00 214 LEU A CA 1
ATOM 1719 C C . LEU A 1 214 ? 6.617 -6.748 23.258 1.00 95.00 214 LEU A C 1
ATOM 1721 O O . LEU A 1 214 ? 7.002 -6.281 24.327 1.00 95.00 214 LEU A O 1
ATOM 1725 N N . HIS A 1 215 ? 6.675 -6.077 22.108 1.00 92.00 215 HIS A N 1
ATOM 1726 C CA . HIS A 1 215 ? 7.192 -4.720 21.983 1.00 92.00 215 HIS A CA 1
ATOM 1727 C C . HIS A 1 215 ? 6.040 -3.705 21.940 1.00 92.00 215 HIS A C 1
ATOM 1729 O O . HIS A 1 215 ? 4.968 -4.007 21.394 1.00 92.00 215 HIS A O 1
ATOM 1735 N N . PRO A 1 216 ? 6.218 -2.506 22.520 1.00 89.56 216 PRO A N 1
ATOM 1736 C CA . PRO A 1 216 ? 5.249 -1.427 22.386 1.00 89.56 216 PRO A CA 1
ATOM 1737 C C . PRO A 1 216 ? 5.191 -0.892 20.949 1.00 89.56 216 PRO A C 1
ATOM 1739 O O . PRO A 1 216 ? 6.128 -1.035 20.166 1.00 89.56 216 PRO A O 1
ATOM 1742 N N . LEU A 1 217 ? 4.075 -0.243 20.613 1.00 88.31 217 LEU A N 1
ATOM 1743 C CA . LEU A 1 217 ? 3.975 0.533 19.377 1.00 88.31 217 LEU A CA 1
ATOM 1744 C C . LEU A 1 217 ? 4.881 1.779 19.443 1.00 88.31 217 LEU A C 1
ATOM 1746 O O . LEU A 1 217 ? 5.086 2.302 20.541 1.00 88.31 217 LEU A O 1
ATOM 1750 N N . PRO A 1 218 ? 5.364 2.292 18.292 1.00 80.38 218 PRO A N 1
ATOM 1751 C CA . PRO A 1 218 ? 6.019 3.599 18.218 1.00 80.38 218 PRO A CA 1
ATOM 1752 C C . PRO A 1 218 ? 5.144 4.701 18.834 1.00 80.38 218 PRO A C 1
ATOM 1754 O O . PRO A 1 218 ? 3.913 4.607 18.790 1.00 80.38 218 PRO A O 1
ATOM 1757 N N . GLU A 1 219 ? 5.761 5.740 19.405 1.00 66.94 219 GLU A N 1
ATOM 1758 C CA . GLU A 1 219 ? 5.029 6.803 20.104 1.00 66.94 219 GLU A CA 1
ATOM 1759 C C . GLU A 1 219 ? 3.932 7.457 19.244 1.00 66.94 219 GLU A C 1
ATOM 1761 O O . GLU A 1 219 ? 4.100 7.753 18.059 1.00 66.94 219 GLU A O 1
ATOM 1766 N N . LYS A 1 220 ? 2.777 7.685 19.883 1.00 53.66 220 LYS A N 1
ATOM 1767 C CA . LYS A 1 220 ? 1.495 7.998 19.230 1.00 53.66 220 LYS A CA 1
ATOM 1768 C C . LYS A 1 220 ? 1.416 9.379 18.579 1.00 53.66 220 LYS A C 1
ATOM 1770 O O . LYS A 1 220 ? 0.631 9.544 17.653 1.00 53.66 220 LYS A O 1
ATOM 1775 N N . TRP A 1 221 ? 2.167 10.363 19.069 1.00 50.53 221 TRP A N 1
ATOM 1776 C CA . TRP A 1 221 ? 1.896 11.779 18.778 1.00 50.53 221 TRP A CA 1
ATOM 1777 C C . TRP A 1 221 ? 2.547 12.302 17.502 1.00 50.53 221 TRP A C 1
ATOM 1779 O O . TRP A 1 221 ? 2.096 13.296 16.941 1.00 50.53 221 TRP A O 1
ATOM 1789 N N . HIS A 1 222 ? 3.585 11.630 17.010 1.00 53.16 222 HIS A N 1
ATOM 1790 C CA . HIS A 1 222 ? 4.334 12.113 15.852 1.00 53.16 222 HIS A CA 1
ATOM 1791 C C . HIS A 1 222 ? 4.309 11.149 14.666 1.00 53.16 222 HIS A C 1
ATOM 1793 O O . HIS A 1 222 ? 4.759 11.521 13.584 1.00 53.16 222 HIS A O 1
ATOM 1799 N N . GLY A 1 223 ? 3.755 9.944 14.840 1.00 62.69 223 GLY A N 1
ATOM 1800 C CA . GLY A 1 223 ? 3.949 8.857 13.887 1.00 62.69 223 GLY A CA 1
ATOM 1801 C C . GLY A 1 223 ? 5.424 8.452 13.808 1.00 62.69 223 GLY A C 1
ATOM 1802 O O . GLY A 1 223 ? 6.313 9.087 14.379 1.00 62.69 223 GLY A O 1
ATOM 1803 N N . LEU A 1 224 ? 5.709 7.372 13.087 1.00 77.94 224 LEU A N 1
ATOM 1804 C CA . LEU A 1 224 ? 7.094 7.017 12.801 1.00 77.94 224 LEU A CA 1
ATOM 1805 C C . LEU A 1 224 ? 7.601 7.967 11.705 1.00 77.94 224 LEU A C 1
ATOM 1807 O O . LEU A 1 224 ? 7.265 7.758 10.540 1.00 77.94 224 LEU A O 1
ATOM 1811 N N . LYS A 1 225 ? 8.324 9.033 12.086 1.00 82.12 225 LYS A N 1
ATOM 1812 C CA . LYS A 1 225 ? 8.835 10.072 11.165 1.00 82.12 225 LYS A CA 1
ATOM 1813 C C . LYS A 1 225 ? 10.181 9.717 10.540 1.00 82.12 225 LYS A C 1
ATOM 1815 O O . LYS A 1 225 ? 10.389 10.025 9.369 1.00 82.12 225 LYS A O 1
ATOM 1820 N N . ASP A 1 226 ? 11.062 9.080 11.312 1.00 87.00 226 ASP A N 1
ATOM 1821 C CA . ASP A 1 226 ? 12.417 8.749 10.873 1.00 87.00 226 ASP A CA 1
ATOM 1822 C C . ASP A 1 226 ? 12.387 7.876 9.611 1.00 87.00 226 ASP A C 1
ATOM 1824 O O . ASP A 1 226 ? 11.849 6.766 9.610 1.00 87.00 226 ASP A O 1
ATOM 1828 N N . VAL A 1 227 ? 12.927 8.408 8.515 1.00 86.06 227 VAL A N 1
ATOM 1829 C CA . VAL A 1 227 ? 12.844 7.786 7.189 1.00 86.06 227 VAL A CA 1
ATOM 1830 C C . VAL A 1 227 ? 13.572 6.443 7.163 1.00 86.06 227 VAL A C 1
ATOM 1832 O O . VAL A 1 227 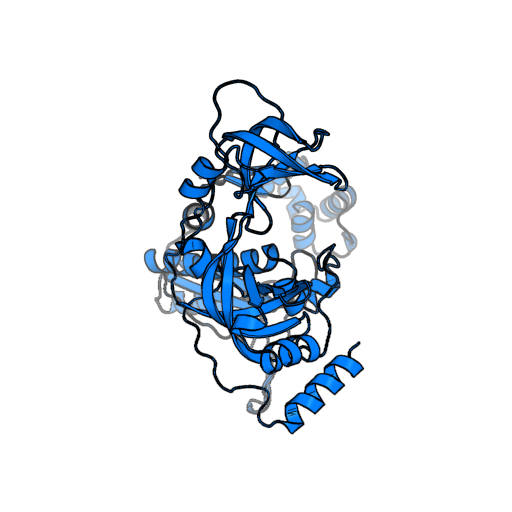? 13.064 5.485 6.576 1.00 86.06 227 VAL A O 1
ATOM 1835 N N . GLU A 1 228 ? 14.720 6.343 7.830 1.00 86.50 228 GLU A N 1
ATOM 1836 C CA . GLU A 1 228 ? 15.518 5.122 7.847 1.00 86.50 228 GLU A CA 1
ATOM 1837 C C . GLU A 1 228 ? 14.810 4.016 8.635 1.00 86.50 228 GLU A C 1
ATOM 1839 O O . GLU A 1 228 ? 14.665 2.894 8.136 1.00 86.50 228 GLU A O 1
ATOM 1844 N N . VAL A 1 229 ? 14.283 4.327 9.823 1.00 87.12 229 VAL A N 1
ATOM 1845 C CA . VAL A 1 229 ? 13.531 3.364 10.641 1.00 87.12 229 VAL A CA 1
ATOM 1846 C C . VAL A 1 229 ? 12.283 2.889 9.900 1.00 87.12 229 VAL A C 1
ATOM 1848 O O . VAL A 1 229 ? 12.006 1.689 9.887 1.00 87.12 229 VAL A O 1
ATOM 1851 N N . ARG A 1 230 ? 11.559 3.779 9.207 1.00 89.81 230 ARG A N 1
ATOM 1852 C CA . ARG A 1 230 ? 10.393 3.392 8.388 1.00 89.81 230 ARG A CA 1
ATOM 1853 C C . ARG A 1 230 ? 10.752 2.388 7.297 1.00 89.81 230 ARG A C 1
ATOM 1855 O O . ARG A 1 230 ? 9.961 1.491 7.004 1.00 89.81 230 ARG A O 1
ATOM 1862 N N . TYR A 1 231 ? 11.915 2.544 6.672 1.00 87.50 231 TYR A N 1
ATOM 1863 C CA . TYR A 1 231 ? 12.358 1.660 5.596 1.00 87.50 231 TYR A CA 1
ATOM 1864 C C . TYR A 1 231 ? 12.898 0.332 6.126 1.00 87.50 231 TYR A C 1
ATOM 1866 O O . TYR A 1 231 ? 12.582 -0.710 5.551 1.00 87.50 231 TYR A O 1
ATOM 1874 N N . ARG A 1 232 ? 13.621 0.340 7.252 1.00 89.31 232 ARG A N 1
ATOM 1875 C CA . ARG A 1 232 ? 14.124 -0.877 7.912 1.00 89.31 232 ARG A CA 1
ATOM 1876 C C . ARG A 1 232 ? 13.017 -1.696 8.571 1.00 89.31 232 ARG A C 1
ATOM 1878 O O . ARG A 1 232 ? 13.038 -2.921 8.521 1.00 89.31 232 ARG A O 1
ATOM 1885 N N . GLN A 1 233 ? 12.039 -1.028 9.174 1.00 91.81 233 GLN A N 1
ATOM 1886 C CA . GLN A 1 233 ? 10.935 -1.642 9.909 1.00 91.81 233 GLN A CA 1
ATOM 1887 C C . GLN A 1 233 ? 9.605 -1.307 9.237 1.00 91.81 233 GLN A C 1
ATOM 1889 O O . GLN A 1 233 ? 8.705 -0.709 9.832 1.00 91.81 233 GLN A O 1
ATOM 1894 N N . ARG A 1 234 ? 9.463 -1.727 7.973 1.00 94.00 234 ARG A N 1
ATOM 1895 C CA . ARG A 1 234 ? 8.279 -1.429 7.153 1.00 94.00 234 ARG A CA 1
ATOM 1896 C C . ARG A 1 234 ? 6.962 -1.807 7.832 1.00 94.00 234 ARG A C 1
ATOM 1898 O O . ARG A 1 234 ? 5.973 -1.106 7.665 1.00 94.00 234 ARG A O 1
ATOM 1905 N N . TYR A 1 235 ? 6.936 -2.882 8.617 1.00 93.06 235 TYR A N 1
ATOM 1906 C CA . TYR A 1 235 ? 5.750 -3.294 9.370 1.00 93.06 235 TYR A CA 1
ATOM 1907 C C . TYR A 1 235 ? 5.298 -2.235 10.393 1.00 93.06 235 TYR A C 1
ATOM 1909 O O . TYR A 1 235 ? 4.097 -2.037 10.552 1.00 93.06 235 TYR A O 1
ATOM 1917 N N . LEU A 1 236 ? 6.219 -1.508 11.039 1.00 91.56 236 LEU A N 1
ATOM 1918 C CA . LEU A 1 236 ? 5.873 -0.399 11.938 1.00 91.56 236 LEU A CA 1
ATOM 1919 C C . LEU A 1 236 ? 5.373 0.817 11.164 1.00 91.56 236 LEU A C 1
ATOM 1921 O O . LEU A 1 236 ? 4.375 1.413 11.563 1.00 91.56 236 LEU A O 1
ATOM 1925 N N . ASP A 1 237 ? 6.016 1.150 10.043 1.00 91.38 237 ASP A N 1
ATOM 1926 C CA . ASP A 1 237 ? 5.559 2.223 9.152 1.00 91.38 237 ASP A CA 1
ATOM 1927 C C . ASP A 1 237 ? 4.135 1.952 8.650 1.00 91.38 237 ASP A C 1
ATOM 1929 O O . ASP A 1 237 ? 3.271 2.819 8.733 1.00 91.38 237 ASP A O 1
ATOM 1933 N N . LEU A 1 238 ? 3.846 0.717 8.233 1.00 92.00 238 LEU A N 1
ATOM 1934 C CA . LEU A 1 238 ? 2.510 0.304 7.809 1.00 92.00 238 LEU A CA 1
ATOM 1935 C C . LEU A 1 238 ? 1.487 0.303 8.946 1.00 92.00 238 LEU A C 1
ATOM 1937 O O . LEU A 1 238 ? 0.304 0.438 8.659 1.00 92.00 238 LEU A O 1
ATOM 1941 N N . ILE A 1 239 ? 1.883 0.160 10.213 1.00 90.12 239 ILE A N 1
ATOM 1942 C CA . ILE A 1 239 ? 0.966 0.305 11.354 1.00 90.12 239 ILE A CA 1
ATOM 1943 C C . ILE A 1 239 ? 0.706 1.790 11.633 1.00 90.12 239 ILE A C 1
ATOM 1945 O O . ILE A 1 239 ? -0.454 2.198 11.748 1.00 90.12 239 ILE A O 1
ATOM 1949 N N . ALA A 1 240 ? 1.764 2.595 11.722 1.00 87.94 240 ALA A N 1
ATOM 1950 C CA . ALA A 1 240 ? 1.700 3.986 12.159 1.00 87.94 240 ALA A CA 1
ATOM 1951 C C . ALA A 1 240 ? 1.153 4.936 11.081 1.00 87.94 240 ALA A C 1
ATOM 1953 O O . ALA A 1 240 ? 0.363 5.825 11.394 1.00 87.94 240 ALA A O 1
ATOM 1954 N N . ASN A 1 241 ? 1.529 4.732 9.817 1.00 87.19 241 ASN A N 1
ATOM 1955 C CA . ASN A 1 241 ? 1.296 5.679 8.732 1.00 87.19 241 ASN A CA 1
ATOM 1956 C C . ASN A 1 241 ? 0.269 5.134 7.726 1.00 87.19 241 ASN A C 1
ATOM 1958 O O . ASN A 1 241 ? 0.564 4.284 6.885 1.00 87.19 241 ASN A O 1
ATOM 1962 N N . GLU A 1 242 ? -0.955 5.667 7.766 1.00 86.12 242 GLU A N 1
ATOM 1963 C CA . GLU A 1 242 ? -2.020 5.292 6.821 1.00 86.12 242 GLU A CA 1
ATOM 1964 C C . GLU A 1 242 ? -1.653 5.604 5.369 1.00 86.12 242 GLU A C 1
ATOM 1966 O O . GLU A 1 242 ? -1.921 4.804 4.473 1.00 86.12 242 GLU A O 1
ATOM 1971 N N . HIS A 1 243 ? -0.985 6.736 5.138 1.00 87.75 243 HIS A N 1
ATOM 1972 C CA . HIS A 1 243 ? -0.525 7.110 3.805 1.00 87.75 243 HIS A CA 1
ATOM 1973 C C . HIS A 1 243 ? 0.411 6.049 3.205 1.00 87.75 243 HIS A C 1
ATOM 1975 O O . HIS A 1 243 ? 0.266 5.709 2.035 1.00 87.75 243 HIS A O 1
ATOM 1981 N N . ALA A 1 244 ? 1.300 5.450 4.010 1.00 90.69 244 ALA A N 1
ATOM 1982 C CA . ALA A 1 244 ? 2.163 4.368 3.542 1.00 90.69 244 ALA A CA 1
ATOM 1983 C C . ALA A 1 244 ? 1.331 3.179 3.034 1.00 90.69 244 ALA A C 1
ATOM 1985 O O . ALA A 1 244 ? 1.563 2.712 1.922 1.00 90.69 244 ALA A O 1
ATOM 1986 N N . ARG A 1 245 ? 0.298 2.748 3.777 1.00 90.25 245 ARG A N 1
ATOM 1987 C CA . ARG A 1 245 ? -0.624 1.683 3.328 1.00 90.25 245 ARG A CA 1
ATOM 1988 C C . ARG A 1 245 ? -1.305 2.038 2.002 1.00 90.25 245 ARG A C 1
ATOM 1990 O O . ARG A 1 245 ? -1.314 1.217 1.086 1.00 90.25 245 ARG A O 1
ATOM 1997 N N . LYS A 1 246 ? -1.811 3.271 1.871 1.00 90.62 246 LYS A N 1
ATOM 1998 C CA . LYS A 1 246 ? -2.448 3.765 0.635 1.00 90.62 246 LYS A CA 1
ATOM 1999 C C . LYS A 1 246 ? -1.506 3.698 -0.567 1.00 90.62 246 LYS A C 1
ATOM 2001 O O . LYS A 1 246 ? -1.939 3.273 -1.634 1.00 90.62 246 LYS A O 1
ATOM 2006 N N . VAL A 1 247 ? -0.225 4.033 -0.394 1.00 93.69 247 VAL A N 1
ATOM 2007 C CA . VAL A 1 247 ? 0.789 3.920 -1.458 1.00 93.69 247 VAL A CA 1
ATOM 2008 C C . VAL A 1 247 ? 0.953 2.470 -1.930 1.00 93.69 247 VAL A C 1
ATOM 2010 O O . VAL A 1 247 ? 0.987 2.227 -3.135 1.00 93.69 247 VAL A O 1
ATOM 2013 N N . PHE A 1 248 ? 0.994 1.486 -1.023 1.00 93.81 248 PHE A N 1
ATOM 2014 C CA . PHE A 1 248 ? 1.083 0.070 -1.413 1.00 93.81 248 PHE A CA 1
ATOM 2015 C C . PHE A 1 248 ? -0.175 -0.425 -2.135 1.00 93.81 248 PHE A C 1
ATOM 2017 O O . PHE A 1 248 ? -0.061 -1.117 -3.150 1.00 93.81 248 PHE A O 1
ATOM 2024 N N . PHE A 1 249 ? -1.367 -0.046 -1.665 1.00 93.69 249 PHE A N 1
ATOM 2025 C CA . PHE A 1 249 ? -2.615 -0.383 -2.355 1.00 93.69 249 PHE A CA 1
ATOM 2026 C C . PHE A 1 249 ? -2.680 0.243 -3.750 1.00 93.69 249 PHE A C 1
ATOM 2028 O O . PHE A 1 249 ? -3.025 -0.445 -4.711 1.00 93.69 249 PHE A O 1
ATOM 2035 N N . LEU A 1 250 ? -2.282 1.513 -3.883 1.00 95.81 250 LEU A N 1
ATOM 2036 C CA . LEU A 1 250 ? -2.202 2.193 -5.173 1.00 95.81 250 LEU A CA 1
ATOM 2037 C C . LEU A 1 250 ? -1.203 1.502 -6.105 1.00 95.81 250 LEU A C 1
ATOM 2039 O O . LEU A 1 250 ? -1.533 1.265 -7.262 1.00 95.81 250 LEU A O 1
ATOM 2043 N N . ARG A 1 251 ? -0.023 1.107 -5.610 1.00 97.06 251 ARG A N 1
ATOM 2044 C CA . ARG A 1 251 ? 0.968 0.358 -6.400 1.00 97.06 251 ARG A CA 1
ATOM 2045 C C . ARG A 1 251 ? 0.416 -0.982 -6.897 1.00 97.06 251 ARG A C 1
ATOM 2047 O O . ARG A 1 251 ? 0.640 -1.330 -8.052 1.00 97.06 251 ARG A O 1
ATOM 2054 N N . SER A 1 252 ? -0.302 -1.723 -6.052 1.00 97.31 252 SER A N 1
ATOM 2055 C CA . SER A 1 252 ? -0.937 -2.992 -6.442 1.00 97.31 252 SER A CA 1
ATOM 2056 C C . SER A 1 252 ? -1.997 -2.787 -7.534 1.00 97.31 252 SER A C 1
ATOM 2058 O O . SER A 1 252 ? -2.004 -3.490 -8.550 1.00 97.31 252 SER A O 1
ATOM 2060 N N . ARG A 1 253 ? -2.846 -1.760 -7.375 1.00 97.69 253 ARG A N 1
ATOM 2061 C CA . ARG A 1 253 ? -3.829 -1.369 -8.395 1.00 97.69 253 ARG A CA 1
ATOM 2062 C C . ARG A 1 253 ? -3.155 -0.942 -9.697 1.00 97.69 253 ARG A C 1
ATOM 2064 O O . ARG A 1 253 ? -3.544 -1.442 -10.740 1.00 97.69 253 ARG A O 1
ATOM 2071 N N . LEU A 1 254 ? -2.115 -0.108 -9.635 1.00 98.19 254 LEU A N 1
ATOM 2072 C CA . LEU A 1 254 ? -1.329 0.334 -10.792 1.00 98.19 254 LEU A CA 1
ATOM 2073 C C . LEU A 1 254 ? -0.792 -0.849 -11.600 1.00 98.19 254 LEU A C 1
ATOM 2075 O O . LEU A 1 254 ? -0.995 -0.905 -12.806 1.00 98.19 254 LEU A O 1
ATOM 2079 N N . ILE A 1 255 ? -0.161 -1.817 -10.934 1.00 98.50 255 ILE A N 1
ATOM 2080 C CA . ILE A 1 255 ? 0.343 -3.041 -11.573 1.00 98.50 255 ILE A CA 1
ATOM 2081 C C . ILE A 1 255 ? -0.792 -3.814 -12.261 1.00 98.50 255 ILE A C 1
ATOM 2083 O O . ILE A 1 255 ? -0.637 -4.270 -13.390 1.00 98.50 255 ILE A O 1
ATOM 2087 N N . SER A 1 256 ? -1.941 -3.937 -11.597 1.00 98.44 256 SER A N 1
ATOM 2088 C CA . SER A 1 256 ? -3.105 -4.634 -12.152 1.00 98.44 256 SER A CA 1
ATOM 2089 C C . SER A 1 256 ? -3.698 -3.910 -13.367 1.00 98.44 256 SER A C 1
ATOM 2091 O O . SER A 1 256 ? -4.113 -4.561 -14.322 1.00 98.44 256 SER A O 1
ATOM 2093 N N . GLU A 1 257 ? -3.728 -2.576 -13.345 1.00 98.62 257 GLU A N 1
ATOM 2094 C CA . GLU A 1 257 ? -4.204 -1.759 -14.465 1.00 98.62 257 GLU A CA 1
ATOM 2095 C C . GLU A 1 257 ? -3.250 -1.785 -15.660 1.00 98.62 257 GLU A C 1
ATOM 2097 O O . GLU A 1 257 ? -3.712 -1.838 -16.795 1.00 98.62 257 GLU A O 1
ATOM 2102 N N . ILE A 1 258 ? -1.933 -1.807 -15.425 1.00 98.75 258 ILE A N 1
ATOM 2103 C CA . ILE A 1 258 ? -0.937 -1.979 -16.494 1.00 98.75 258 ILE A CA 1
ATOM 2104 C C . ILE A 1 258 ? -1.203 -3.282 -17.254 1.00 98.75 258 ILE A C 1
ATOM 2106 O O . ILE A 1 258 ? -1.259 -3.261 -18.482 1.00 98.75 258 ILE A O 1
ATOM 2110 N N . ARG A 1 259 ? -1.419 -4.394 -16.534 1.00 98.75 259 ARG A N 1
ATOM 2111 C CA . ARG A 1 259 ? -1.758 -5.682 -17.158 1.00 98.75 259 ARG A CA 1
ATOM 2112 C C . ARG A 1 259 ? -3.043 -5.594 -17.969 1.00 98.75 259 ARG A C 1
ATOM 2114 O O . ARG A 1 259 ? -3.017 -5.853 -19.163 1.00 98.75 259 ARG A O 1
ATOM 2121 N N . ARG A 1 260 ? -4.135 -5.103 -17.364 1.00 98.75 260 ARG A N 1
ATOM 2122 C CA . ARG A 1 260 ? -5.425 -4.926 -18.061 1.00 98.75 260 ARG A CA 1
ATOM 2123 C C . ARG A 1 260 ? -5.300 -4.119 -19.350 1.00 98.75 260 ARG A C 1
ATOM 2125 O O . ARG A 1 260 ? -5.894 -4.495 -20.357 1.00 98.75 260 ARG A O 1
ATOM 2132 N N . PHE A 1 261 ? -4.540 -3.026 -19.324 1.00 98.81 261 PHE A N 1
ATOM 2133 C CA . PHE A 1 261 ? -4.304 -2.201 -20.504 1.00 98.81 261 PHE A CA 1
ATOM 2134 C C . PHE A 1 261 ? -3.576 -2.976 -21.609 1.00 98.81 261 PHE A C 1
ATOM 2136 O O . PHE A 1 261 ? -4.014 -2.965 -22.758 1.00 98.81 261 PHE A O 1
ATOM 2143 N N . LEU A 1 262 ? -2.481 -3.658 -21.270 1.00 98.75 262 LEU A N 1
ATOM 2144 C CA . LEU A 1 262 ? -1.669 -4.409 -22.230 1.00 98.75 262 LEU A CA 1
ATOM 2145 C C . LEU A 1 262 ? -2.428 -5.615 -22.798 1.00 98.75 262 LEU A C 1
ATOM 2147 O O . LEU A 1 262 ? -2.433 -5.809 -24.017 1.00 98.75 262 LEU A O 1
ATOM 2151 N N . ASP A 1 263 ? -3.143 -6.351 -21.948 1.00 98.19 263 ASP A N 1
ATOM 2152 C CA . ASP A 1 263 ? -3.973 -7.492 -22.341 1.00 98.19 263 ASP A CA 1
ATOM 2153 C C . ASP A 1 263 ? -5.082 -7.046 -23.308 1.00 98.19 263 ASP A C 1
ATOM 2155 O O . ASP A 1 263 ? -5.276 -7.645 -24.367 1.00 98.19 263 ASP A O 1
ATOM 2159 N N . ALA A 1 264 ? -5.757 -5.925 -23.016 1.00 98.44 264 ALA A N 1
ATOM 2160 C CA . ALA A 1 264 ? -6.770 -5.343 -23.901 1.00 98.44 264 ALA A CA 1
ATOM 2161 C C . ALA A 1 264 ? -6.195 -4.874 -25.251 1.00 98.44 264 ALA A C 1
ATOM 2163 O O . ALA A 1 264 ? -6.912 -4.814 -26.252 1.00 98.44 264 ALA A O 1
ATOM 2164 N N . LYS A 1 265 ? -4.896 -4.557 -25.304 1.00 98.19 265 LYS A N 1
ATOM 2165 C CA . LYS A 1 265 ? -4.161 -4.204 -26.531 1.00 98.19 265 LYS A CA 1
ATOM 2166 C C . LYS A 1 265 ? -3.552 -5.427 -27.234 1.00 98.19 265 LYS A C 1
ATOM 2168 O O . LYS A 1 265 ? -2.870 -5.273 -28.254 1.00 98.19 265 LYS A O 1
ATOM 2173 N N . GLY A 1 266 ? -3.827 -6.636 -26.741 1.00 98.12 266 GLY A N 1
ATOM 2174 C CA . GLY A 1 266 ? -3.398 -7.899 -27.338 1.00 98.12 266 GLY A CA 1
ATOM 2175 C C . GLY A 1 266 ? -1.917 -8.207 -27.136 1.00 98.12 266 GLY A C 1
ATOM 2176 O O . GLY A 1 266 ? -1.331 -8.900 -27.966 1.00 98.12 266 GLY A O 1
ATOM 2177 N N . PHE A 1 267 ? -1.293 -7.662 -26.090 1.00 98.75 267 PHE A N 1
ATOM 2178 C CA . PHE A 1 267 ? 0.042 -8.084 -25.679 1.00 98.75 267 PHE A CA 1
ATOM 2179 C C . PHE A 1 267 ? -0.042 -9.365 -24.846 1.00 98.75 267 PHE A C 1
ATOM 2181 O O . PHE A 1 267 ? -0.911 -9.498 -23.990 1.00 98.75 267 PHE A O 1
ATOM 2188 N N . LEU A 1 268 ? 0.881 -10.295 -25.085 1.00 98.69 268 LEU A N 1
ATOM 2189 C CA . LEU A 1 268 ? 1.023 -11.514 -24.292 1.00 98.69 268 LEU A CA 1
ATOM 2190 C C . LEU A 1 268 ? 1.966 -11.263 -23.106 1.00 98.69 268 LEU A C 1
ATOM 2192 O O . LEU A 1 268 ? 3.127 -10.908 -23.327 1.00 98.69 268 LEU A O 1
ATOM 2196 N N . GLU A 1 269 ? 1.493 -11.467 -21.872 1.00 98.75 269 GLU A N 1
ATOM 2197 C CA . GLU A 1 269 ? 2.368 -11.489 -20.689 1.00 98.75 269 GLU A CA 1
ATOM 2198 C C . GLU A 1 269 ? 3.245 -12.746 -20.734 1.00 98.75 269 GLU A C 1
ATOM 2200 O O . GLU A 1 269 ? 2.752 -13.854 -20.956 1.00 98.75 269 GLU A O 1
ATOM 2205 N N . VAL A 1 270 ? 4.551 -12.579 -20.540 1.00 98.62 270 VAL A N 1
ATOM 2206 C CA . VAL A 1 270 ? 5.530 -13.671 -20.536 1.00 98.62 270 VAL A CA 1
ATOM 2207 C C . VAL A 1 270 ? 6.494 -13.532 -19.363 1.00 98.62 270 VAL A C 1
ATOM 2209 O O . VAL A 1 270 ? 6.733 -12.435 -18.861 1.00 98.62 270 VAL A O 1
ATOM 2212 N N . GLU A 1 271 ? 7.101 -14.646 -18.963 1.00 98.56 271 GLU A N 1
ATOM 2213 C CA . GLU A 1 271 ? 8.185 -14.673 -17.983 1.00 98.56 271 GLU A CA 1
ATOM 2214 C C . GLU A 1 271 ? 9.469 -15.151 -18.661 1.00 98.56 271 GLU A C 1
ATOM 2216 O O . GLU A 1 271 ? 9.514 -16.235 -19.251 1.00 98.56 271 GLU A O 1
ATOM 2221 N N . THR A 1 272 ? 10.525 -14.339 -18.594 1.00 98.19 272 THR A N 1
ATOM 2222 C CA . THR A 1 272 ? 11.837 -14.683 -19.160 1.00 98.19 272 THR A CA 1
ATOM 2223 C C . THR A 1 272 ? 12.871 -14.952 -18.060 1.00 98.19 272 THR A C 1
ATOM 2225 O O . THR A 1 272 ? 12.685 -14.535 -16.914 1.00 98.19 272 THR A O 1
ATOM 2228 N N . PRO A 1 273 ? 13.988 -15.648 -18.355 1.00 98.06 273 PRO A N 1
ATOM 2229 C CA . PRO A 1 273 ? 14.969 -16.010 -17.335 1.00 98.06 273 PRO A CA 1
ATOM 2230 C C . PRO A 1 273 ? 15.517 -14.813 -16.541 1.00 98.06 273 PRO A C 1
ATOM 2232 O O . PRO A 1 273 ? 16.071 -13.863 -17.106 1.00 98.06 273 PRO A O 1
ATOM 2235 N N . ILE A 1 274 ? 15.418 -14.903 -15.209 1.00 98.00 274 ILE A N 1
ATOM 2236 C CA . ILE A 1 274 ? 16.083 -13.991 -14.264 1.00 98.00 274 ILE A CA 1
ATOM 2237 C C . ILE A 1 274 ? 17.576 -14.305 -14.167 1.00 98.00 274 ILE A C 1
ATOM 2239 O O . ILE A 1 274 ? 18.390 -13.388 -14.122 1.00 98.00 274 ILE A O 1
ATOM 2243 N N . LEU A 1 275 ? 17.935 -15.588 -14.141 1.00 97.81 275 LEU A N 1
ATOM 2244 C CA . LEU A 1 275 ? 19.321 -16.035 -14.191 1.00 97.81 275 LEU A CA 1
ATOM 2245 C C . LEU A 1 275 ? 19.740 -16.182 -15.650 1.00 97.81 275 LEU A C 1
ATOM 2247 O O . LEU A 1 275 ? 19.151 -16.960 -16.398 1.00 97.81 275 LEU A O 1
ATOM 2251 N N . GLN A 1 276 ? 20.752 -15.423 -16.054 1.00 97.25 276 GLN A N 1
ATOM 2252 C CA . GLN A 1 276 ? 21.239 -15.379 -17.427 1.00 97.25 276 GLN A CA 1
ATOM 2253 C C . GLN A 1 276 ? 22.721 -15.774 -17.471 1.00 97.25 276 GLN A C 1
ATOM 2255 O O . GLN A 1 276 ? 23.474 -15.390 -16.577 1.00 97.25 276 GLN A O 1
ATOM 2260 N N . PRO A 1 277 ? 23.175 -16.498 -18.510 1.00 95.88 277 PRO A N 1
ATOM 2261 C CA . PRO A 1 277 ? 24.593 -16.832 -18.670 1.00 95.88 277 PRO A CA 1
ATOM 2262 C C . PRO A 1 277 ? 25.444 -15.601 -19.015 1.00 95.88 277 PRO A C 1
ATOM 2264 O O . PRO A 1 277 ? 26.646 -15.588 -18.783 1.00 95.88 277 PRO A O 1
ATOM 2267 N N . ILE A 1 278 ? 24.819 -14.556 -19.569 1.00 93.75 278 ILE A N 1
ATOM 2268 C CA . ILE A 1 278 ? 25.450 -13.284 -19.922 1.00 93.75 278 ILE A CA 1
ATOM 2269 C C . ILE A 1 278 ? 24.493 -12.164 -19.513 1.00 93.75 278 ILE A C 1
ATOM 2271 O O . ILE A 1 278 ? 23.350 -12.132 -19.973 1.00 93.75 278 ILE A O 1
ATOM 2275 N N . ALA A 1 279 ? 24.961 -11.231 -18.683 1.00 91.31 279 ALA A N 1
ATOM 2276 C CA . ALA A 1 279 ? 24.221 -10.008 -18.385 1.00 91.31 279 ALA A CA 1
ATOM 2277 C C . ALA A 1 279 ? 24.204 -9.087 -19.616 1.00 91.31 279 ALA A C 1
ATOM 2279 O O . ALA A 1 279 ? 25.254 -8.734 -20.149 1.00 91.31 279 ALA A O 1
ATOM 2280 N N . SER A 1 280 ? 23.014 -8.716 -20.086 1.00 87.94 280 SER A N 1
ATOM 2281 C CA . SER A 1 280 ? 22.828 -7.943 -21.321 1.00 87.94 280 SER A CA 1
ATOM 2282 C C . SER A 1 280 ? 21.507 -7.161 -21.304 1.00 87.94 280 SER A C 1
ATOM 2284 O O . SER A 1 280 ? 20.726 -7.295 -20.365 1.00 87.94 280 SER A O 1
ATOM 2286 N N . GLY A 1 281 ? 21.268 -6.323 -22.321 1.00 79.62 281 GLY A N 1
ATOM 2287 C CA . GLY A 1 281 ? 20.037 -5.524 -22.461 1.00 79.62 281 GLY A CA 1
ATOM 2288 C C . GLY A 1 281 ? 20.029 -4.193 -21.695 1.00 79.62 281 GLY A C 1
ATOM 2289 O O . GLY A 1 281 ? 19.069 -3.445 -21.769 1.00 79.62 281 GLY A O 1
ATOM 2290 N N . ALA A 1 282 ? 21.095 -3.869 -20.962 1.00 85.00 282 ALA A N 1
ATOM 2291 C CA . ALA A 1 282 ? 21.302 -2.554 -20.358 1.00 85.00 282 ALA A CA 1
ATOM 2292 C C . ALA A 1 282 ? 22.800 -2.309 -20.116 1.00 85.00 282 ALA A C 1
ATOM 2294 O O . ALA A 1 282 ? 23.600 -3.245 -20.131 1.00 85.00 282 ALA A O 1
ATOM 2295 N N . ASN A 1 283 ? 23.183 -1.058 -19.856 1.00 87.31 283 ASN A N 1
ATOM 2296 C CA . ASN A 1 283 ? 24.535 -0.708 -19.422 1.00 87.31 283 ASN A CA 1
ATOM 2297 C C . ASN A 1 283 ? 24.582 -0.561 -17.894 1.00 87.31 283 ASN A C 1
ATOM 2299 O O . ASN A 1 283 ? 24.512 0.550 -17.375 1.00 87.31 283 ASN A O 1
ATOM 2303 N N . ALA A 1 284 ? 24.652 -1.688 -17.186 1.00 90.56 284 ALA A N 1
ATOM 2304 C CA . ALA A 1 284 ? 24.635 -1.745 -15.726 1.00 90.56 284 ALA A CA 1
ATOM 2305 C C . ALA A 1 284 ? 25.558 -2.852 -15.206 1.00 90.56 284 ALA A C 1
ATOM 2307 O O . ALA A 1 284 ? 25.762 -3.872 -15.871 1.00 90.56 284 ALA A O 1
ATOM 2308 N N . LYS A 1 285 ? 26.099 -2.682 -13.995 1.00 93.25 285 LYS A N 1
ATOM 2309 C CA . LYS A 1 285 ? 26.905 -3.726 -13.345 1.00 93.25 285 LYS A CA 1
ATOM 2310 C C . LYS A 1 285 ? 25.977 -4.840 -12.830 1.00 93.25 285 LYS A C 1
ATO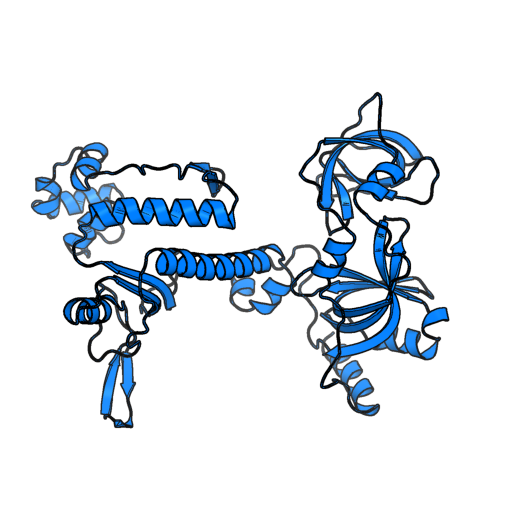M 2312 O O . LYS A 1 285 ? 25.072 -4.536 -12.055 1.00 93.25 285 LYS A O 1
ATOM 2317 N N . PRO A 1 286 ? 26.171 -6.118 -13.200 1.00 96.81 286 PRO A N 1
ATOM 2318 C CA . PRO A 1 286 ? 25.292 -7.191 -12.744 1.00 96.81 286 PRO A CA 1
ATOM 2319 C C . PRO A 1 286 ? 25.661 -7.701 -11.344 1.00 96.81 286 PRO A C 1
ATOM 2321 O O . PRO A 1 286 ? 26.791 -7.548 -10.868 1.00 96.81 286 PRO A O 1
ATOM 2324 N N . PHE A 1 287 ? 24.710 -8.381 -10.705 1.00 98.06 287 PHE A N 1
ATOM 2325 C CA . PHE A 1 287 ? 25.009 -9.324 -9.628 1.00 98.06 287 PHE A CA 1
ATOM 2326 C C . PHE A 1 287 ? 25.416 -10.672 -10.226 1.00 98.06 287 PHE A C 1
ATOM 2328 O O . PHE A 1 287 ? 24.797 -11.139 -11.182 1.00 98.06 287 PHE A O 1
ATOM 2335 N N . ILE A 1 288 ? 26.443 -11.292 -9.647 1.00 98.06 288 ILE A N 1
ATOM 2336 C CA . ILE A 1 288 ? 26.990 -12.582 -10.079 1.00 98.06 288 ILE A CA 1
ATOM 2337 C C . ILE A 1 288 ? 26.617 -13.634 -9.036 1.00 98.06 288 ILE A C 1
ATOM 2339 O O . ILE A 1 288 ? 26.699 -13.374 -7.835 1.00 98.06 288 ILE A O 1
ATOM 2343 N N . THR A 1 289 ? 26.213 -14.811 -9.492 1.00 98.19 289 THR A N 1
ATOM 2344 C CA . THR A 1 289 ? 25.941 -15.987 -8.665 1.00 98.19 289 THR A CA 1
ATOM 2345 C C . THR A 1 289 ? 26.512 -17.241 -9.329 1.00 98.19 289 THR A C 1
ATOM 2347 O O . THR A 1 289 ? 27.025 -17.178 -10.446 1.00 98.19 289 THR A O 1
ATOM 2350 N N . TYR A 1 290 ? 26.444 -18.381 -8.648 1.00 98.25 290 TYR A N 1
ATOM 2351 C CA . TYR A 1 290 ? 27.030 -19.636 -9.107 1.00 98.25 290 TYR A CA 1
ATOM 2352 C C . TYR A 1 290 ? 26.023 -20.780 -9.010 1.00 98.25 290 TYR A C 1
ATOM 2354 O O . TYR A 1 290 ? 25.378 -20.975 -7.978 1.00 98.25 290 TYR A O 1
ATOM 2362 N N . HIS A 1 291 ? 25.886 -21.546 -10.090 1.00 98.06 291 HIS A N 1
ATOM 2363 C CA . HIS A 1 291 ? 25.000 -22.701 -10.139 1.00 98.06 291 HIS A CA 1
ATOM 2364 C C . HIS A 1 291 ? 25.776 -23.984 -9.823 1.00 98.06 291 HIS A C 1
ATOM 2366 O O . HIS A 1 291 ? 26.381 -24.568 -10.719 1.00 98.06 291 HIS A O 1
ATOM 2372 N N . ASN A 1 292 ? 25.697 -24.468 -8.577 1.00 98.19 292 ASN A N 1
ATOM 2373 C CA . ASN A 1 292 ? 26.512 -25.592 -8.084 1.00 98.19 292 ASN A CA 1
ATOM 2374 C C . ASN A 1 292 ? 26.475 -26.846 -8.976 1.00 98.19 292 ASN A C 1
ATOM 2376 O O . ASN A 1 292 ? 27.520 -27.389 -9.292 1.00 98.19 292 ASN A O 1
ATOM 2380 N N . TYR A 1 293 ? 25.294 -27.289 -9.425 1.00 97.88 293 TYR A N 1
ATOM 2381 C CA . TYR A 1 293 ? 25.181 -28.522 -10.225 1.00 97.88 293 TYR A CA 1
ATOM 2382 C C . TYR A 1 293 ? 25.714 -28.390 -11.664 1.00 97.88 293 TYR A C 1
ATOM 2384 O O . TYR A 1 293 ? 26.137 -29.374 -12.253 1.00 97.88 293 TYR A O 1
ATOM 2392 N N . LEU A 1 294 ? 25.682 -27.184 -12.240 1.00 97.00 294 LEU A N 1
ATOM 2393 C CA . LEU A 1 294 ? 26.132 -26.941 -13.621 1.00 97.00 294 LEU A CA 1
ATOM 2394 C C . LEU A 1 294 ? 27.540 -26.337 -13.654 1.00 97.00 294 LEU A C 1
ATOM 2396 O O . LEU A 1 294 ? 28.023 -25.973 -14.720 1.00 97.00 294 LEU A O 1
ATOM 2400 N N . GLU A 1 295 ? 28.135 -26.164 -12.475 1.00 97.62 295 GLU A N 1
ATOM 2401 C CA . GLU A 1 295 ? 29.466 -25.624 -12.236 1.00 97.62 295 GLU A CA 1
ATOM 2402 C C . GLU A 1 295 ? 29.792 -24.324 -12.998 1.00 97.62 295 GLU A C 1
ATOM 2404 O O . GLU A 1 295 ? 30.929 -24.091 -13.406 1.00 97.62 295 GLU A O 1
ATOM 2409 N N . GLN A 1 296 ? 28.807 -23.436 -13.170 1.00 98.00 296 GLN A N 1
ATOM 2410 C CA . GLN A 1 296 ? 28.958 -22.209 -13.961 1.00 98.00 296 GLN A CA 1
ATOM 2411 C C . GLN A 1 296 ? 28.482 -20.952 -13.230 1.00 98.00 296 GLN A C 1
ATOM 2413 O O . GLN A 1 296 ? 27.563 -20.987 -12.406 1.00 98.00 296 GLN A O 1
ATOM 2418 N N . ASN A 1 297 ? 29.085 -19.818 -13.591 1.00 98.12 297 ASN A N 1
ATOM 2419 C CA . ASN A 1 297 ? 28.609 -18.505 -13.174 1.00 98.12 297 ASN A CA 1
ATOM 2420 C C . ASN A 1 297 ? 27.329 -18.136 -13.930 1.00 98.12 297 ASN A C 1
ATOM 2422 O O . ASN A 1 297 ? 27.224 -18.341 -15.138 1.00 98.12 297 ASN A O 1
ATOM 2426 N N . LEU A 1 298 ? 26.386 -17.537 -13.213 1.00 98.12 298 LEU A N 1
ATOM 2427 C CA . LEU A 1 298 ? 25.181 -16.926 -13.759 1.00 98.12 298 LEU A CA 1
ATOM 2428 C C . LEU A 1 298 ? 25.068 -15.492 -13.248 1.00 98.12 298 LEU A C 1
ATOM 2430 O O . LEU A 1 298 ? 25.660 -15.110 -12.238 1.00 98.12 298 LEU A O 1
ATOM 2434 N N . TYR A 1 299 ? 24.269 -14.699 -13.940 1.00 98.25 299 TYR A N 1
ATOM 2435 C CA . TYR A 1 299 ? 24.050 -13.299 -13.625 1.00 98.25 299 TYR A CA 1
ATOM 2436 C C . TYR A 1 299 ? 22.567 -13.063 -13.388 1.00 98.25 299 TYR A C 1
ATOM 2438 O O . TYR A 1 299 ? 21.734 -13.550 -14.154 1.00 98.25 299 TYR A O 1
ATOM 2446 N N . LEU A 1 300 ? 22.227 -12.298 -12.351 1.00 98.25 300 LEU A N 1
ATOM 2447 C CA . LEU A 1 300 ? 20.871 -11.764 -12.249 1.00 98.25 300 LEU A CA 1
ATOM 2448 C C . LEU A 1 300 ? 20.671 -10.741 -13.371 1.00 98.25 300 LEU A C 1
ATOM 2450 O O . LEU A 1 300 ? 21.539 -9.895 -13.607 1.00 98.25 300 LEU A O 1
ATOM 2454 N N . ARG A 1 301 ? 19.542 -10.831 -14.075 1.00 97.50 301 ARG A N 1
ATOM 2455 C CA . ARG A 1 301 ? 19.267 -9.986 -15.236 1.00 97.50 301 ARG A CA 1
ATOM 2456 C C . ARG A 1 301 ? 19.269 -8.502 -14.873 1.00 97.50 301 ARG A C 1
ATOM 2458 O O . ARG A 1 301 ? 18.643 -8.076 -13.901 1.00 97.50 301 ARG A O 1
ATOM 2465 N N . ILE A 1 302 ? 19.919 -7.713 -15.720 1.00 97.38 302 ILE A N 1
ATOM 2466 C CA . ILE A 1 302 ? 19.871 -6.244 -15.678 1.00 97.38 302 ILE A CA 1
ATOM 2467 C C . ILE A 1 302 ? 18.717 -5.685 -16.535 1.00 97.38 302 ILE A C 1
ATOM 2469 O O . ILE A 1 302 ? 18.290 -4.548 -16.300 1.00 97.38 302 ILE A O 1
ATOM 2473 N N . ALA A 1 303 ? 18.234 -6.492 -17.495 1.00 97.56 303 ALA A N 1
ATOM 2474 C CA . ALA A 1 303 ? 17.065 -6.288 -18.352 1.00 97.56 303 ALA A CA 1
ATOM 2475 C C . ALA A 1 303 ? 16.606 -7.629 -18.994 1.00 97.56 303 ALA A C 1
ATOM 2477 O O . ALA A 1 303 ? 17.451 -8.492 -19.269 1.00 97.56 303 ALA A O 1
ATOM 2478 N N . PRO A 1 304 ? 15.300 -7.843 -19.252 1.00 97.25 304 PRO A N 1
ATOM 2479 C CA . PRO A 1 304 ? 14.793 -8.955 -20.069 1.00 97.25 304 PRO A CA 1
ATOM 2480 C C . PRO A 1 304 ? 14.873 -8.742 -21.597 1.00 97.25 304 PRO A C 1
ATOM 2482 O O . PRO A 1 304 ? 14.638 -9.702 -22.336 1.00 97.25 304 PRO A O 1
ATOM 2485 N N . GLU A 1 305 ? 15.233 -7.544 -22.083 1.00 97.69 305 GLU A N 1
ATOM 2486 C CA . GLU A 1 305 ? 15.215 -7.129 -23.504 1.00 97.69 305 GLU A CA 1
ATOM 2487 C C . GLU A 1 305 ? 15.580 -8.232 -24.519 1.00 97.69 305 GLU A C 1
ATOM 2489 O O . GLU A 1 305 ? 14.806 -8.525 -25.435 1.00 97.69 305 GLU A O 1
ATOM 2494 N N . LEU A 1 306 ? 16.752 -8.870 -24.384 1.00 96.44 306 LEU A N 1
ATOM 2495 C CA . LEU A 1 306 ? 17.208 -9.838 -25.389 1.00 96.44 306 LEU A CA 1
ATOM 2496 C C . LEU A 1 306 ? 16.325 -11.088 -25.453 1.00 96.44 306 LEU A C 1
ATOM 2498 O O . LEU A 1 306 ? 16.184 -11.681 -26.520 1.00 96.44 306 LEU A O 1
ATOM 2502 N N . TYR A 1 307 ? 15.750 -11.524 -24.332 1.00 97.94 307 TYR A N 1
ATOM 2503 C CA . TYR A 1 307 ? 14.846 -12.674 -24.320 1.00 97.94 307 TYR A CA 1
ATOM 2504 C C . TYR A 1 307 ? 13.489 -12.319 -24.917 1.00 97.94 307 TYR A C 1
ATOM 2506 O O . TYR A 1 307 ? 12.979 -13.089 -25.727 1.00 97.94 307 TYR A O 1
ATOM 2514 N N . LEU A 1 308 ? 12.962 -11.132 -24.625 1.00 98.19 308 LEU A N 1
ATOM 2515 C CA . LEU A 1 308 ? 11.725 -10.656 -25.245 1.00 98.19 308 LEU A CA 1
ATOM 2516 C C . LEU A 1 308 ? 11.877 -10.517 -26.767 1.00 98.19 308 LEU A C 1
ATOM 2518 O O . LEU A 1 308 ? 11.025 -10.985 -27.519 1.00 98.19 308 LEU A O 1
ATOM 2522 N N . LYS A 1 309 ? 13.014 -10.000 -27.250 1.00 98.31 309 LYS A N 1
ATOM 2523 C CA . LYS A 1 309 ? 13.313 -9.954 -28.692 1.00 98.31 309 LYS A CA 1
ATOM 2524 C C . LYS A 1 309 ? 13.410 -11.340 -29.336 1.00 98.31 309 LYS A C 1
ATOM 2526 O O . LYS A 1 309 ? 13.000 -11.491 -30.484 1.00 98.31 309 LYS A O 1
ATOM 2531 N N . ARG A 1 310 ? 13.892 -12.369 -28.625 1.00 98.19 310 ARG A N 1
ATOM 2532 C CA . ARG A 1 310 ? 13.866 -13.758 -29.132 1.00 98.19 310 ARG A CA 1
ATOM 2533 C C . ARG A 1 310 ? 12.437 -14.257 -29.351 1.00 98.19 310 ARG A C 1
ATOM 2535 O O . ARG A 1 310 ? 12.208 -14.981 -30.313 1.00 98.19 310 ARG A O 1
ATOM 2542 N N . LEU A 1 311 ? 11.480 -13.843 -28.519 1.00 98.56 311 LEU A N 1
ATOM 2543 C CA . LEU A 1 311 ? 10.064 -14.178 -28.708 1.00 98.56 311 LEU A CA 1
ATOM 2544 C C . LEU A 1 311 ? 9.461 -13.475 -29.929 1.00 98.56 311 LEU A C 1
ATOM 2546 O O . LEU A 1 311 ? 8.721 -14.107 -30.681 1.00 98.56 311 LEU A O 1
ATOM 2550 N N . ILE A 1 312 ? 9.838 -12.213 -30.173 1.00 98.56 312 ILE A N 1
ATOM 2551 C CA . ILE A 1 312 ? 9.474 -11.506 -31.412 1.00 98.56 312 ILE A CA 1
ATOM 2552 C C . ILE A 1 312 ? 10.015 -12.258 -32.636 1.00 98.56 312 ILE A C 1
ATOM 2554 O O . ILE A 1 312 ? 9.266 -12.516 -33.575 1.00 98.56 312 ILE A O 1
ATOM 2558 N N . VAL A 1 313 ? 11.291 -12.666 -32.615 1.00 98.56 313 VAL A N 1
ATOM 2559 C CA . VAL A 1 313 ? 11.891 -13.497 -33.681 1.00 98.56 313 VAL A CA 1
ATOM 2560 C C . VAL A 1 313 ? 11.137 -14.822 -33.846 1.00 98.56 313 VAL A C 1
ATOM 2562 O O . VAL A 1 313 ? 10.957 -15.287 -34.967 1.00 98.56 313 VAL A O 1
ATOM 2565 N N . GLY A 1 314 ? 10.656 -15.403 -32.745 1.00 98.25 314 GLY A N 1
ATOM 2566 C CA . GLY A 1 314 ? 9.810 -16.599 -32.736 1.00 98.25 314 GLY A CA 1
ATOM 2567 C C . GLY A 1 314 ? 8.388 -16.399 -33.280 1.00 98.25 314 GLY A C 1
ATOM 2568 O O . GLY A 1 314 ? 7.638 -17.369 -33.344 1.00 98.25 314 GLY A O 1
ATOM 2569 N N . GLY A 1 315 ? 8.006 -15.181 -33.675 1.00 97.81 315 GLY A N 1
ATOM 2570 C CA . GLY A 1 315 ? 6.713 -14.873 -34.294 1.00 97.81 315 GLY A CA 1
ATOM 2571 C C . GLY A 1 315 ? 5.633 -14.368 -33.334 1.00 97.81 315 GLY A C 1
ATOM 2572 O O . GLY A 1 315 ? 4.495 -14.162 -33.758 1.00 97.81 315 GLY A O 1
ATOM 2573 N N . ILE A 1 316 ? 5.950 -14.135 -32.055 1.00 97.94 316 ILE A N 1
ATOM 2574 C CA . ILE A 1 316 ? 4.996 -13.535 -31.114 1.00 97.94 316 ILE A CA 1
ATOM 2575 C C . ILE A 1 316 ? 5.053 -12.016 -31.270 1.00 97.94 316 ILE A C 1
ATOM 2577 O O . ILE A 1 316 ? 5.909 -11.358 -30.696 1.00 97.94 316 ILE A O 1
ATOM 2581 N N . ASN A 1 317 ? 4.140 -11.445 -32.056 1.00 98.06 317 ASN A N 1
ATOM 2582 C CA . ASN A 1 317 ? 4.219 -10.038 -32.466 1.00 98.06 317 ASN A CA 1
ATOM 2583 C C . ASN A 1 317 ? 4.058 -9.011 -31.336 1.00 98.06 317 ASN A C 1
ATOM 2585 O O . ASN A 1 317 ? 4.427 -7.860 -31.541 1.00 98.06 317 ASN A O 1
ATOM 2589 N N . ARG A 1 318 ? 3.485 -9.370 -30.182 1.00 98.56 318 ARG A N 1
ATOM 2590 C CA . ARG A 1 318 ? 3.267 -8.458 -29.048 1.00 98.56 318 ARG A CA 1
ATOM 2591 C C . ARG A 1 318 ? 3.515 -9.185 -27.738 1.00 98.56 318 ARG A C 1
ATOM 2593 O O . ARG A 1 318 ? 2.736 -10.060 -27.372 1.00 98.56 318 ARG A O 1
ATOM 2600 N N . VAL A 1 319 ? 4.577 -8.817 -27.034 1.00 98.75 319 VAL A N 1
ATOM 2601 C CA . VAL A 1 319 ? 4.942 -9.414 -25.741 1.00 98.75 319 VAL A CA 1
ATOM 2602 C C . VAL A 1 319 ? 5.221 -8.334 -24.718 1.00 98.75 319 VAL A C 1
ATOM 2604 O O . VAL A 1 319 ? 5.721 -7.263 -25.067 1.00 98.75 319 VAL A O 1
ATOM 2607 N N . TYR A 1 320 ? 4.939 -8.623 -23.456 1.00 98.81 320 TYR A N 1
ATOM 2608 C CA . TYR A 1 320 ? 5.405 -7.805 -22.349 1.00 98.81 320 TYR A CA 1
ATOM 2609 C C . TYR A 1 320 ? 5.813 -8.654 -21.157 1.00 98.81 320 TYR A C 1
ATOM 2611 O O . TYR A 1 320 ? 5.328 -9.764 -20.960 1.00 98.81 320 TYR A O 1
ATOM 2619 N N . GLU A 1 321 ? 6.693 -8.095 -20.342 1.00 98.69 321 GLU A N 1
ATOM 2620 C CA . GLU A 1 321 ? 7.044 -8.640 -19.045 1.00 98.69 321 GLU A CA 1
ATOM 2621 C C . GLU A 1 321 ? 7.085 -7.511 -18.014 1.00 98.69 321 GLU A C 1
ATOM 2623 O O . GLU A 1 321 ? 7.771 -6.498 -18.187 1.00 98.69 321 GLU A O 1
ATOM 2628 N N . LEU A 1 322 ? 6.354 -7.704 -16.916 1.00 98.25 322 LEU A N 1
ATOM 2629 C CA . LEU A 1 322 ? 6.405 -6.851 -15.736 1.00 98.25 322 LEU A CA 1
ATOM 2630 C C . LEU A 1 322 ? 7.132 -7.598 -14.615 1.00 98.25 322 LEU A C 1
ATOM 2632 O O . LEU A 1 322 ? 6.527 -8.341 -13.843 1.00 98.25 322 LEU A O 1
ATOM 2636 N N . GLY A 1 323 ? 8.443 -7.395 -14.514 1.00 97.06 323 GLY A N 1
ATOM 2637 C CA . GLY A 1 323 ? 9.302 -8.230 -13.677 1.00 97.06 323 GLY A CA 1
ATOM 2638 C C . GLY A 1 323 ? 10.402 -7.467 -12.950 1.00 97.06 323 GLY A C 1
ATOM 2639 O O . GLY A 1 323 ? 10.545 -6.250 -13.071 1.00 97.06 323 GLY A O 1
ATOM 2640 N N . LYS A 1 324 ? 11.187 -8.197 -12.151 1.00 98.06 324 LYS A N 1
ATOM 2641 C CA . LYS A 1 324 ? 12.337 -7.639 -11.429 1.00 98.06 324 LYS A CA 1
ATOM 2642 C C . LYS A 1 324 ? 13.570 -7.550 -12.322 1.00 98.06 324 LYS A C 1
ATOM 2644 O O . LYS A 1 324 ? 13.880 -8.511 -13.022 1.00 98.06 324 LYS A O 1
ATOM 2649 N N . ASN A 1 325 ? 14.280 -6.433 -12.234 1.00 98.06 325 ASN A N 1
ATOM 2650 C CA . ASN A 1 325 ? 15.647 -6.262 -12.713 1.00 98.06 325 ASN A CA 1
ATOM 2651 C C . ASN A 1 325 ? 16.571 -6.010 -11.523 1.00 98.06 325 ASN A C 1
ATOM 2653 O O . ASN A 1 325 ? 16.144 -5.451 -10.509 1.00 98.06 325 ASN A O 1
ATOM 2657 N N . PHE A 1 326 ? 17.829 -6.417 -11.670 1.00 98.19 326 PHE A N 1
ATOM 2658 C CA . PHE A 1 326 ? 18.833 -6.369 -10.616 1.00 98.19 326 PHE A CA 1
ATOM 2659 C C . PHE A 1 326 ? 20.071 -5.643 -11.129 1.00 98.19 326 PHE A C 1
ATOM 2661 O O . PHE A 1 326 ? 20.703 -6.097 -12.081 1.00 98.19 326 PHE A O 1
ATOM 2668 N N . ARG A 1 327 ? 20.430 -4.520 -10.511 1.00 97.56 327 ARG A N 1
ATOM 2669 C CA . ARG A 1 327 ? 21.606 -3.722 -10.880 1.00 97.56 327 ARG A CA 1
ATOM 2670 C C . ARG A 1 327 ? 22.454 -3.480 -9.641 1.00 97.56 327 ARG A C 1
ATOM 2672 O O . ARG A 1 327 ? 21.973 -2.970 -8.634 1.00 97.56 327 ARG A O 1
ATOM 2679 N N . ASN A 1 328 ? 23.712 -3.899 -9.704 1.00 96.38 328 ASN A N 1
ATOM 2680 C CA . ASN A 1 328 ? 24.678 -3.802 -8.614 1.00 96.38 328 ASN A CA 1
ATOM 2681 C C . ASN A 1 328 ? 25.296 -2.397 -8.590 1.00 96.38 328 ASN A C 1
ATOM 2683 O O . ASN A 1 328 ? 26.462 -2.191 -8.940 1.00 96.38 328 ASN A O 1
ATOM 2687 N N . GLU A 1 329 ? 24.448 -1.432 -8.250 1.00 91.06 329 GLU A N 1
ATOM 2688 C CA . GLU A 1 329 ? 24.699 0.008 -8.264 1.00 91.06 329 GLU A CA 1
ATOM 2689 C C . GLU A 1 329 ? 24.435 0.610 -6.873 1.00 91.06 329 GLU A C 1
ATOM 2691 O O . GLU A 1 329 ? 23.989 -0.079 -5.952 1.00 91.06 329 GLU A O 1
ATOM 2696 N N . GLY A 1 330 ? 24.767 1.893 -6.699 1.00 87.31 330 GLY A N 1
ATOM 2697 C CA . GLY A 1 330 ? 24.477 2.617 -5.461 1.00 87.31 330 GLY A CA 1
ATOM 2698 C C . GLY A 1 330 ? 22.973 2.751 -5.201 1.00 87.31 330 GLY A C 1
ATOM 2699 O O . GLY A 1 330 ? 22.160 2.618 -6.112 1.00 87.31 330 GLY A O 1
ATOM 2700 N N . VAL A 1 331 ? 22.612 3.026 -3.946 1.00 89.81 331 VAL A N 1
ATOM 2701 C CA . VAL A 1 331 ? 21.223 3.272 -3.530 1.00 89.81 331 VAL A CA 1
ATOM 2702 C C . VAL A 1 331 ? 21.019 4.767 -3.327 1.00 89.81 331 VAL A C 1
ATOM 2704 O O . VAL A 1 331 ? 21.801 5.399 -2.617 1.00 89.81 331 VAL A O 1
ATOM 2707 N N . ASP A 1 332 ? 19.959 5.317 -3.912 1.00 88.31 332 ASP A N 1
ATOM 2708 C CA . ASP A 1 332 ? 19.534 6.702 -3.705 1.00 88.31 332 ASP A CA 1
ATOM 2709 C C . ASP A 1 332 ? 17.997 6.821 -3.727 1.00 88.31 332 ASP A C 1
ATOM 2711 O O . ASP A 1 332 ? 17.278 5.827 -3.620 1.00 88.31 332 ASP A O 1
ATOM 2715 N N . THR A 1 333 ? 17.465 8.041 -3.805 1.00 86.56 333 THR A N 1
ATOM 2716 C CA . THR A 1 333 ? 16.014 8.301 -3.794 1.00 86.56 333 THR A CA 1
ATOM 2717 C C . THR A 1 333 ? 15.279 7.777 -5.031 1.00 86.56 333 THR A C 1
ATOM 2719 O O . THR A 1 333 ? 14.054 7.655 -5.002 1.00 86.56 333 THR A O 1
ATOM 2722 N N . THR A 1 334 ? 16.009 7.459 -6.098 1.00 88.81 334 THR A N 1
ATOM 2723 C CA . THR A 1 334 ? 15.514 6.998 -7.403 1.00 88.81 334 THR A CA 1
ATOM 2724 C C . THR A 1 334 ? 16.048 5.620 -7.814 1.00 88.81 334 THR A C 1
ATOM 2726 O O . THR A 1 334 ? 15.468 4.995 -8.700 1.00 88.81 334 THR A O 1
ATOM 2729 N N . HIS A 1 335 ? 17.081 5.100 -7.141 1.00 92.94 335 HIS A N 1
ATOM 2730 C CA . HIS A 1 335 ? 17.725 3.822 -7.451 1.00 92.94 335 HIS A CA 1
ATOM 2731 C C . HIS A 1 335 ? 17.651 2.843 -6.278 1.00 92.94 335 HIS A C 1
ATOM 2733 O O . HIS A 1 335 ? 18.134 3.115 -5.179 1.00 92.94 335 HIS A O 1
ATOM 2739 N N . ASN A 1 336 ? 17.095 1.658 -6.543 1.00 95.12 336 ASN A N 1
ATOM 2740 C CA . ASN A 1 336 ? 17.158 0.502 -5.651 1.00 95.12 336 ASN A CA 1
ATOM 2741 C C . ASN A 1 336 ? 17.788 -0.686 -6.405 1.00 95.12 336 ASN A C 1
ATOM 2743 O O . ASN A 1 336 ? 17.427 -0.887 -7.567 1.00 95.12 336 ASN A O 1
ATOM 2747 N N . PRO A 1 337 ? 18.666 -1.505 -5.785 1.00 96.50 337 PRO A N 1
ATOM 2748 C CA . PRO A 1 337 ? 19.405 -2.555 -6.497 1.00 96.50 337 PRO A CA 1
ATOM 2749 C C . PRO A 1 337 ? 18.518 -3.626 -7.134 1.00 96.50 337 PRO A C 1
ATOM 2751 O O . PRO A 1 337 ? 18.924 -4.280 -8.091 1.00 96.50 337 PRO A O 1
ATOM 2754 N N . GLU A 1 338 ? 17.297 -3.788 -6.625 1.00 97.62 338 GLU A N 1
ATOM 2755 C CA . GLU A 1 338 ? 16.227 -4.529 -7.284 1.00 97.62 338 GLU A CA 1
ATOM 2756 C C . GLU A 1 338 ? 15.006 -3.634 -7.520 1.00 97.62 338 GLU A C 1
ATOM 2758 O O . GLU A 1 338 ? 14.498 -2.969 -6.616 1.00 97.62 338 GLU A O 1
ATOM 2763 N N . PHE A 1 339 ? 14.471 -3.624 -8.731 1.00 97.88 339 PHE A N 1
ATOM 2764 C CA . PHE A 1 339 ? 13.316 -2.789 -9.058 1.00 97.88 339 PHE A CA 1
ATOM 2765 C C . PHE A 1 339 ? 12.421 -3.484 -10.073 1.00 97.88 339 PHE A C 1
ATOM 2767 O O . PHE A 1 339 ? 12.829 -4.425 -10.748 1.00 97.88 339 PHE A O 1
ATOM 2774 N N . THR A 1 340 ? 11.162 -3.058 -10.130 1.00 98.31 340 THR A N 1
ATOM 2775 C CA . THR A 1 340 ? 10.201 -3.576 -11.106 1.00 98.31 340 THR A CA 1
ATOM 2776 C C . THR A 1 340 ? 10.270 -2.724 -12.361 1.00 98.31 340 THR A C 1
ATOM 2778 O O . THR A 1 340 ? 10.133 -1.506 -12.260 1.00 98.31 340 THR A O 1
ATOM 2781 N N . MET A 1 341 ? 10.435 -3.364 -13.512 1.00 98.12 341 MET A N 1
ATOM 2782 C CA . MET A 1 341 ? 10.389 -2.726 -14.821 1.00 98.12 341 MET A CA 1
ATOM 2783 C C . MET A 1 341 ? 9.276 -3.363 -15.650 1.00 98.12 341 MET A C 1
ATOM 2785 O O . MET A 1 341 ? 9.080 -4.577 -15.587 1.00 98.12 341 MET A O 1
ATOM 2789 N N . LEU A 1 342 ? 8.563 -2.537 -16.412 1.00 98.44 342 LEU A N 1
ATOM 2790 C CA . LEU A 1 342 ? 7.750 -2.992 -17.531 1.00 98.44 342 LEU A CA 1
ATOM 2791 C C . LEU A 1 342 ? 8.612 -2.913 -18.789 1.00 98.44 342 LEU A C 1
ATOM 2793 O O . LEU A 1 342 ? 9.057 -1.825 -19.148 1.00 98.44 342 LEU A O 1
ATOM 2797 N N . GLU A 1 343 ? 8.801 -4.035 -19.470 1.00 98.44 343 GLU A N 1
ATOM 2798 C CA . GLU A 1 343 ? 9.299 -4.048 -20.843 1.00 98.44 343 GLU A CA 1
ATOM 2799 C C . GLU A 1 343 ? 8.244 -4.651 -21.762 1.00 98.44 343 GLU A C 1
ATOM 2801 O O . GLU A 1 343 ? 7.630 -5.662 -21.431 1.00 98.44 343 GLU A O 1
ATOM 2806 N N . PHE A 1 344 ? 8.031 -4.038 -22.923 1.00 98.38 344 PHE A N 1
ATOM 2807 C CA . PHE A 1 344 ? 7.115 -4.542 -23.937 1.00 98.38 344 PHE A CA 1
ATOM 2808 C C . PHE A 1 344 ? 7.698 -4.339 -25.331 1.00 98.38 344 PHE A C 1
ATOM 2810 O O . PHE A 1 344 ? 8.444 -3.393 -25.580 1.00 98.38 344 PHE A O 1
ATOM 2817 N N . TYR A 1 345 ? 7.345 -5.237 -26.244 1.00 98.44 345 TYR A N 1
ATOM 2818 C CA . TYR A 1 345 ? 7.784 -5.216 -27.632 1.00 98.44 345 TYR A CA 1
ATOM 2819 C C . TYR A 1 345 ? 6.592 -5.479 -28.542 1.00 98.44 345 TYR A C 1
ATOM 2821 O O . TYR A 1 345 ? 5.805 -6.393 -28.293 1.00 98.44 345 TYR A O 1
ATOM 2829 N N . CYS A 1 346 ? 6.485 -4.690 -29.609 1.00 98.44 346 CYS A N 1
ATOM 2830 C CA . CYS A 1 346 ? 5.518 -4.887 -30.679 1.00 98.44 346 CYS A CA 1
ATOM 2831 C C . CYS A 1 346 ? 6.255 -4.924 -32.021 1.00 98.44 346 CYS A C 1
ATOM 2833 O O . CYS A 1 346 ? 6.973 -3.987 -32.368 1.00 98.44 346 CYS A O 1
ATOM 2835 N N . ALA A 1 347 ? 6.090 -6.007 -32.774 1.00 98.38 347 ALA A N 1
ATOM 2836 C CA . ALA A 1 347 ? 6.583 -6.110 -34.137 1.00 98.38 347 ALA A CA 1
ATOM 2837 C C . ALA A 1 347 ? 5.891 -5.072 -35.033 1.00 98.38 347 ALA A C 1
ATOM 2839 O O . ALA A 1 347 ? 4.727 -4.725 -34.822 1.00 98.38 347 ALA A O 1
ATOM 2840 N N . TYR A 1 348 ? 6.617 -4.611 -36.055 1.00 98.00 348 TYR A N 1
ATOM 2841 C CA . TYR A 1 348 ? 6.144 -3.647 -37.059 1.00 98.00 348 TYR A CA 1
ATOM 2842 C C . TYR A 1 348 ? 5.812 -2.244 -36.525 1.00 98.00 348 TYR A C 1
ATOM 2844 O O . TYR A 1 348 ? 5.222 -1.453 -37.254 1.00 98.00 348 TYR A O 1
ATOM 2852 N N . TRP A 1 349 ? 6.194 -1.934 -35.284 1.00 98.25 349 TRP A N 1
ATOM 2853 C CA . TRP A 1 349 ? 6.136 -0.586 -34.719 1.00 98.25 349 TRP A CA 1
ATOM 2854 C C . TRP A 1 349 ? 7.500 0.089 -34.781 1.00 98.25 349 TRP A C 1
ATOM 2856 O O . TRP A 1 349 ? 8.538 -0.566 -34.633 1.00 98.25 349 TRP A O 1
ATOM 2866 N N . ASP A 1 350 ? 7.491 1.405 -34.954 1.00 98.38 350 ASP A N 1
ATOM 2867 C CA . ASP A 1 350 ? 8.650 2.252 -34.712 1.00 98.38 350 ASP A CA 1
ATOM 2868 C C . ASP A 1 350 ? 8.535 2.989 -33.363 1.00 98.38 350 ASP A C 1
ATOM 2870 O O . ASP A 1 350 ? 7.607 2.804 -32.573 1.00 98.38 350 ASP A O 1
ATOM 2874 N N . TYR A 1 351 ? 9.523 3.827 -33.051 1.00 97.62 351 TYR A N 1
ATOM 2875 C CA . TYR A 1 351 ? 9.550 4.550 -31.780 1.00 97.62 351 TYR A CA 1
ATOM 2876 C C . TYR A 1 351 ? 8.457 5.630 -31.654 1.00 97.62 351 TYR A C 1
ATOM 2878 O O . TYR A 1 351 ? 8.153 6.051 -30.538 1.00 97.62 351 TYR A O 1
ATOM 2886 N N . LYS A 1 352 ? 7.864 6.101 -32.759 1.00 97.81 352 LYS A N 1
ATOM 2887 C CA . LYS A 1 352 ? 6.751 7.061 -32.740 1.00 97.81 352 LYS A CA 1
ATOM 2888 C C . LYS A 1 352 ? 5.457 6.366 -32.343 1.00 97.81 352 LYS A C 1
ATOM 2890 O O . LYS A 1 352 ? 4.699 6.942 -31.563 1.00 97.81 352 LYS A O 1
ATOM 2895 N N . ASP A 1 353 ? 5.251 5.131 -32.800 1.00 98.50 353 ASP A N 1
ATOM 2896 C CA . ASP A 1 353 ? 4.159 4.286 -32.308 1.00 98.50 353 ASP A CA 1
ATOM 2897 C C . ASP A 1 353 ? 4.295 4.081 -30.791 1.00 98.50 353 ASP A C 1
ATOM 2899 O O . ASP A 1 353 ? 3.331 4.256 -30.047 1.00 98.50 353 ASP A O 1
ATOM 2903 N N . LEU A 1 354 ? 5.519 3.826 -30.303 1.00 98.19 354 LEU A N 1
ATOM 2904 C CA . LEU A 1 354 ? 5.797 3.704 -28.865 1.00 98.19 354 LEU A CA 1
ATOM 2905 C C . LEU A 1 354 ? 5.518 4.999 -28.083 1.00 98.19 354 LEU A C 1
ATOM 2907 O O . LEU A 1 354 ? 5.031 4.926 -26.953 1.00 98.19 354 LEU A O 1
ATOM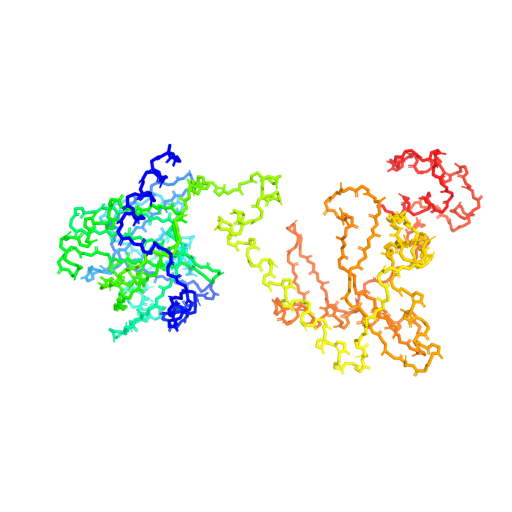 2911 N N . MET A 1 355 ? 5.793 6.179 -28.656 1.00 98.25 355 MET A N 1
ATOM 2912 C CA . MET A 1 355 ? 5.463 7.467 -28.024 1.00 98.25 355 MET A CA 1
ATOM 2913 C C . MET A 1 355 ? 3.952 7.615 -27.820 1.00 98.25 355 MET A C 1
ATOM 2915 O O . MET A 1 355 ? 3.518 7.914 -26.709 1.00 98.25 355 MET A O 1
ATOM 2919 N N . VAL A 1 356 ? 3.156 7.362 -28.865 1.00 98.50 356 VAL A N 1
ATOM 2920 C CA . VAL A 1 356 ? 1.686 7.433 -28.790 1.00 98.50 356 VAL A CA 1
ATOM 2921 C C . VAL A 1 356 ? 1.146 6.384 -27.818 1.00 98.50 356 VAL A C 1
ATOM 2923 O O . VAL A 1 356 ? 0.331 6.696 -26.955 1.00 98.50 356 VAL A O 1
ATOM 2926 N N . PHE A 1 357 ? 1.656 5.155 -27.880 1.00 98.56 357 PHE A N 1
ATOM 2927 C CA . PHE A 1 357 ? 1.235 4.085 -26.977 1.00 98.56 357 PHE A CA 1
ATOM 2928 C C . PHE A 1 357 ? 1.540 4.392 -25.503 1.00 98.56 357 PHE A C 1
ATOM 2930 O O . PHE A 1 357 ? 0.754 4.061 -24.616 1.00 98.56 357 PHE A O 1
ATOM 2937 N N . THR A 1 358 ? 2.660 5.066 -25.230 1.00 98.44 358 THR A N 1
ATOM 2938 C CA . THR A 1 358 ? 3.008 5.513 -23.876 1.00 98.44 358 THR A CA 1
ATOM 2939 C C . THR A 1 358 ? 2.042 6.595 -23.386 1.00 98.44 358 THR A C 1
ATOM 2941 O O . THR A 1 358 ? 1.573 6.519 -22.253 1.00 98.44 358 THR A O 1
ATOM 2944 N N . GLU A 1 359 ? 1.684 7.568 -24.230 1.00 98.50 359 GLU A N 1
ATOM 2945 C CA . GLU A 1 359 ? 0.662 8.580 -23.909 1.00 98.50 359 GLU A CA 1
ATOM 2946 C C . GLU A 1 359 ? -0.695 7.933 -23.582 1.00 98.50 359 GLU A C 1
ATOM 2948 O O . GLU A 1 359 ? -1.335 8.301 -22.591 1.00 98.50 359 GLU A O 1
ATOM 2953 N N . GLU A 1 360 ? -1.109 6.928 -24.361 1.00 98.56 360 GLU A N 1
ATOM 2954 C CA . GLU A 1 360 ? -2.329 6.152 -24.108 1.00 98.56 360 GLU A CA 1
ATOM 2955 C C . GLU A 1 360 ? -2.274 5.405 -22.769 1.00 98.56 360 GLU A C 1
ATOM 2957 O O . GLU A 1 360 ? -3.236 5.465 -22.000 1.00 98.56 360 GLU A O 1
ATOM 2962 N N . LEU A 1 361 ? -1.152 4.741 -22.465 1.00 98.50 361 LEU A N 1
ATOM 2963 C CA . LEU A 1 361 ? -0.954 4.024 -21.204 1.00 98.50 361 LEU A CA 1
ATOM 2964 C C . LEU A 1 361 ? -1.076 4.976 -20.009 1.00 98.50 361 LEU A C 1
ATOM 2966 O O . LEU A 1 361 ? -1.842 4.707 -19.085 1.00 98.50 361 LEU A O 1
ATOM 2970 N N . PHE A 1 362 ? -0.363 6.105 -20.019 1.00 98.19 362 PHE A N 1
ATOM 2971 C CA . PHE A 1 362 ? -0.430 7.078 -18.925 1.00 98.19 362 PHE A CA 1
ATOM 2972 C C . PHE A 1 362 ? -1.832 7.675 -18.785 1.00 98.19 362 PHE A C 1
ATOM 2974 O O . PHE A 1 362 ? -2.350 7.748 -17.670 1.00 98.19 362 PHE A O 1
ATOM 2981 N N . SER A 1 363 ? -2.473 8.032 -19.901 1.00 98.31 363 SER A N 1
ATOM 2982 C CA . SER A 1 363 ? -3.840 8.561 -19.892 1.00 98.31 363 SER A CA 1
ATOM 2983 C C . SER A 1 363 ? -4.826 7.557 -19.296 1.00 98.31 363 SER A C 1
ATOM 2985 O O . SER A 1 363 ? -5.665 7.922 -18.471 1.00 98.31 363 SER A O 1
ATOM 2987 N N . TYR A 1 364 ? -4.713 6.280 -19.668 1.00 98.50 364 TYR A N 1
ATOM 2988 C CA . TYR A 1 364 ? -5.523 5.204 -19.105 1.00 98.50 364 TYR A CA 1
ATOM 2989 C C . TYR A 1 364 ? -5.298 5.068 -17.593 1.00 98.50 364 TYR A C 1
ATOM 2991 O O . TYR A 1 364 ? -6.255 5.150 -16.822 1.00 98.50 364 TYR A O 1
ATOM 2999 N N . LEU A 1 365 ? -4.043 4.920 -17.154 1.00 98.19 365 LEU A N 1
ATOM 3000 C CA . LEU A 1 365 ? -3.713 4.718 -15.740 1.00 98.19 365 LEU A CA 1
ATOM 3001 C C . LEU A 1 365 ? -4.173 5.890 -14.871 1.00 98.19 365 LEU A C 1
ATOM 3003 O O . LEU A 1 365 ? -4.726 5.672 -13.794 1.00 98.19 365 LEU A O 1
ATOM 3007 N N . LEU A 1 366 ? -3.979 7.125 -15.333 1.00 97.25 366 LEU A N 1
ATOM 3008 C CA . LEU A 1 366 ? -4.379 8.312 -14.586 1.00 97.25 366 LEU A CA 1
ATOM 3009 C C . LEU A 1 366 ? -5.903 8.396 -14.436 1.00 97.25 366 LEU A C 1
ATOM 3011 O O . LEU A 1 366 ? -6.405 8.558 -13.323 1.00 97.25 366 LEU A O 1
ATOM 3015 N N . ASN A 1 367 ? -6.663 8.162 -15.505 1.00 96.88 367 ASN A N 1
ATOM 3016 C CA . ASN A 1 367 ? -8.123 8.131 -15.406 1.00 96.88 367 ASN A CA 1
ATOM 3017 C C . ASN A 1 367 ? -8.624 7.020 -14.463 1.00 96.88 367 ASN A C 1
ATOM 3019 O O . ASN A 1 367 ? -9.516 7.270 -13.657 1.00 96.88 367 ASN A O 1
ATOM 3023 N N . GLN A 1 368 ? -8.028 5.822 -14.497 1.00 97.19 368 GLN A N 1
ATOM 3024 C CA . GLN A 1 368 ? -8.453 4.698 -13.646 1.00 97.19 368 GLN A CA 1
ATOM 3025 C C . GLN A 1 368 ? -8.073 4.852 -12.165 1.00 97.19 368 GLN A C 1
ATOM 3027 O O . GLN A 1 368 ? -8.767 4.346 -11.275 1.00 97.19 368 GLN A O 1
ATOM 3032 N N . LEU A 1 369 ? -6.940 5.495 -11.878 1.00 95.12 369 LEU A N 1
ATOM 3033 C CA . LEU A 1 369 ? -6.363 5.512 -10.531 1.00 95.12 369 LEU A CA 1
ATOM 3034 C C . LEU A 1 369 ? -6.575 6.829 -9.792 1.00 95.12 369 LEU A C 1
ATOM 3036 O O . LEU A 1 369 ? -6.732 6.800 -8.571 1.00 95.12 369 LEU A O 1
ATOM 3040 N N . VAL A 1 370 ? -6.567 7.955 -10.508 1.00 91.25 370 VAL A N 1
ATOM 3041 C CA . VAL A 1 370 ? -6.683 9.301 -9.923 1.00 91.25 370 VAL A CA 1
ATOM 3042 C C . VAL A 1 370 ? -7.879 10.096 -10.455 1.00 91.25 370 VAL A C 1
ATOM 3044 O O . VAL A 1 370 ? -8.161 11.167 -9.928 1.00 91.25 370 VAL A O 1
ATOM 3047 N N . GLY A 1 371 ? -8.619 9.573 -11.440 1.00 92.19 371 GLY A N 1
ATOM 3048 C CA . GLY A 1 371 ? -9.868 10.167 -11.932 1.00 92.19 371 GLY A CA 1
ATOM 3049 C C . GLY A 1 371 ? -9.695 11.341 -12.901 1.00 92.19 371 GLY A C 1
ATOM 3050 O O . GLY A 1 371 ? -10.676 12.001 -13.231 1.00 92.19 371 GLY A O 1
ATOM 3051 N N . GLY A 1 372 ? -8.472 11.616 -13.361 1.00 95.00 372 GLY A N 1
ATOM 3052 C CA . GLY A 1 372 ? -8.197 12.691 -14.312 1.00 95.00 372 GLY A CA 1
ATOM 3053 C C . GLY A 1 372 ? -6.731 12.761 -14.730 1.00 95.00 372 GLY A C 1
ATOM 3054 O O . GLY A 1 372 ? -5.886 12.064 -14.181 1.00 95.00 372 GLY A O 1
ATOM 3055 N N . LEU A 1 373 ? -6.422 13.615 -15.709 1.00 97.12 373 LEU A N 1
ATOM 3056 C CA . LEU A 1 373 ? -5.085 13.727 -16.319 1.00 97.12 373 LEU A CA 1
ATOM 3057 C C . LEU A 1 373 ? -4.166 14.750 -15.637 1.00 97.12 373 LEU A C 1
ATOM 3059 O O . LEU A 1 373 ? -3.018 14.916 -16.040 1.00 97.12 373 LEU A O 1
ATOM 3063 N N . LYS A 1 374 ? -4.657 15.438 -14.607 1.00 96.31 374 LYS A N 1
ATOM 3064 C CA . LYS A 1 374 ? -3.896 16.442 -13.866 1.00 96.31 374 LYS A CA 1
ATOM 3065 C C . LYS A 1 374 ? -3.572 15.925 -12.479 1.00 96.31 374 LYS A C 1
ATOM 3067 O O . LYS A 1 374 ? -4.469 15.489 -11.759 1.00 96.31 374 LYS A O 1
ATOM 3072 N N . ILE A 1 375 ? -2.300 15.992 -12.102 1.00 95.00 375 ILE A N 1
ATOM 3073 C CA . ILE A 1 375 ? -1.841 15.603 -10.767 1.00 95.00 375 ILE A CA 1
ATOM 3074 C C . ILE A 1 375 ? -0.958 16.688 -10.168 1.00 95.00 375 ILE A C 1
ATOM 3076 O O . ILE A 1 375 ? -0.219 17.365 -10.876 1.00 95.00 375 ILE A O 1
ATOM 3080 N N . THR A 1 376 ? -0.977 16.809 -8.846 1.00 94.06 376 THR A N 1
ATOM 3081 C CA . THR A 1 376 ? -0.047 17.683 -8.127 1.00 94.06 376 THR A CA 1
ATOM 3082 C C . THR A 1 376 ? 1.137 16.867 -7.633 1.00 94.06 376 THR A C 1
ATOM 3084 O O . THR A 1 376 ? 0.974 15.938 -6.840 1.00 94.06 376 THR A O 1
ATOM 3087 N N . TYR A 1 377 ? 2.342 17.235 -8.058 1.00 93.19 377 TYR A N 1
ATOM 3088 C CA . TYR A 1 377 ? 3.589 16.623 -7.614 1.00 93.19 377 TYR A CA 1
ATOM 3089 C C . TYR A 1 377 ? 4.531 17.697 -7.068 1.00 93.19 377 TYR A C 1
ATOM 3091 O O . TYR A 1 377 ? 4.899 18.631 -7.775 1.00 93.19 377 TYR A O 1
ATOM 3099 N N . GLN A 1 378 ? 4.896 17.585 -5.786 1.00 91.88 378 GLN A N 1
ATOM 3100 C CA . GLN A 1 378 ? 5.768 18.545 -5.087 1.00 91.88 378 GLN A CA 1
ATOM 3101 C C . GLN A 1 378 ? 5.326 20.017 -5.249 1.00 91.88 378 GLN A C 1
ATOM 3103 O O . GLN A 1 378 ? 6.136 20.908 -5.489 1.00 91.88 378 GLN A O 1
ATOM 3108 N N . GLY A 1 379 ? 4.016 20.269 -5.153 1.00 92.31 379 GLY A N 1
ATOM 3109 C CA . GLY A 1 379 ? 3.435 21.611 -5.277 1.00 92.31 379 GLY A CA 1
ATOM 3110 C C . GLY A 1 379 ? 3.303 22.135 -6.712 1.00 92.31 379 GLY A C 1
ATOM 3111 O O . GLY A 1 379 ? 2.827 23.251 -6.895 1.00 92.31 379 GLY A O 1
ATOM 3112 N N . LYS A 1 380 ? 3.684 21.351 -7.727 1.00 95.31 380 LYS A N 1
ATOM 3113 C CA . LYS A 1 380 ? 3.492 21.691 -9.142 1.00 95.31 380 LYS A CA 1
ATOM 3114 C C . LYS A 1 380 ? 2.357 20.866 -9.734 1.00 95.31 380 LYS A C 1
ATOM 3116 O O . LYS A 1 380 ? 2.324 19.650 -9.552 1.00 95.31 380 LYS A O 1
ATOM 3121 N N . GLU A 1 381 ? 1.449 21.520 -10.452 1.00 95.81 381 GLU A N 1
ATOM 3122 C CA . GLU A 1 381 ? 0.473 20.825 -11.293 1.00 95.81 381 GLU A CA 1
ATOM 3123 C C . GLU A 1 381 ? 1.194 20.269 -12.529 1.00 95.81 381 GLU A C 1
ATOM 3125 O O . GLU A 1 381 ? 1.910 20.993 -13.225 1.00 95.81 381 GLU A O 1
ATOM 3130 N N . LEU A 1 382 ? 1.029 18.974 -12.775 1.00 96.06 382 LEU A N 1
ATOM 3131 C CA . LEU A 1 382 ? 1.487 18.276 -13.966 1.00 96.06 382 LEU A CA 1
ATOM 3132 C C . LEU A 1 382 ? 0.262 17.889 -14.792 1.00 96.06 382 LEU A C 1
ATOM 3134 O O . LEU A 1 382 ? -0.613 17.172 -14.301 1.00 96.06 382 LEU A O 1
ATOM 3138 N N . ASP A 1 383 ? 0.219 18.354 -16.037 1.00 96.31 383 ASP A N 1
ATOM 3139 C CA . ASP A 1 383 ? -0.839 18.038 -16.994 1.00 96.31 383 ASP A CA 1
ATOM 3140 C C . ASP A 1 383 ? -0.361 16.946 -17.961 1.00 96.31 383 ASP A C 1
ATOM 3142 O O . ASP A 1 383 ? 0.564 17.159 -18.747 1.00 96.31 383 ASP A O 1
ATOM 3146 N N . PHE A 1 384 ? -0.984 15.771 -17.876 1.00 97.06 384 PHE A N 1
ATOM 3147 C CA . PHE A 1 384 ? -0.733 14.615 -18.738 1.00 97.06 384 PHE A CA 1
ATOM 3148 C C . PHE A 1 384 ? -1.745 14.522 -19.887 1.00 97.06 384 PHE A C 1
ATOM 3150 O O . PHE A 1 384 ? -1.968 13.438 -20.424 1.00 97.06 384 PHE A O 1
ATOM 3157 N N . THR A 1 385 ? -2.383 15.626 -20.274 1.00 97.31 385 THR A N 1
ATOM 3158 C CA . THR A 1 385 ? -3.219 15.664 -21.479 1.00 97.31 385 THR A CA 1
ATOM 3159 C C . THR A 1 385 ? -2.341 15.480 -22.726 1.00 97.31 385 THR A C 1
ATOM 3161 O O . THR A 1 385 ? -1.444 16.296 -22.954 1.00 97.31 385 THR A O 1
ATOM 3164 N N . PRO A 1 386 ? -2.556 14.429 -23.546 1.00 97.19 386 PRO A N 1
ATOM 3165 C CA . PRO A 1 386 ? -1.800 14.243 -24.782 1.00 97.19 386 PRO A CA 1
ATOM 3166 C C . PRO A 1 386 ? -2.077 15.353 -25.815 1.00 97.19 386 PRO A C 1
ATOM 3168 O O . PRO A 1 386 ? -3.160 15.944 -25.807 1.00 97.19 386 PRO A O 1
ATOM 3171 N N . PRO A 1 387 ? -1.154 15.594 -26.765 1.00 97.50 387 PRO A N 1
ATOM 3172 C CA . PRO A 1 387 ? 0.136 14.919 -26.922 1.00 97.50 387 PRO A CA 1
ATOM 3173 C C . PRO A 1 387 ? 1.196 15.443 -25.944 1.00 97.50 387 PRO A C 1
ATOM 3175 O O . PRO A 1 387 ? 1.234 16.634 -25.627 1.00 97.50 387 PRO A O 1
ATOM 3178 N N . PHE A 1 388 ? 2.110 14.573 -25.510 1.00 97.25 388 PHE A N 1
ATOM 3179 C CA . PHE A 1 388 ? 3.252 15.008 -24.706 1.00 97.25 388 PHE A CA 1
ATOM 3180 C C . PHE A 1 388 ? 4.224 15.812 -25.572 1.00 97.25 388 PHE A C 1
ATOM 3182 O O . PHE A 1 388 ? 4.366 15.584 -26.778 1.00 97.25 388 PHE A O 1
ATOM 3189 N N . LYS A 1 389 ? 4.929 16.766 -24.954 1.00 95.50 389 LYS A N 1
ATOM 3190 C CA . LYS A 1 389 ? 5.955 17.544 -25.658 1.00 95.50 389 LYS A CA 1
ATOM 3191 C C . LYS A 1 389 ? 7.090 16.622 -26.106 1.00 95.50 389 LYS A C 1
ATOM 3193 O O . LYS A 1 389 ? 7.642 15.872 -25.306 1.00 95.50 389 LYS A O 1
ATOM 3198 N N . ARG A 1 390 ? 7.456 16.712 -27.385 1.00 95.50 390 ARG A N 1
ATOM 3199 C CA . ARG A 1 390 ? 8.529 15.923 -28.004 1.00 95.50 390 ARG A CA 1
ATOM 3200 C C . ARG A 1 390 ? 9.671 16.851 -28.379 1.00 95.50 390 ARG A C 1
ATOM 3202 O O . ARG A 1 390 ? 9.465 17.806 -29.121 1.00 95.50 390 ARG A O 1
ATOM 3209 N N . TYR A 1 391 ? 10.864 16.538 -27.891 1.00 94.25 391 TYR A N 1
ATOM 3210 C CA . TYR A 1 391 ? 12.081 17.290 -28.173 1.00 94.25 391 TYR A CA 1
ATOM 3211 C C . TYR A 1 391 ? 13.078 16.409 -28.913 1.00 94.25 391 TYR A C 1
ATOM 3213 O O . TYR A 1 391 ? 13.219 15.220 -28.617 1.00 94.25 391 TYR A O 1
ATOM 3221 N N . ARG A 1 392 ? 13.792 16.993 -29.874 1.00 94.88 392 ARG A N 1
ATOM 3222 C CA . ARG A 1 392 ? 14.974 16.356 -30.453 1.00 94.88 392 ARG A CA 1
ATOM 3223 C C . ARG A 1 392 ? 16.155 16.631 -29.529 1.00 94.88 392 ARG A C 1
ATOM 3225 O O . ARG A 1 392 ? 16.428 17.780 -29.206 1.00 94.88 392 ARG A O 1
ATOM 3232 N N . TYR A 1 393 ? 16.846 15.568 -29.124 1.00 93.81 393 TYR A N 1
ATOM 3233 C CA . TYR A 1 393 ? 17.885 15.601 -28.088 1.00 93.81 393 TYR A CA 1
ATOM 3234 C C . TYR A 1 393 ? 18.932 16.709 -28.304 1.00 93.81 393 TYR A C 1
ATOM 3236 O O . TYR A 1 393 ? 19.132 17.554 -27.440 1.00 93.81 393 TYR A O 1
ATOM 3244 N N . PHE A 1 394 ? 19.552 16.749 -29.490 1.00 95.00 394 PHE A N 1
ATOM 3245 C CA . PHE A 1 394 ? 20.587 17.742 -29.794 1.00 95.00 394 PHE A CA 1
ATOM 3246 C C . PHE A 1 394 ? 20.041 19.150 -30.039 1.00 95.00 394 PHE A C 1
ATOM 3248 O O . PHE A 1 394 ? 20.734 20.103 -29.724 1.00 95.00 394 PHE A O 1
ATOM 3255 N N . GLU A 1 395 ? 18.813 19.294 -30.544 1.00 95.06 395 GLU A N 1
ATOM 3256 C CA . GLU A 1 395 ? 18.201 20.620 -30.722 1.00 95.06 395 GLU A CA 1
ATOM 3257 C C . GLU A 1 395 ? 17.898 21.262 -29.365 1.00 95.06 395 GLU A C 1
ATOM 3259 O O . GLU A 1 395 ? 18.113 22.454 -29.185 1.00 95.06 395 GLU A O 1
ATOM 3264 N N . LEU A 1 396 ? 17.461 20.466 -28.381 1.00 94.81 396 LEU A N 1
ATOM 3265 C CA . LEU A 1 396 ? 17.247 20.961 -27.023 1.00 94.81 396 LEU A CA 1
ATOM 3266 C C . LEU A 1 396 ? 18.570 21.346 -26.349 1.00 94.81 396 LEU A C 1
ATOM 3268 O O . LEU A 1 396 ? 18.645 22.385 -25.697 1.00 94.81 396 LEU A O 1
ATOM 3272 N N . LEU A 1 397 ? 19.620 20.539 -26.522 1.00 93.94 397 LEU A N 1
ATOM 3273 C CA . LEU A 1 397 ? 20.955 20.895 -26.039 1.00 93.94 397 LEU A CA 1
ATOM 3274 C C . LEU A 1 397 ? 21.458 22.185 -26.691 1.00 93.94 397 LEU A C 1
ATOM 3276 O O . LEU A 1 397 ? 21.974 23.053 -25.993 1.00 93.94 397 LEU A O 1
ATOM 3280 N N . GLU A 1 398 ? 21.271 22.348 -27.996 1.00 95.38 398 GLU A N 1
ATOM 3281 C CA . GLU A 1 398 ? 21.641 23.568 -28.710 1.00 95.38 398 GLU A CA 1
ATOM 3282 C C . GLU A 1 398 ? 20.852 24.783 -28.208 1.00 95.38 398 GLU A C 1
ATOM 3284 O O . GLU A 1 398 ? 21.455 25.810 -27.909 1.00 95.38 398 GLU A O 1
ATOM 3289 N N . GLU A 1 399 ? 19.540 24.654 -27.991 1.00 95.00 399 GLU A N 1
ATOM 3290 C CA . GLU A 1 399 ? 18.701 25.715 -27.416 1.00 95.00 399 GLU A CA 1
ATOM 3291 C C . GLU A 1 399 ? 19.196 26.155 -26.028 1.00 95.00 399 GLU A C 1
ATOM 3293 O O . GLU A 1 399 ? 19.197 27.345 -25.710 1.00 95.00 399 GLU A O 1
ATOM 3298 N N . LYS A 1 400 ? 19.612 25.203 -25.182 1.00 94.12 400 LYS A N 1
ATOM 3299 C CA . LYS A 1 400 ? 20.013 25.482 -23.793 1.00 94.12 400 LYS A CA 1
ATOM 3300 C C . LYS A 1 400 ? 21.476 25.874 -23.628 1.00 94.12 400 LYS A C 1
ATOM 3302 O O . LYS A 1 400 ? 21.799 26.565 -22.666 1.00 94.12 400 LYS A O 1
ATOM 3307 N N . THR A 1 401 ? 22.352 25.441 -24.529 1.00 93.19 401 THR A N 1
ATOM 3308 C CA . THR A 1 401 ? 23.810 25.611 -24.388 1.00 93.19 401 THR A CA 1
ATOM 3309 C C . THR A 1 401 ? 24.435 26.476 -25.482 1.00 93.19 401 THR A C 1
ATOM 3311 O O . THR A 1 401 ? 25.579 26.909 -25.339 1.00 93.19 401 THR A O 1
ATOM 3314 N N . GLY A 1 402 ? 23.721 26.727 -26.583 1.00 95.25 402 GLY A N 1
ATOM 3315 C CA . GLY A 1 402 ? 24.245 27.398 -27.776 1.00 95.25 402 GLY A CA 1
ATOM 3316 C C . GLY A 1 402 ? 25.292 26.578 -28.538 1.00 95.25 402 GLY A C 1
ATOM 3317 O O . GLY A 1 402 ? 26.065 27.150 -29.308 1.00 95.25 402 GLY A O 1
ATOM 3318 N N . LYS A 1 403 ? 25.387 25.266 -28.284 1.00 95.56 403 LYS A N 1
ATOM 3319 C CA . LYS A 1 403 ? 26.345 24.354 -28.923 1.00 95.56 403 LYS A CA 1
ATOM 3320 C C . LYS A 1 403 ? 25.626 23.374 -29.837 1.00 95.56 403 LYS A C 1
ATOM 3322 O O . LYS A 1 403 ? 24.655 22.745 -29.430 1.00 95.56 403 LYS A O 1
ATOM 3327 N N . ASP A 1 404 ? 26.127 23.227 -31.055 1.00 95.94 404 ASP A N 1
ATOM 3328 C CA . ASP A 1 404 ? 25.527 22.348 -32.050 1.00 95.94 404 ASP A CA 1
ATOM 3329 C C . ASP A 1 404 ? 25.841 20.864 -31.794 1.00 95.94 404 ASP A C 1
ATOM 3331 O O . ASP A 1 404 ? 26.642 20.475 -30.938 1.00 95.94 404 ASP A O 1
ATOM 3335 N N . LYS A 1 405 ? 25.203 19.995 -32.579 1.00 95.69 405 LYS A N 1
ATOM 3336 C CA . LYS A 1 405 ? 25.415 18.544 -32.515 1.00 95.69 405 LYS A CA 1
ATOM 3337 C C . LYS A 1 405 ? 26.882 18.139 -32.718 1.00 95.69 405 LYS A C 1
ATOM 3339 O O . LYS A 1 405 ? 27.328 17.160 -32.115 1.00 95.69 405 LYS A O 1
ATOM 3344 N N . ASP A 1 406 ? 27.616 18.849 -33.568 1.00 96.56 406 ASP A N 1
ATOM 3345 C CA . ASP A 1 406 ? 29.006 18.521 -33.878 1.00 96.56 406 ASP A CA 1
ATOM 3346 C C . ASP A 1 406 ? 29.928 18.806 -32.691 1.00 96.56 406 ASP A C 1
ATOM 3348 O O . ASP A 1 406 ? 30.800 17.982 -32.402 1.00 96.56 406 ASP A O 1
ATOM 3352 N N . PHE A 1 407 ? 29.680 19.876 -31.935 1.00 96.31 407 PHE A N 1
ATOM 3353 C CA . PHE A 1 407 ? 30.353 20.123 -30.663 1.00 96.31 407 PHE A CA 1
ATOM 3354 C C . PHE A 1 407 ? 30.205 18.925 -29.715 1.00 96.31 407 PHE A C 1
ATOM 3356 O O . PHE A 1 407 ? 31.205 18.373 -29.257 1.00 96.31 407 PHE A O 1
ATOM 3363 N N . PHE A 1 408 ? 28.976 18.453 -29.480 1.00 95.12 408 PHE A N 1
ATOM 3364 C CA . PHE A 1 408 ? 28.738 17.331 -28.563 1.00 95.12 408 PHE A CA 1
ATOM 3365 C C . PHE A 1 408 ? 29.354 16.013 -29.047 1.00 95.12 408 PHE A C 1
ATOM 3367 O O . PHE A 1 408 ? 29.861 15.238 -28.234 1.00 95.12 408 PHE A O 1
ATOM 3374 N N . LEU A 1 409 ? 29.315 15.736 -30.354 1.00 95.19 409 LEU A N 1
ATOM 3375 C CA . LEU A 1 409 ? 29.754 14.456 -30.917 1.00 95.19 409 LEU A CA 1
ATOM 3376 C C . LEU A 1 409 ? 31.237 14.389 -31.286 1.00 95.19 409 LEU A C 1
ATOM 3378 O O . LEU A 1 409 ? 31.743 13.283 -31.474 1.00 95.19 409 LEU A O 1
ATOM 3382 N N . LYS A 1 410 ? 31.929 15.521 -31.436 1.00 95.62 410 LYS A N 1
ATOM 3383 C CA . LYS A 1 410 ? 33.310 15.547 -31.948 1.00 95.62 410 LYS A CA 1
ATOM 3384 C C . LYS A 1 410 ? 34.284 16.274 -31.020 1.00 95.62 410 LYS A C 1
ATOM 3386 O O . LYS A 1 410 ? 35.426 15.835 -30.911 1.00 95.62 410 LYS A O 1
ATOM 3391 N N . ASP A 1 411 ? 33.862 17.331 -30.324 1.00 95.38 411 ASP A N 1
ATOM 3392 C CA . ASP A 1 411 ? 34.737 18.110 -29.435 1.00 95.38 411 ASP A CA 1
ATOM 3393 C C . ASP A 1 411 ? 34.691 17.591 -27.989 1.00 95.38 411 ASP A C 1
ATOM 3395 O O . ASP A 1 411 ? 34.050 18.153 -27.100 1.00 95.38 411 ASP A O 1
ATOM 3399 N N . VAL A 1 412 ? 35.400 16.489 -27.735 1.00 94.56 412 VAL A N 1
ATOM 3400 C CA . VAL A 1 412 ? 35.441 15.850 -26.406 1.00 94.56 412 VAL A CA 1
ATOM 3401 C C . VAL A 1 412 ? 36.030 16.779 -25.340 1.00 94.56 412 VAL A C 1
ATOM 3403 O O . VAL A 1 412 ? 35.587 16.771 -24.189 1.00 94.56 412 VAL A O 1
ATOM 3406 N N . GLU A 1 413 ? 37.039 17.577 -25.691 1.00 94.50 413 GLU A N 1
ATOM 3407 C CA . GLU A 1 413 ? 37.669 18.497 -24.744 1.00 94.50 413 GLU A CA 1
ATOM 3408 C C . GLU A 1 413 ? 36.763 19.681 -24.419 1.00 94.50 413 GLU A C 1
ATOM 3410 O O . GLU A 1 413 ? 36.630 20.042 -23.246 1.00 94.50 413 GLU A O 1
ATOM 3415 N N . GLY A 1 414 ? 36.111 20.256 -25.431 1.00 94.69 414 GLY A N 1
ATOM 3416 C CA . GLY A 1 414 ? 35.094 21.287 -25.262 1.00 94.69 414 GLY A CA 1
ATOM 3417 C C . GLY A 1 414 ? 33.926 20.802 -24.423 1.00 94.69 414 GLY A C 1
ATOM 3418 O O . GLY A 1 414 ? 33.563 21.469 -23.455 1.00 94.69 414 GLY A O 1
ATOM 3419 N N . LEU A 1 415 ? 33.405 19.610 -24.707 1.00 96.00 415 LEU A N 1
ATOM 3420 C CA . LEU A 1 415 ? 32.342 19.011 -23.909 1.00 96.00 415 LEU A CA 1
ATOM 3421 C C . LEU A 1 415 ? 32.777 18.775 -22.460 1.00 96.00 415 LEU A C 1
ATOM 3423 O O . LEU A 1 415 ? 32.001 19.009 -21.539 1.00 96.00 415 LEU A O 1
ATOM 3427 N N . ARG A 1 416 ? 34.023 18.353 -22.224 1.00 95.31 416 ARG A N 1
ATOM 3428 C CA . ARG A 1 416 ? 34.542 18.178 -20.860 1.00 95.31 416 ARG A CA 1
ATOM 3429 C C . ARG A 1 416 ? 34.667 19.510 -20.116 1.00 95.31 416 ARG A C 1
ATOM 3431 O O . ARG A 1 416 ? 34.472 19.528 -18.902 1.00 95.31 416 ARG A O 1
ATOM 3438 N N . ARG A 1 417 ? 34.986 20.611 -20.806 1.00 95.81 417 ARG A N 1
ATOM 3439 C CA . ARG A 1 417 ? 34.944 21.963 -20.218 1.00 95.81 417 ARG A CA 1
ATOM 3440 C C . ARG A 1 417 ? 33.509 22.356 -19.870 1.00 95.81 417 ARG A C 1
ATOM 3442 O O . ARG A 1 417 ? 33.259 22.671 -18.712 1.00 95.81 417 ARG A O 1
ATOM 3449 N N . LEU A 1 418 ? 32.575 22.205 -20.811 1.00 94.81 418 LEU A N 1
ATOM 3450 C CA . LEU A 1 418 ? 31.152 22.482 -20.588 1.00 94.81 418 LEU A CA 1
ATOM 3451 C C . LEU A 1 418 ? 30.592 21.672 -19.411 1.00 94.81 418 LEU A C 1
ATOM 3453 O O . LEU A 1 418 ? 29.951 22.230 -18.531 1.00 94.81 418 LEU A O 1
ATOM 3457 N N . ALA A 1 419 ? 30.895 20.374 -19.342 1.00 95.12 419 ALA A N 1
ATOM 3458 C CA . ALA A 1 419 ? 30.470 19.501 -18.251 1.00 95.12 419 ALA A CA 1
ATOM 3459 C C . ALA A 1 419 ? 30.940 20.010 -16.879 1.00 95.12 419 ALA A C 1
ATOM 3461 O O . ALA A 1 419 ? 30.187 19.958 -15.911 1.00 95.12 419 ALA A O 1
ATOM 3462 N N . LYS A 1 420 ? 32.164 20.545 -16.784 1.00 94.44 420 LYS A N 1
ATOM 3463 C CA . LYS A 1 420 ? 32.659 21.164 -15.545 1.00 94.44 420 LYS A CA 1
ATOM 3464 C C . LYS A 1 420 ? 31.930 22.468 -15.224 1.00 94.44 420 LYS A C 1
ATOM 3466 O O . LYS A 1 420 ? 31.633 22.704 -14.059 1.00 94.44 420 LYS A O 1
ATOM 3471 N N . GLU A 1 421 ? 31.639 23.287 -16.233 1.00 93.94 421 GLU A N 1
ATOM 3472 C CA . GLU A 1 421 ? 30.914 24.556 -16.077 1.00 93.94 421 GLU A CA 1
ATOM 3473 C C . GLU A 1 421 ? 29.488 24.343 -15.556 1.00 93.94 421 GLU A C 1
ATOM 3475 O O . GLU A 1 421 ? 29.057 25.063 -14.658 1.00 93.94 421 GLU A O 1
ATOM 3480 N N . VAL A 1 422 ? 28.782 23.319 -16.051 1.00 93.12 422 VAL A N 1
ATOM 3481 C CA . VAL A 1 422 ? 27.425 22.971 -15.586 1.00 93.12 422 VAL A CA 1
ATOM 3482 C C . VAL A 1 422 ? 27.416 22.107 -14.315 1.00 93.12 422 VAL A C 1
ATOM 3484 O O . VAL A 1 422 ? 26.354 21.740 -13.823 1.00 93.12 422 VAL A O 1
ATOM 3487 N N . GLY A 1 423 ? 28.588 21.801 -13.747 1.00 93.81 423 GLY A N 1
ATOM 3488 C CA . GLY A 1 423 ? 28.709 21.140 -12.445 1.00 93.81 423 GLY A CA 1
ATOM 3489 C C . GLY A 1 423 ? 28.651 19.609 -12.459 1.00 93.81 423 GLY A C 1
ATOM 3490 O O . GLY A 1 423 ? 28.402 19.016 -11.409 1.00 93.81 423 GLY A O 1
ATOM 3491 N N . VAL A 1 424 ? 28.914 18.946 -13.592 1.00 92.88 424 VAL A N 1
ATOM 3492 C CA . VAL A 1 424 ? 28.972 17.474 -13.674 1.00 92.88 424 VAL A CA 1
ATOM 3493 C C . VAL A 1 424 ? 30.127 16.933 -12.815 1.00 92.88 424 VAL A C 1
ATOM 3495 O O . VAL A 1 424 ? 31.300 17.209 -13.102 1.00 92.88 424 VAL A O 1
ATOM 3498 N N . PRO A 1 425 ? 29.851 16.099 -11.793 1.00 89.31 425 PRO A N 1
ATOM 3499 C CA . PRO A 1 425 ? 30.896 15.531 -10.949 1.00 89.31 425 PRO A CA 1
ATOM 3500 C C . PRO A 1 425 ? 31.830 14.591 -11.722 1.00 89.31 425 PRO A C 1
ATOM 3502 O O . PRO A 1 425 ? 31.384 13.733 -12.483 1.00 89.31 425 PRO A O 1
ATOM 3505 N N . LYS A 1 426 ? 33.140 14.694 -11.458 1.00 89.31 426 LYS A N 1
ATOM 3506 C CA . LYS A 1 426 ? 34.193 13.822 -12.019 1.00 89.31 426 LYS A CA 1
ATOM 3507 C C . LYS A 1 426 ? 34.219 13.754 -13.555 1.00 89.31 426 LYS A C 1
ATOM 3509 O O . LYS A 1 426 ? 34.558 12.710 -14.123 1.00 89.31 426 LYS A O 1
ATOM 3514 N N . ALA A 1 427 ? 33.867 14.848 -14.236 1.00 90.88 427 ALA A N 1
ATOM 3515 C CA . ALA A 1 427 ? 33.787 14.928 -15.698 1.00 90.88 427 ALA A CA 1
ATOM 3516 C C . ALA A 1 427 ? 35.072 14.458 -16.421 1.00 90.88 427 ALA A C 1
ATOM 3518 O O . ALA A 1 427 ? 35.026 13.919 -17.526 1.00 90.88 427 ALA A O 1
ATOM 3519 N N . GLU A 1 428 ? 36.244 14.601 -15.805 1.00 90.69 428 GLU A N 1
ATOM 3520 C CA . GLU A 1 428 ? 37.514 14.094 -16.336 1.00 90.69 428 GLU A CA 1
ATOM 3521 C C . GLU A 1 428 ? 37.567 12.566 -16.474 1.00 90.69 428 GLU A C 1
ATOM 3523 O O . GLU A 1 428 ? 38.209 12.066 -17.395 1.00 90.69 428 GLU A O 1
ATOM 3528 N N . THR A 1 429 ? 36.855 11.837 -15.612 1.00 90.25 429 THR A N 1
ATOM 3529 C CA . THR A 1 429 ? 36.841 10.364 -15.578 1.00 90.25 429 THR A CA 1
ATOM 3530 C C . THR A 1 429 ? 35.741 9.743 -16.436 1.00 90.25 429 THR A C 1
ATOM 3532 O O . THR A 1 429 ? 35.748 8.537 -16.686 1.00 90.25 429 THR A O 1
ATOM 3535 N N . LEU A 1 430 ? 34.777 10.552 -16.884 1.00 90.62 430 LEU A N 1
ATOM 3536 C CA . LEU A 1 430 ? 33.646 10.076 -17.666 1.00 90.62 430 LEU A CA 1
ATOM 3537 C C . LEU A 1 430 ? 34.062 9.786 -19.113 1.00 90.62 430 LEU A C 1
ATOM 3539 O O . LEU A 1 430 ? 34.810 10.533 -19.746 1.00 90.62 430 LEU A O 1
ATOM 3543 N N . THR A 1 431 ? 33.528 8.691 -19.654 1.00 92.06 431 THR A N 1
ATOM 3544 C CA . THR A 1 431 ? 33.577 8.394 -21.091 1.00 92.06 431 THR A CA 1
ATOM 3545 C C . THR A 1 431 ? 32.815 9.459 -21.875 1.00 92.06 431 THR A C 1
ATOM 3547 O O . THR A 1 431 ? 31.848 10.012 -21.355 1.00 92.06 431 THR A O 1
ATOM 3550 N N . HIS A 1 432 ? 33.147 9.653 -23.151 1.00 93.25 432 HIS A N 1
ATOM 3551 C CA . HIS A 1 432 ? 32.484 10.642 -24.009 1.00 93.25 432 HIS A CA 1
ATOM 3552 C C . HIS A 1 432 ? 30.949 10.517 -24.035 1.00 93.25 432 HIS A C 1
ATOM 3554 O O . HIS A 1 432 ? 30.264 11.504 -23.800 1.00 93.25 432 HIS A O 1
ATOM 3560 N N . ALA A 1 433 ? 30.398 9.309 -24.189 1.00 90.38 433 ALA A N 1
ATOM 3561 C CA . ALA A 1 433 ? 28.945 9.103 -24.161 1.00 90.38 433 ALA A CA 1
ATOM 3562 C C . ALA A 1 433 ? 28.302 9.536 -22.827 1.00 90.38 433 ALA A C 1
ATOM 3564 O O . ALA A 1 433 ? 27.298 10.240 -22.822 1.00 90.38 433 ALA A O 1
ATOM 3565 N N . LYS A 1 434 ? 28.923 9.177 -21.693 1.00 90.31 434 LYS A N 1
ATOM 3566 C CA . LYS A 1 434 ? 28.473 9.599 -20.354 1.00 90.31 434 LYS A CA 1
ATOM 3567 C C . LYS A 1 434 ? 28.581 11.106 -20.133 1.00 90.31 434 LYS A C 1
ATOM 3569 O O . LYS A 1 434 ? 27.814 11.640 -19.349 1.00 90.31 434 LYS A O 1
ATOM 3574 N N . LEU A 1 435 ? 29.525 11.788 -20.785 1.00 93.50 435 LEU A N 1
ATOM 3575 C CA . LEU A 1 435 ? 29.600 13.248 -20.720 1.00 93.50 435 LEU A CA 1
ATOM 3576 C C . LEU A 1 435 ? 28.390 13.892 -21.394 1.00 93.50 435 LEU A C 1
ATOM 3578 O O . LEU A 1 435 ? 27.805 14.799 -20.821 1.00 93.50 435 LEU A O 1
ATOM 3582 N N . ILE A 1 436 ? 28.004 13.412 -22.578 1.00 94.19 436 ILE A N 1
ATOM 3583 C CA . ILE A 1 436 ? 26.835 13.939 -23.298 1.00 94.19 436 ILE A CA 1
ATOM 3584 C C . ILE A 1 436 ? 25.556 13.707 -22.482 1.00 94.19 436 ILE A C 1
ATOM 3586 O O . ILE A 1 436 ? 24.740 14.614 -22.364 1.00 94.19 436 ILE A O 1
ATOM 3590 N N . ASP A 1 437 ? 25.407 12.508 -21.916 1.00 91.50 437 ASP A N 1
ATOM 3591 C CA . ASP A 1 437 ? 24.291 12.123 -21.041 1.00 91.50 437 ASP A CA 1
ATOM 3592 C C . ASP A 1 437 ? 24.213 13.025 -19.798 1.00 91.50 437 ASP A C 1
ATOM 3594 O O . ASP A 1 437 ? 23.189 13.643 -19.535 1.00 91.50 437 ASP A O 1
ATOM 3598 N N . LYS A 1 438 ? 25.335 13.215 -19.092 1.00 91.50 438 LYS A N 1
ATOM 3599 C CA . LYS A 1 438 ? 25.376 14.031 -17.868 1.00 91.50 438 LYS A CA 1
ATOM 3600 C C . LYS A 1 438 ? 25.297 15.535 -18.064 1.00 91.50 438 LYS A C 1
ATOM 3602 O O . LYS A 1 438 ? 25.078 16.233 -17.089 1.00 91.50 438 LYS A O 1
ATOM 3607 N N . VAL A 1 439 ? 25.528 16.033 -19.273 1.00 93.12 439 VAL A N 1
ATOM 3608 C CA . VAL A 1 439 ? 25.263 17.442 -19.600 1.00 93.12 439 VAL A CA 1
ATOM 3609 C C . VAL A 1 439 ? 23.790 17.660 -19.950 1.00 93.12 439 VAL A C 1
ATOM 3611 O O . VAL A 1 439 ? 23.304 18.783 -19.847 1.00 93.12 439 VAL A O 1
ATOM 3614 N N . PHE A 1 440 ? 23.093 16.615 -20.398 1.00 92.44 440 PHE A N 1
ATOM 3615 C CA . PHE A 1 440 ? 21.660 16.675 -20.663 1.00 92.44 440 PHE A CA 1
ATOM 3616 C C . PHE A 1 440 ? 20.823 16.559 -19.384 1.00 92.44 440 PHE A C 1
ATOM 3618 O O . PHE A 1 440 ? 19.847 17.299 -19.255 1.00 92.44 440 PHE A O 1
ATOM 3625 N N . ASP A 1 441 ? 21.200 15.639 -18.487 1.00 88.38 441 ASP A N 1
ATOM 3626 C CA . ASP A 1 441 ? 20.668 15.526 -17.116 1.00 88.38 441 ASP A CA 1
ATOM 3627 C C . ASP A 1 441 ? 20.887 16.822 -16.316 1.00 88.38 441 ASP A C 1
ATOM 3629 O O . ASP A 1 441 ? 19.924 17.267 -15.641 1.00 88.38 441 ASP A O 1
#

Foldseek 3Di:
DLVLLVVLVVVCPVVPDQADPDDDWPDEPQVVCVVFFAFFPFDKFKEKFFFADWDDDPQWIWTWGAFPVGLATAIEIENDDDDHGDIFIKIATFGADLHGTYRYHIDTDDDDHHTRVVVLCVGGPWPVFDKTKYKAFWADWADDPQKIKTWGDDLNHIAIEIEGCVLQPVVRSVSCVSNDDGGWMKMFIATWGAGSHSGIYGHGNDMGGNGRDSDHQDDQPPFPPDPVCCVVCVVSNSVRPSVSSVVVVLVVVLVVLLCVLQVVVVAAEDDDDQWALDADDDDAAWDWDADVVVRGITTGHQDCVVVQVVVVVVVRQKYKYFDKHAGPDDDDPPDDRIDTDIDMHGPPDDVVNVLVVVLVSLQSSCCVRVNGQWDADPNDIDGSPDDDDDDDLQVVVCVVPVDGPCCLVPVQVSLLVLCVVVPPPPSVPDDSVVSSVSSSD

pLDDT: mean 93.66, std 5.76, range [50.53, 98.81]

Sequence (441 aa):
MEESRLAKLNKLRERGLVYPYKYEISHNLGELRRQYEREPQGEKVKIRGKIKRVSKQEDSFLIRLEDQGGGVEILVRTTQELKQGEDVVLEGVLTRWEGKLTLDQAFVSEGDAFDVLEVKEKYDMNPEDVEVSVAGRVITLRPMGKALFAHLQDATGRLQIYLRQDIMGEASFKDFEETIDPGDLLGVKGRLFRTNTGELTVEVKEWVLLAKSLHPLPEKWHGLKDVEVRYRQRYLDLIANEHARKVFFLRSRLISEIRRFLDAKGFLEVETPILQPIASGANAKPFITYHNYLEQNLYLRIAPELYLKRLIVGGINRVYELGKNFRNEGVDTTHNPEFTMLEFYCAYWDYKDLMVFTEELFSYLLNQLVGGLKITYQGKELDFTPPFKRYRYFELLEEKTGKDKDFFLKDVEGLRRLAKEVGVPKAETLTHAKLIDKVFD